Protein AF-A0A535NCX6-F1 (afdb_monomer)

Secondary structure (DSSP, 8-state):
--HHHHHHHHHHHHHHHHHHHTTS--S----TTB---HHHHHHHHHTTTTT-HHHHHHHHHHHHHTGGG--HHHHHHHGGGS-HHHHHHHHHHHHHHHHHHHHTSPPTT--------TTSS--TTSGGGHHHHHHHHH-SSHHHHHHHHHHHSSSS-EEHHHHHHHHT--HHHHHHHHHHHHHTTSEEEEEETTEEEEEES-HHHHHHHTT---SB---HHHHHHHHHHHHHHHHHHHTTS--SHHHHHHHHHHHHHHGGGTS-GGGSPP-SSHHHHHHHHHHHHHHHHHHTT-GGGT-TT-EEEEEEE-TTS-EEEEEEETTSPPEEEEES--TTS-GGGGGG--S-SS-HHHHHHHHHHHHHHHHHHHHHHHH-TT--TTS---TTHHHHHHHHIIIIITTPPTT-EEEEEHHHHHHHHHHHHHHHHH--

Foldseek 3Di:
DALLVLLLVLLVLLLLQLVVQQLQDDPDNPCLQEADDPLLSLLLVLLNCVPDVVSLVSVLLLCLVPVQLDDPLLNVLLLVLFDPSSNVSSVVSVVSSVVNNVVPDDDPPDPDDPPDDPRSGRPLLRQNHQLSLLCVVPNNFLLSLLLLVCLQPQPDWAFLVRSCVLSSHDSVRSVVNQVVCVVVQQWDWDDDDPTITIHGNCSPVVCVSSPHHRNHYDSSSLLSRLSSLVSVLSVCVVVVNPSFLVSLQVSLVVNLVSCVPVVCSVVQFHRDHRVSSVVNSVSSSVSSCVSSVVVVPPPQAWKKKKKAFALVAAIWIWIDRRPDDTHTQDTLDDPPPDPPCPVVPPDDRHDLQRQLVNQLSVLLQLVQVVVCVVPPPPDDSRPDDDPCSSVLSSVCCVRPPNPDDHGDMDMDISVRSVVSCVVVVVVVVVVD

Radius of gyration: 24.12 Å; Cα contacts (8 Å, |Δi|>4): 586; chains: 1; bounding box: 65×75×56 Å

Structure (mmCIF, N/CA/C/O backbone):
data_AF-A0A535NCX6-F1
#
_entry.id   AF-A0A535NCX6-F1
#
loop_
_atom_site.group_PDB
_atom_site.id
_atom_site.type_symbol
_atom_site.label_atom_id
_atom_site.label_alt_id
_atom_site.label_comp_id
_atom_site.label_asym_id
_atom_site.label_entity_id
_atom_site.label_seq_id
_atom_site.pdbx_PDB_ins_code
_atom_site.Cartn_x
_atom_site.Cartn_y
_atom_site.Cartn_z
_atom_site.occupancy
_atom_site.B_iso_or_equiv
_atom_site.auth_seq_id
_atom_site.auth_comp_id
_atom_site.auth_asym_id
_atom_site.auth_atom_id
_atom_site.pdbx_PDB_model_num
ATOM 1 N N . MET A 1 1 ? -8.782 5.041 27.852 1.00 71.12 1 MET A N 1
ATOM 2 C CA . MET A 1 1 ? -8.662 5.288 26.403 1.00 71.12 1 MET A CA 1
ATOM 3 C C . MET A 1 1 ? -9.836 4.583 25.748 1.00 71.12 1 MET A C 1
ATOM 5 O O . MET A 1 1 ? -10.138 3.473 26.172 1.00 71.12 1 MET A O 1
ATOM 9 N N . THR A 1 2 ? -10.590 5.233 24.860 1.00 88.31 2 THR A N 1
ATOM 10 C CA . THR A 1 2 ? -11.706 4.558 24.173 1.00 88.31 2 THR A CA 1
ATOM 11 C C . THR A 1 2 ? -11.176 3.677 23.038 1.00 88.31 2 THR A C 1
ATOM 13 O O . THR A 1 2 ? -10.056 3.879 22.572 1.00 88.31 2 THR A O 1
ATOM 16 N N . PHE A 1 3 ? -11.973 2.719 22.548 1.00 89.50 3 PHE A N 1
ATOM 17 C CA . PHE A 1 3 ? -11.607 1.924 21.362 1.00 89.50 3 PHE A CA 1
ATOM 18 C C . PHE A 1 3 ? -11.287 2.815 20.147 1.00 89.50 3 PHE A C 1
ATOM 20 O O . PHE A 1 3 ? -10.337 2.547 19.416 1.00 89.50 3 PHE A O 1
ATOM 27 N N . SER A 1 4 ? -12.035 3.909 19.969 1.00 90.88 4 SER A N 1
ATOM 28 C CA . SER A 1 4 ? -11.790 4.893 18.907 1.00 90.88 4 SER A CA 1
ATOM 29 C C . SER A 1 4 ? -10.433 5.585 19.052 1.00 90.88 4 SER A C 1
ATOM 31 O O . SER A 1 4 ? -9.683 5.682 18.075 1.00 90.88 4 SER A O 1
ATOM 33 N N . ASP A 1 5 ? -10.084 6.007 20.272 1.00 90.31 5 ASP A N 1
ATOM 34 C CA . ASP A 1 5 ? -8.793 6.644 20.553 1.00 90.31 5 ASP A CA 1
ATOM 35 C C . ASP A 1 5 ? -7.637 5.677 20.272 1.00 90.31 5 ASP A C 1
ATOM 37 O O . ASP A 1 5 ? -6.677 6.045 19.601 1.00 90.31 5 ASP A O 1
ATOM 41 N N . GLU A 1 6 ? -7.743 4.426 20.736 1.00 91.31 6 GLU A N 1
ATOM 42 C CA . GLU A 1 6 ? -6.716 3.391 20.550 1.00 91.31 6 GLU A CA 1
ATOM 43 C C . GLU A 1 6 ? -6.455 3.104 19.068 1.00 91.31 6 GLU A C 1
ATOM 45 O O . GLU A 1 6 ? -5.307 3.140 18.621 1.00 91.31 6 GLU A O 1
ATOM 50 N N . ILE A 1 7 ? -7.514 2.867 18.285 1.00 93.12 7 ILE A N 1
ATOM 51 C CA . ILE A 1 7 ? -7.387 2.629 16.843 1.00 93.12 7 ILE A CA 1
ATOM 52 C C . ILE A 1 7 ? -6.790 3.854 16.145 1.00 93.12 7 ILE A C 1
ATOM 54 O O . ILE A 1 7 ? -5.932 3.704 15.275 1.00 93.12 7 ILE A O 1
ATOM 58 N N . THR A 1 8 ? -7.206 5.063 16.526 1.00 92.75 8 THR A N 1
ATOM 59 C CA . THR A 1 8 ? -6.683 6.301 15.937 1.00 92.75 8 THR A CA 1
ATOM 60 C C . THR A 1 8 ? -5.202 6.492 16.258 1.00 92.75 8 THR A C 1
ATOM 62 O O . THR A 1 8 ? -4.428 6.830 15.365 1.00 92.75 8 THR A O 1
ATOM 65 N N . THR A 1 9 ? -4.773 6.214 17.491 1.00 91.69 9 THR A N 1
ATOM 66 C CA . THR A 1 9 ? -3.355 6.247 17.876 1.00 91.69 9 THR A CA 1
ATOM 67 C C . THR A 1 9 ? -2.530 5.226 17.093 1.00 91.69 9 THR A C 1
ATOM 69 O O . THR A 1 9 ? -1.490 5.586 16.548 1.00 91.69 9 THR A O 1
ATOM 72 N N . LEU A 1 10 ? -2.992 3.978 16.971 1.00 90.94 10 LEU A N 1
ATOM 73 C CA . LEU A 1 10 ? -2.281 2.949 16.201 1.00 90.94 10 LEU A CA 1
ATOM 74 C C . LEU A 1 10 ? -2.207 3.294 14.705 1.00 90.94 10 LEU A C 1
ATOM 76 O O . LEU A 1 10 ? -1.158 3.135 14.083 1.00 90.94 10 LEU A O 1
ATOM 80 N N . ALA A 1 11 ? -3.293 3.816 14.130 1.00 93.81 11 ALA A N 1
ATOM 81 C CA . ALA A 1 11 ? -3.313 4.287 12.748 1.00 93.81 11 ALA A CA 1
ATOM 82 C C . ALA A 1 11 ? -2.344 5.460 12.524 1.00 93.81 11 ALA A C 1
ATOM 84 O O . ALA A 1 11 ? -1.671 5.508 11.494 1.00 93.81 11 ALA A O 1
ATOM 85 N N . LEU A 1 12 ? -2.241 6.379 13.492 1.00 92.12 12 LEU A N 1
ATOM 86 C CA . LEU A 1 12 ? -1.293 7.490 13.443 1.00 92.12 12 LEU A CA 1
ATOM 87 C C . LEU A 1 12 ? 0.162 6.998 13.512 1.00 92.12 12 LEU A C 1
ATOM 89 O O . LEU A 1 12 ? 1.001 7.477 12.752 1.00 92.12 12 LEU A O 1
ATOM 93 N N . GLU A 1 13 ? 0.463 6.024 14.373 1.00 89.25 13 GLU A N 1
ATOM 94 C CA . GLU A 1 13 ? 1.787 5.387 14.447 1.00 89.25 13 GLU A CA 1
ATOM 95 C C . GLU A 1 13 ? 2.176 4.711 13.124 1.00 89.25 13 GLU A C 1
ATOM 97 O O . GLU A 1 13 ? 3.308 4.873 12.662 1.00 89.25 13 GLU A O 1
ATOM 102 N N . LEU A 1 14 ? 1.232 4.010 12.484 1.00 91.25 14 LEU A N 1
ATOM 103 C CA . LEU A 1 14 ? 1.431 3.411 11.164 1.00 91.25 14 LEU A CA 1
ATOM 104 C C . LEU A 1 14 ? 1.823 4.468 10.126 1.00 91.25 14 LEU A C 1
ATOM 106 O O . LEU A 1 14 ? 2.888 4.363 9.515 1.00 91.25 14 LEU A O 1
ATOM 110 N N . VAL A 1 15 ? 0.998 5.505 9.937 1.00 93.50 15 VAL A N 1
ATOM 111 C CA . VAL A 1 15 ? 1.286 6.512 8.903 1.00 93.50 15 VAL A CA 1
ATOM 112 C C . VAL A 1 15 ? 2.560 7.287 9.208 1.00 93.50 15 VAL A C 1
ATOM 114 O O . VAL A 1 15 ? 3.330 7.531 8.288 1.00 93.50 15 VAL A O 1
ATOM 117 N N . LYS A 1 16 ? 2.841 7.616 10.477 1.00 90.88 16 LYS A N 1
ATOM 118 C CA . LYS A 1 16 ? 4.093 8.279 10.870 1.00 90.88 16 LYS A CA 1
ATOM 119 C C . LYS A 1 16 ? 5.307 7.441 10.503 1.00 90.88 16 LYS A C 1
ATOM 121 O O . LYS A 1 16 ? 6.293 7.989 10.021 1.00 90.88 16 LYS A O 1
ATOM 126 N N . SER A 1 17 ? 5.235 6.128 10.708 1.00 87.81 17 SER A N 1
ATOM 127 C CA . SER A 1 17 ? 6.335 5.240 10.360 1.00 87.81 17 SER A CA 1
ATOM 128 C C . SER A 1 17 ? 6.537 5.128 8.846 1.00 87.81 17 SER A C 1
ATOM 130 O O . SER A 1 17 ? 7.670 5.222 8.389 1.00 87.81 17 SER A O 1
ATOM 132 N N . LEU A 1 18 ? 5.463 5.013 8.057 1.00 91.94 18 LEU A N 1
ATOM 133 C CA . LEU A 1 18 ? 5.554 4.962 6.590 1.00 91.94 18 LEU A CA 1
ATOM 134 C C . LEU A 1 18 ? 6.038 6.288 5.984 1.00 91.94 18 LEU A C 1
ATOM 136 O O . LEU A 1 18 ? 6.873 6.297 5.084 1.00 91.94 18 LEU A O 1
ATOM 140 N N . TRP A 1 19 ? 5.563 7.420 6.504 1.00 93.19 19 TRP A N 1
ATOM 141 C CA . TRP A 1 19 ? 6.011 8.750 6.088 1.00 93.19 19 TRP A CA 1
ATOM 142 C C . TRP A 1 19 ? 7.460 9.040 6.488 1.00 93.19 19 TRP A C 1
ATOM 144 O O . TRP A 1 19 ? 8.179 9.679 5.718 1.00 93.19 19 TRP A O 1
ATOM 154 N N . ALA A 1 20 ? 7.926 8.505 7.622 1.00 88.25 20 ALA A N 1
ATOM 155 C CA . ALA A 1 20 ? 9.343 8.542 7.973 1.00 88.25 20 ALA A CA 1
ATOM 156 C C . ALA A 1 20 ? 10.198 7.830 6.915 1.00 88.25 20 ALA A C 1
ATOM 158 O O . ALA A 1 20 ? 11.300 8.294 6.618 1.00 88.25 20 ALA A O 1
ATOM 159 N N . GLU A 1 21 ? 9.678 6.774 6.270 1.00 86.75 21 GLU A N 1
ATOM 160 C CA . GLU A 1 21 ? 10.409 6.125 5.182 1.00 86.75 21 GLU A CA 1
ATOM 161 C C . GLU A 1 21 ? 10.600 7.029 3.950 1.00 86.75 21 GLU A C 1
ATOM 163 O O . GLU A 1 21 ? 11.626 6.938 3.274 1.00 86.75 21 GLU A O 1
ATOM 168 N N . LEU A 1 22 ? 9.646 7.937 3.712 1.00 91.19 22 LEU A N 1
ATOM 169 C CA . LEU A 1 22 ? 9.641 8.954 2.651 1.00 91.19 22 LEU A CA 1
ATOM 170 C C . LEU A 1 22 ? 10.437 10.225 3.012 1.00 91.19 22 LEU A C 1
ATOM 172 O O . LEU A 1 22 ? 10.477 11.170 2.223 1.00 91.19 22 LEU A O 1
ATOM 176 N N . GLY A 1 23 ? 11.067 10.260 4.192 1.00 87.56 23 GLY A N 1
ATOM 177 C CA . GLY A 1 23 ? 11.828 11.408 4.697 1.00 87.56 23 GLY A CA 1
ATOM 178 C C . GLY A 1 23 ? 10.998 12.423 5.488 1.00 87.56 23 GLY A C 1
ATOM 179 O O . GLY A 1 23 ? 11.554 13.360 6.057 1.00 87.56 23 GLY A O 1
ATOM 180 N N . VAL A 1 24 ? 9.679 12.234 5.607 1.00 87.94 24 VAL A N 1
ATOM 181 C CA . VAL A 1 24 ? 8.820 13.137 6.383 1.00 87.94 24 VAL A CA 1
ATOM 182 C C . VAL A 1 24 ? 8.973 12.827 7.867 1.00 87.94 24 VAL A C 1
ATOM 184 O O . VAL A 1 24 ? 8.525 11.790 8.348 1.00 87.94 24 VAL A O 1
ATOM 187 N N . GLY A 1 25 ? 9.622 13.750 8.582 1.00 68.88 25 GLY A N 1
ATOM 188 C CA . GLY A 1 25 ? 10.063 13.599 9.969 1.00 68.88 25 GLY A CA 1
ATOM 189 C C . GLY A 1 25 ? 9.112 12.815 10.880 1.00 68.88 25 GLY A C 1
ATOM 190 O O . GLY A 1 25 ? 8.044 13.305 11.250 1.00 68.88 25 GLY A O 1
ATOM 191 N N . GLY A 1 26 ? 9.586 11.642 11.302 1.00 57.72 26 GLY A N 1
ATOM 192 C CA . GLY A 1 26 ? 9.014 10.761 12.314 1.00 57.72 26 GLY A CA 1
ATOM 193 C C . GLY A 1 26 ? 10.144 10.042 13.057 1.00 57.72 26 GLY A C 1
ATOM 194 O O . GLY A 1 26 ? 11.218 9.818 12.505 1.00 57.72 26 GLY A O 1
ATOM 195 N N . SER A 1 27 ? 9.935 9.717 14.332 1.00 54.47 27 SER A N 1
ATOM 196 C CA . SER A 1 27 ? 11.012 9.233 15.208 1.00 54.47 27 SER A CA 1
ATOM 197 C C . SER A 1 27 ? 11.471 7.798 14.911 1.00 54.47 27 SER A C 1
ATOM 199 O O . SER A 1 27 ? 12.487 7.378 15.460 1.00 54.47 27 SER A O 1
ATOM 201 N N . GLN A 1 28 ? 10.719 7.014 14.119 1.00 66.69 28 GLN A N 1
ATOM 202 C CA . GLN A 1 28 ? 10.983 5.583 13.904 1.00 66.69 28 GLN A CA 1
ATOM 203 C C . GLN A 1 28 ? 10.572 5.098 12.502 1.00 66.69 28 GLN A C 1
ATOM 205 O O . GLN A 1 28 ? 9.386 5.009 12.176 1.00 66.69 28 GLN A O 1
ATOM 210 N N . CYS A 1 29 ? 11.569 4.707 11.711 1.00 71.62 29 CYS A N 1
ATOM 211 C CA . CYS A 1 29 ? 11.406 3.890 10.509 1.00 71.62 29 CYS A CA 1
ATOM 212 C C . CYS A 1 29 ? 11.195 2.425 10.936 1.00 71.62 29 CYS A C 1
ATOM 214 O O . CYS A 1 29 ? 12.058 1.865 11.612 1.00 71.62 29 CYS A O 1
ATOM 216 N N . ARG A 1 30 ? 10.037 1.828 10.625 1.00 75.62 30 ARG A N 1
ATOM 217 C CA . ARG A 1 30 ? 9.695 0.422 10.958 1.00 75.62 30 ARG A CA 1
ATOM 218 C C . ARG A 1 30 ? 9.330 -0.407 9.717 1.00 75.62 30 ARG A C 1
ATOM 220 O O . ARG A 1 30 ? 9.061 -1.601 9.843 1.00 75.62 30 ARG A O 1
ATOM 227 N N . HIS A 1 31 ? 9.309 0.221 8.541 1.00 78.81 31 HIS A N 1
ATOM 228 C CA . HIS A 1 31 ? 8.741 -0.327 7.307 1.00 78.81 31 HIS A CA 1
ATOM 229 C C . HIS A 1 31 ? 9.729 -0.271 6.133 1.00 78.81 31 HIS A C 1
ATOM 231 O O . HIS A 1 31 ? 9.332 -0.420 4.981 1.00 78.81 31 HIS A O 1
ATOM 237 N N . ASP A 1 32 ? 11.021 -0.084 6.407 1.00 71.19 32 ASP A N 1
ATOM 238 C CA . ASP A 1 32 ? 12.093 -0.003 5.407 1.00 71.19 32 ASP A CA 1
ATOM 239 C C . ASP A 1 32 ? 12.218 -1.260 4.519 1.00 71.19 32 ASP A C 1
ATOM 241 O O . ASP A 1 32 ? 12.717 -1.185 3.392 1.00 71.19 32 ASP A O 1
ATOM 245 N N . TRP A 1 33 ? 11.709 -2.395 5.000 1.00 64.44 33 TRP A N 1
ATOM 246 C CA . TRP A 1 33 ? 11.658 -3.695 4.330 1.00 64.44 33 TRP A CA 1
ATOM 247 C C . TRP A 1 33 ? 10.372 -3.951 3.522 1.00 64.44 33 TRP A C 1
ATOM 249 O O . TRP A 1 33 ? 10.254 -5.014 2.908 1.00 64.44 33 TRP A O 1
ATOM 259 N N . GLN A 1 34 ? 9.413 -3.019 3.500 1.00 78.06 34 GLN A N 1
ATOM 260 C CA . GLN A 1 34 ? 8.134 -3.166 2.796 1.00 78.06 34 GLN A CA 1
ATOM 261 C C . GLN A 1 34 ? 7.990 -2.149 1.667 1.00 78.06 34 GLN A C 1
ATOM 263 O O . GLN A 1 34 ? 8.260 -0.968 1.858 1.00 78.06 34 GLN A O 1
ATOM 268 N N . ALA A 1 35 ? 7.497 -2.575 0.504 1.00 84.19 35 ALA A N 1
ATOM 269 C CA . ALA A 1 35 ? 7.128 -1.661 -0.570 1.00 84.19 35 ALA A CA 1
ATOM 270 C C . ALA A 1 35 ? 6.032 -0.712 -0.087 1.00 84.19 35 ALA A C 1
ATOM 272 O O . ALA A 1 35 ? 4.956 -1.170 0.283 1.00 84.19 35 ALA A O 1
ATOM 273 N N . ILE A 1 36 ? 6.280 0.594 -0.120 1.00 92.81 36 ILE A N 1
ATOM 274 C CA . ILE A 1 36 ? 5.277 1.608 0.209 1.00 92.81 36 ILE A CA 1
ATOM 275 C C . ILE A 1 36 ? 4.448 1.935 -1.029 1.00 92.81 36 ILE A C 1
ATOM 277 O O . ILE A 1 36 ? 4.973 2.041 -2.141 1.00 92.81 36 ILE A O 1
ATOM 281 N N . ASP A 1 37 ? 3.145 2.119 -0.818 1.00 96.31 37 ASP A N 1
ATOM 282 C CA . ASP A 1 37 ? 2.235 2.659 -1.820 1.00 96.31 37 ASP A CA 1
ATOM 283 C C . ASP A 1 37 ? 1.780 4.076 -1.431 1.00 96.31 37 ASP A C 1
ATOM 285 O O . ASP A 1 37 ? 1.031 4.264 -0.470 1.00 96.31 37 ASP A O 1
ATOM 289 N N . LEU A 1 38 ? 2.256 5.071 -2.183 1.00 97.44 38 LEU A N 1
ATOM 290 C CA . LEU A 1 38 ? 2.133 6.492 -1.874 1.00 97.44 38 LEU A CA 1
ATOM 291 C C . LEU A 1 38 ? 0.686 6.995 -1.909 1.00 97.44 38 LEU A C 1
ATOM 293 O O . LEU A 1 38 ? 0.243 7.651 -0.973 1.00 97.44 38 LEU A O 1
ATOM 297 N N . GLU A 1 39 ? -0.078 6.712 -2.965 1.00 97.75 39 GLU A N 1
ATOM 298 C CA . GLU A 1 39 ? -1.435 7.258 -3.097 1.00 97.75 39 GLU A CA 1
ATOM 299 C C . GLU A 1 39 ? -2.426 6.776 -2.031 1.00 97.75 39 GLU A C 1
ATOM 301 O O . GLU A 1 39 ? -3.105 7.626 -1.452 1.00 97.75 39 GLU A O 1
ATOM 306 N N . PRO A 1 40 ? -2.552 5.473 -1.716 1.00 97.31 40 PRO A N 1
ATOM 307 C CA . PRO A 1 40 ? -3.439 5.062 -0.638 1.00 97.31 40 PRO A CA 1
ATOM 308 C C . PRO A 1 40 ? -2.928 5.542 0.734 1.00 97.31 40 PRO A C 1
ATOM 310 O O . PRO A 1 40 ? -3.759 5.841 1.591 1.00 97.31 40 PRO A O 1
ATOM 313 N N . LEU A 1 41 ? -1.609 5.723 0.925 1.00 97.69 41 LEU A N 1
ATOM 314 C CA . LEU A 1 41 ? -1.052 6.375 2.117 1.00 97.69 41 LEU A CA 1
ATOM 315 C C . LEU A 1 41 ? -1.497 7.842 2.219 1.00 97.69 41 LEU A C 1
ATOM 317 O O . LEU A 1 41 ? -1.934 8.257 3.291 1.00 97.69 41 LEU A O 1
ATOM 321 N N . ILE A 1 42 ? -1.445 8.618 1.131 1.00 97.00 42 ILE A N 1
ATOM 322 C CA . ILE A 1 42 ? -1.924 10.013 1.096 1.00 97.00 42 ILE A CA 1
ATOM 323 C C . ILE A 1 42 ? -3.414 10.073 1.444 1.00 97.00 42 ILE A C 1
ATOM 325 O O . ILE A 1 42 ? -3.808 10.834 2.329 1.00 97.00 42 ILE A O 1
ATOM 329 N N . ILE A 1 43 ? -4.239 9.243 0.793 1.00 97.38 43 ILE A N 1
ATOM 330 C CA . ILE A 1 43 ? -5.691 9.214 1.025 1.00 97.38 43 ILE A CA 1
ATOM 331 C C . ILE A 1 43 ? -5.998 8.903 2.488 1.00 97.38 43 ILE A C 1
ATOM 333 O O . ILE A 1 43 ? -6.787 9.600 3.126 1.00 97.38 43 ILE A O 1
ATOM 337 N N . PHE A 1 44 ? -5.341 7.885 3.041 1.00 96.69 44 PHE A N 1
ATOM 338 C CA . PHE A 1 44 ? -5.545 7.505 4.429 1.00 96.69 44 PHE A CA 1
ATOM 339 C C . PHE A 1 44 ? -5.026 8.571 5.405 1.00 96.69 44 PHE A C 1
ATOM 341 O O . PHE A 1 44 ? -5.699 8.878 6.389 1.00 96.69 44 PHE A O 1
ATOM 348 N N . THR A 1 45 ? -3.889 9.207 5.112 1.00 95.50 45 THR A N 1
ATOM 349 C CA . THR A 1 45 ? -3.322 10.296 5.929 1.00 95.50 45 THR A CA 1
ATOM 350 C C . THR A 1 45 ? -4.270 11.488 6.011 1.00 95.50 45 THR A C 1
ATOM 352 O O . THR A 1 45 ? -4.447 12.049 7.091 1.00 95.50 45 THR A O 1
ATOM 355 N N . ALA A 1 46 ? -4.957 11.830 4.917 1.00 93.25 46 ALA A N 1
ATOM 356 C CA . ALA A 1 46 ? -5.947 12.903 4.923 1.00 93.25 46 ALA A CA 1
ATOM 357 C C . ALA A 1 46 ? -7.067 12.661 5.954 1.00 93.25 46 ALA A C 1
ATOM 359 O O . ALA A 1 46 ? -7.501 13.592 6.629 1.00 93.25 46 ALA A O 1
ATOM 360 N N . SER A 1 47 ? -7.487 11.409 6.164 1.00 90.25 47 SER A N 1
ATOM 361 C CA . SER A 1 47 ? -8.493 11.056 7.184 1.00 90.25 47 SER A CA 1
ATOM 362 C C . SER A 1 47 ? -8.014 11.214 8.639 1.00 90.25 47 SER A C 1
ATOM 364 O O . SER A 1 47 ? -8.821 11.170 9.573 1.00 90.25 47 SER A O 1
ATOM 366 N N . LEU A 1 48 ? -6.702 11.364 8.846 1.00 86.00 48 LEU A N 1
ATOM 367 C CA . LEU A 1 48 ? -6.054 11.588 10.143 1.00 86.00 48 LEU A CA 1
ATOM 368 C C . LEU A 1 48 ? -5.717 13.071 10.366 1.00 86.00 48 LEU A C 1
ATOM 370 O O . LEU A 1 48 ? -5.184 13.427 11.417 1.00 86.00 48 LEU A O 1
ATOM 374 N N . ALA A 1 49 ? -6.074 13.944 9.413 1.00 71.69 49 ALA A N 1
ATOM 375 C CA . ALA A 1 49 ? -5.739 15.367 9.421 1.00 71.69 49 ALA A CA 1
ATOM 376 C C . ALA A 1 49 ? -6.192 16.129 10.678 1.00 71.69 49 ALA A C 1
ATOM 378 O O . ALA A 1 49 ? -5.631 17.168 10.989 1.00 71.69 49 ALA A O 1
ATOM 379 N N . ARG A 1 50 ? -7.185 15.610 11.411 1.00 68.25 50 ARG A N 1
ATOM 380 C CA . ARG A 1 50 ? -7.755 16.246 12.612 1.00 68.25 50 ARG A CA 1
ATOM 381 C C . ARG A 1 50 ? -7.038 15.870 13.917 1.00 68.25 50 ARG A C 1
ATOM 383 O O . ARG A 1 50 ? -7.485 16.281 14.981 1.00 68.25 50 ARG A O 1
ATOM 390 N N . THR A 1 51 ? -6.011 15.019 13.861 1.00 66.94 51 THR A N 1
ATOM 391 C CA . THR A 1 51 ? -5.397 14.411 15.057 1.00 66.94 51 THR A CA 1
ATOM 392 C C . THR A 1 51 ? -3.997 14.954 15.372 1.00 66.94 51 THR A C 1
ATOM 394 O O . THR A 1 51 ? -3.615 14.969 16.538 1.00 66.94 51 THR A O 1
ATOM 397 N N . ASP A 1 52 ? -3.225 15.394 14.370 1.00 75.69 52 ASP A N 1
ATOM 398 C CA . ASP A 1 52 ? -1.855 15.913 14.544 1.00 75.69 52 ASP A CA 1
ATOM 399 C C . ASP A 1 52 ? -1.525 16.971 13.476 1.00 75.69 52 ASP A C 1
ATOM 401 O O . ASP A 1 52 ? -1.015 16.656 12.397 1.00 75.69 52 ASP A O 1
ATOM 405 N N . ASP A 1 53 ? -1.814 18.236 13.784 1.00 78.31 53 ASP A N 1
ATOM 406 C CA . ASP A 1 53 ? -1.693 19.352 12.837 1.00 78.31 53 ASP A CA 1
ATOM 407 C C . ASP A 1 53 ? -0.263 19.534 12.303 1.00 78.31 53 ASP A C 1
ATOM 409 O O . ASP A 1 53 ? -0.063 19.868 11.131 1.00 78.31 53 ASP A O 1
ATOM 413 N N . VAL A 1 54 ? 0.758 19.281 13.132 1.00 86.00 54 VAL A N 1
ATOM 414 C CA . VAL A 1 54 ? 2.166 19.462 12.744 1.00 86.00 54 VAL A CA 1
ATOM 415 C C . VAL A 1 54 ? 2.596 18.374 11.769 1.00 86.00 54 VAL A C 1
ATOM 417 O O . VAL A 1 54 ? 3.208 18.673 10.740 1.00 86.00 54 VAL A O 1
ATOM 420 N N . PHE A 1 55 ? 2.286 17.112 12.071 1.00 87.38 55 PHE A N 1
ATOM 421 C CA . PHE A 1 55 ? 2.580 16.001 11.170 1.00 87.38 55 PHE A CA 1
ATOM 422 C C . PHE A 1 55 ? 1.868 16.177 9.826 1.00 87.38 55 PHE A C 1
ATOM 424 O O . PHE A 1 55 ? 2.494 16.074 8.771 1.00 87.38 55 PHE A O 1
ATOM 431 N N . VAL A 1 56 ? 0.584 16.526 9.864 1.00 87.56 56 VAL A N 1
ATOM 432 C CA . VAL A 1 56 ? -0.241 16.710 8.667 1.00 87.56 56 VAL A CA 1
ATOM 433 C C . VAL A 1 56 ? 0.310 17.842 7.804 1.00 87.56 56 VAL A C 1
ATOM 435 O O . VAL A 1 56 ? 0.521 17.645 6.608 1.00 87.56 56 VAL A O 1
ATOM 438 N N . THR A 1 57 ? 0.675 18.974 8.408 1.00 88.62 57 THR A N 1
ATOM 439 C CA . THR A 1 57 ? 1.323 20.093 7.703 1.00 88.62 57 THR A CA 1
ATOM 440 C C . THR A 1 57 ? 2.609 19.660 6.995 1.00 88.62 57 THR A C 1
ATOM 442 O O . THR A 1 57 ? 2.847 20.043 5.849 1.00 88.62 57 THR A O 1
ATOM 445 N N . ARG A 1 58 ? 3.432 18.811 7.626 1.00 89.81 58 ARG A N 1
ATOM 446 C CA . ARG A 1 58 ? 4.651 18.281 6.990 1.00 89.81 58 ARG A CA 1
ATOM 447 C C . ARG A 1 58 ? 4.338 17.377 5.802 1.00 89.81 58 ARG A C 1
ATOM 449 O O . ARG A 1 58 ? 5.008 17.484 4.780 1.00 89.81 58 ARG A O 1
ATOM 456 N N . THR A 1 59 ? 3.321 16.521 5.908 1.00 92.06 59 THR A N 1
ATOM 457 C CA . THR A 1 59 ? 2.904 15.665 4.783 1.00 92.06 59 THR A CA 1
ATOM 458 C C . THR A 1 59 ? 2.337 16.480 3.617 1.00 92.06 59 THR A C 1
ATOM 460 O O . THR A 1 59 ? 2.636 16.166 2.467 1.00 92.06 59 THR A O 1
ATOM 463 N N . ILE A 1 60 ? 1.609 17.571 3.893 1.00 91.69 60 ILE A N 1
ATOM 464 C CA . ILE A 1 60 ? 1.128 18.531 2.884 1.00 91.69 60 ILE A CA 1
ATOM 465 C C . ILE A 1 60 ? 2.314 19.210 2.183 1.00 91.69 60 ILE A C 1
ATOM 467 O O . ILE A 1 60 ? 2.372 19.204 0.953 1.00 91.69 60 ILE A O 1
ATOM 471 N N . SER A 1 61 ? 3.291 19.729 2.945 1.00 90.44 61 SER A N 1
ATOM 472 C CA . SER A 1 61 ? 4.525 20.318 2.385 1.00 90.44 61 SER A CA 1
ATOM 473 C C . SER A 1 61 ? 5.243 19.322 1.477 1.00 90.44 61 SER A C 1
ATOM 475 O O . SER A 1 61 ? 5.568 19.637 0.331 1.00 90.44 61 SER A O 1
ATOM 477 N N . TRP A 1 62 ? 5.428 18.087 1.955 1.00 92.94 62 TRP A N 1
ATOM 478 C CA . TRP A 1 62 ? 6.086 17.045 1.178 1.00 92.94 62 TRP A CA 1
ATOM 479 C C . TRP A 1 62 ? 5.339 16.761 -0.125 1.00 92.94 62 TRP A C 1
ATOM 481 O O . TRP A 1 62 ? 5.974 16.745 -1.175 1.00 92.94 62 TRP A O 1
ATOM 491 N N . CYS A 1 63 ? 4.009 16.600 -0.091 1.00 93.69 63 CYS A N 1
ATOM 492 C CA . CYS A 1 63 ? 3.210 16.352 -1.297 1.00 93.69 63 CYS A CA 1
ATOM 493 C C . CYS A 1 63 ? 3.330 17.505 -2.300 1.00 93.69 63 CYS A C 1
ATOM 495 O O . CYS A 1 63 ? 3.482 17.268 -3.496 1.00 93.69 63 CYS A O 1
ATOM 497 N N . ALA A 1 64 ? 3.324 18.752 -1.828 1.00 91.56 64 ALA A N 1
ATOM 498 C CA . ALA A 1 64 ? 3.445 19.922 -2.689 1.00 91.56 64 ALA A CA 1
ATOM 499 C C . ALA A 1 64 ? 4.808 19.977 -3.401 1.00 91.56 64 ALA A C 1
ATOM 501 O O . ALA A 1 64 ? 4.873 20.234 -4.605 1.00 91.56 64 ALA A O 1
ATOM 502 N N . LEU A 1 65 ? 5.891 19.686 -2.673 1.00 89.38 65 LEU A N 1
ATOM 503 C CA . LEU A 1 65 ? 7.260 19.690 -3.199 1.00 89.38 65 LEU A CA 1
ATOM 504 C C . LEU A 1 65 ? 7.567 18.472 -4.088 1.00 89.38 65 LEU A C 1
ATOM 506 O O . LEU A 1 65 ? 8.359 18.575 -5.020 1.00 89.38 65 LEU A O 1
ATOM 510 N N . ASN A 1 66 ? 6.915 17.336 -3.833 1.00 91.12 66 ASN A N 1
ATOM 511 C CA . ASN A 1 66 ? 7.174 16.049 -4.486 1.00 91.12 66 ASN A CA 1
ATOM 512 C C . ASN A 1 66 ? 6.053 15.631 -5.452 1.00 91.12 66 ASN A C 1
ATOM 514 O O . ASN A 1 66 ? 5.874 14.447 -5.733 1.00 91.12 66 ASN A O 1
ATOM 518 N N . SER A 1 67 ? 5.292 16.587 -5.986 1.00 90.56 67 SER A N 1
ATOM 519 C CA . SER A 1 67 ? 4.108 16.305 -6.810 1.00 90.56 67 SER A CA 1
ATOM 520 C C . SER A 1 67 ? 4.384 15.521 -8.092 1.00 90.56 67 SER A C 1
ATOM 522 O O . SER A 1 67 ? 3.527 14.751 -8.522 1.00 90.56 67 SER A O 1
ATOM 524 N N . SER A 1 68 ? 5.591 15.621 -8.654 1.00 89.81 68 SER A N 1
ATOM 525 C CA . SER A 1 68 ? 6.033 14.812 -9.801 1.00 89.81 68 SER A CA 1
ATOM 526 C C . SER A 1 68 ? 6.064 13.311 -9.510 1.00 89.81 68 SER A C 1
ATOM 528 O O . SER A 1 68 ? 5.970 12.496 -10.430 1.00 89.81 68 SER A O 1
ATOM 530 N N . TRP A 1 69 ? 6.183 12.939 -8.236 1.00 92.94 69 TRP A N 1
ATOM 531 C CA . TRP A 1 69 ? 6.164 11.557 -7.797 1.00 92.94 69 TRP A CA 1
ATOM 532 C C . TRP A 1 69 ? 4.761 11.015 -7.614 1.00 92.94 69 TRP A C 1
ATOM 534 O O . TRP A 1 69 ? 4.656 9.807 -7.481 1.00 92.94 69 TRP A O 1
ATOM 544 N N . MET A 1 70 ? 3.713 11.840 -7.600 1.00 93.75 70 MET A N 1
ATOM 545 C CA . MET A 1 70 ? 2.333 11.420 -7.344 1.00 93.75 70 MET A CA 1
ATOM 546 C C . MET A 1 70 ? 1.571 11.130 -8.642 1.00 93.75 70 MET A C 1
ATOM 548 O O . MET A 1 70 ? 1.794 11.759 -9.673 1.00 93.75 70 MET A O 1
ATOM 552 N N . SER A 1 71 ? 0.606 10.212 -8.582 1.00 94.81 71 SER A N 1
ATOM 553 C CA . SER A 1 71 ? -0.313 9.928 -9.684 1.00 94.81 71 SER A CA 1
ATOM 554 C C . SER A 1 71 ? -1.737 10.380 -9.358 1.00 94.81 71 SER A C 1
ATOM 556 O O . SER A 1 71 ? -2.452 9.750 -8.575 1.00 94.81 71 SER A O 1
ATOM 558 N N . ILE A 1 72 ? -2.181 11.455 -10.019 1.00 92.69 72 ILE A N 1
ATOM 559 C CA . ILE A 1 72 ? -3.543 12.002 -9.874 1.00 92.69 72 ILE A CA 1
ATOM 560 C C . ILE A 1 72 ? -4.598 10.971 -10.297 1.00 92.69 72 ILE A C 1
ATOM 562 O O . ILE A 1 72 ? -5.630 10.832 -9.637 1.00 92.69 72 ILE A O 1
ATOM 566 N N . ASP A 1 73 ? -4.341 10.211 -11.363 1.00 93.44 73 ASP A N 1
ATOM 567 C CA . ASP A 1 73 ? -5.277 9.187 -11.830 1.00 93.44 73 ASP A CA 1
ATOM 568 C C . ASP A 1 73 ? -5.441 8.058 -10.811 1.00 93.44 73 ASP A C 1
ATOM 570 O O . ASP A 1 73 ? -6.566 7.621 -10.560 1.00 93.44 73 ASP A O 1
ATOM 574 N N . ARG A 1 74 ? -4.357 7.632 -10.147 1.00 95.44 74 ARG A N 1
ATOM 575 C CA . ARG A 1 74 ? -4.458 6.656 -9.053 1.00 95.44 74 ARG A CA 1
ATOM 576 C C . ARG A 1 74 ? -5.211 7.217 -7.858 1.00 95.44 74 ARG A C 1
ATOM 578 O O . ARG A 1 74 ? -6.081 6.521 -7.345 1.00 95.44 74 ARG A O 1
ATOM 585 N N . LEU A 1 75 ? -4.934 8.456 -7.437 1.00 95.44 75 LEU A N 1
ATOM 586 C CA . LEU A 1 75 ? -5.688 9.102 -6.352 1.00 95.44 75 LEU A CA 1
ATOM 587 C C . LEU A 1 75 ? -7.192 9.100 -6.657 1.00 95.44 75 LEU A C 1
ATOM 589 O O . LEU A 1 75 ? -7.999 8.706 -5.812 1.00 95.44 75 LEU A O 1
ATOM 593 N N . ARG A 1 76 ? -7.568 9.460 -7.892 1.00 95.00 76 ARG A N 1
ATOM 594 C CA . ARG A 1 76 ? -8.961 9.460 -8.358 1.00 95.00 76 ARG A CA 1
ATOM 595 C C . ARG A 1 76 ? -9.578 8.059 -8.353 1.00 95.00 76 ARG A C 1
ATOM 597 O O . ARG A 1 76 ? -10.714 7.910 -7.916 1.00 95.00 76 ARG A O 1
ATOM 604 N N . ASN A 1 77 ? -8.849 7.038 -8.801 1.00 95.31 77 ASN A N 1
ATOM 605 C CA . ASN A 1 77 ? -9.350 5.659 -8.873 1.00 95.31 77 ASN A CA 1
ATOM 606 C C . ASN A 1 77 ? -9.403 4.957 -7.506 1.00 95.31 77 ASN A C 1
ATOM 608 O O . ASN A 1 77 ? -10.209 4.045 -7.304 1.00 95.31 77 ASN A O 1
ATOM 612 N N . LEU A 1 78 ? -8.540 5.355 -6.569 1.00 96.00 78 LEU A N 1
ATOM 613 C CA . LEU A 1 78 ? -8.471 4.792 -5.222 1.00 96.00 78 LEU A CA 1
ATOM 614 C C . LEU A 1 78 ? -9.460 5.445 -4.264 1.00 96.00 78 LEU A C 1
ATOM 616 O O . LEU A 1 78 ? -10.047 4.735 -3.453 1.00 96.00 78 LEU A O 1
ATOM 620 N N . SER A 1 79 ? -9.678 6.759 -4.367 1.00 95.75 79 SER A N 1
ATOM 621 C CA . SER A 1 79 ? -10.559 7.520 -3.467 1.00 95.75 79 SER A CA 1
ATOM 622 C C . SER A 1 79 ? -11.937 6.864 -3.247 1.00 95.75 79 SER A C 1
ATOM 624 O O . SER A 1 79 ? -12.323 6.691 -2.090 1.00 95.75 79 SER A O 1
ATOM 626 N N . PRO A 1 80 ? -12.656 6.370 -4.280 1.00 95.12 80 PRO A N 1
ATOM 627 C CA . PRO A 1 80 ? -13.944 5.691 -4.105 1.00 95.12 80 PRO A CA 1
ATOM 628 C C . PRO A 1 80 ? -13.915 4.411 -3.256 1.00 95.12 80 PRO A C 1
ATOM 630 O O . PRO A 1 80 ? -14.975 3.943 -2.850 1.00 95.12 80 PRO A O 1
ATOM 633 N N . ARG A 1 81 ? -12.737 3.820 -3.005 1.00 92.56 81 ARG A N 1
ATOM 634 C CA . ARG A 1 81 ? -12.582 2.604 -2.187 1.00 92.56 81 ARG A CA 1
ATOM 635 C C . ARG A 1 81 ? -12.607 2.895 -0.678 1.00 92.56 81 ARG A C 1
ATOM 637 O O . ARG A 1 81 ? -12.782 1.962 0.106 1.00 92.56 81 ARG A O 1
ATOM 644 N N . PHE A 1 82 ? -12.444 4.158 -0.286 1.00 95.00 82 PHE A N 1
ATOM 645 C CA . PHE A 1 82 ? -12.446 4.62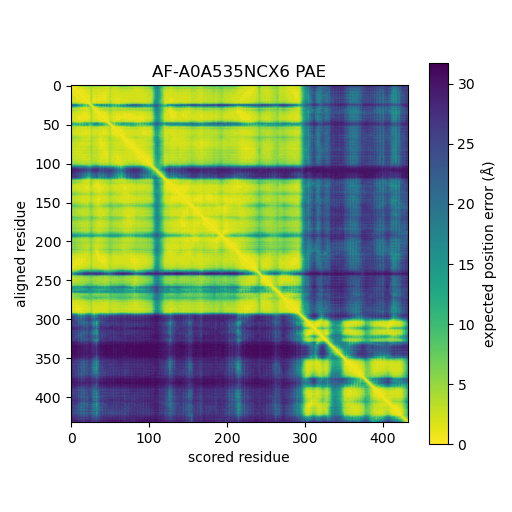7 1.102 1.00 95.00 82 PHE A CA 1
ATOM 646 C C . PHE A 1 82 ? -13.834 5.115 1.545 1.00 95.00 82 PHE A C 1
ATOM 648 O O . PHE A 1 82 ? -14.726 5.375 0.730 1.00 95.00 82 PHE A O 1
ATOM 655 N N . CYS A 1 83 ? -14.027 5.242 2.856 1.00 93.31 83 CYS A N 1
ATOM 656 C CA . CYS A 1 83 ? -15.247 5.752 3.467 1.00 93.31 83 CYS A CA 1
ATOM 657 C C . CYS A 1 83 ? -15.549 7.202 3.028 1.00 93.31 83 CYS A C 1
ATOM 659 O O . CYS A 1 83 ? -14.632 7.971 2.727 1.00 93.31 83 CYS A O 1
ATOM 661 N N . PRO A 1 84 ? -16.833 7.621 2.996 1.00 93.06 84 PRO A N 1
ATOM 662 C CA . PRO A 1 84 ? -17.222 8.979 2.606 1.00 93.06 84 PRO A CA 1
ATOM 663 C C . PRO A 1 84 ? -16.470 10.092 3.347 1.00 93.06 84 PRO A C 1
ATOM 665 O O . PRO A 1 84 ? -15.927 10.972 2.685 1.00 93.06 84 PRO A O 1
ATOM 668 N N . ALA A 1 85 ? -16.343 9.990 4.674 1.00 91.56 85 ALA A N 1
ATOM 669 C CA . ALA A 1 85 ? -15.631 10.971 5.495 1.00 91.56 85 ALA A CA 1
ATOM 670 C C . ALA A 1 85 ? -14.157 11.138 5.077 1.00 91.56 85 ALA A C 1
ATOM 672 O O . ALA A 1 85 ? -13.639 12.252 5.017 1.00 91.56 85 ALA A O 1
ATOM 673 N N . THR A 1 86 ? -13.490 10.042 4.710 1.00 94.44 86 THR A N 1
ATOM 674 C CA . THR A 1 86 ? -12.100 10.058 4.232 1.00 94.44 86 THR A CA 1
ATOM 675 C C . THR A 1 86 ? -11.966 10.754 2.881 1.00 94.44 86 THR A C 1
ATOM 677 O O . THR A 1 86 ? -11.017 11.506 2.667 1.00 94.44 86 THR A O 1
ATOM 680 N N . ARG A 1 87 ? -12.944 10.588 1.982 1.00 93.50 87 ARG A N 1
ATOM 681 C CA . ARG A 1 87 ? -12.962 11.287 0.684 1.00 93.50 87 ARG A CA 1
ATOM 682 C C . ARG A 1 87 ? -13.150 12.795 0.840 1.00 93.50 87 ARG A C 1
ATOM 684 O O . ARG A 1 87 ? -12.516 13.562 0.121 1.00 93.50 87 ARG A O 1
ATOM 691 N N . GLU A 1 88 ? -13.985 13.218 1.783 1.00 92.94 88 GLU A N 1
ATOM 692 C CA . GLU A 1 88 ? -14.164 14.636 2.116 1.00 92.94 88 GLU A CA 1
ATOM 693 C C . GLU A 1 88 ? -12.874 15.234 2.688 1.00 92.94 88 GLU A C 1
ATOM 695 O O . GLU A 1 88 ? -12.411 16.277 2.227 1.00 92.94 88 GLU A O 1
ATOM 700 N N . SER A 1 89 ? -12.236 14.535 3.631 1.00 93.25 89 SER A N 1
ATOM 701 C CA . SER A 1 89 ? -10.945 14.951 4.183 1.00 93.25 89 SER A CA 1
ATOM 702 C C . SER A 1 89 ? -9.834 15.010 3.128 1.00 93.25 89 SER A C 1
ATOM 704 O O . SER A 1 89 ? -9.008 15.921 3.168 1.00 93.25 89 SER A O 1
ATOM 706 N N . LEU A 1 90 ? -9.831 14.101 2.148 1.00 94.81 90 LEU A N 1
ATOM 707 C CA . LEU A 1 90 ? -8.895 14.137 1.023 1.00 94.81 90 LEU A CA 1
ATOM 708 C C . LEU A 1 90 ? -9.043 15.408 0.179 1.00 94.81 90 LEU A C 1
ATOM 710 O O . LEU A 1 90 ? -8.033 15.987 -0.213 1.00 94.81 90 LEU A O 1
ATOM 714 N N . ALA A 1 91 ? -10.269 15.859 -0.094 1.00 92.00 91 ALA A N 1
ATOM 715 C CA . ALA A 1 91 ? -10.487 17.079 -0.873 1.00 92.00 91 ALA A CA 1
ATOM 716 C C . ALA A 1 91 ? -9.872 18.309 -0.181 1.00 92.00 91 ALA A C 1
ATOM 718 O O . ALA A 1 91 ? -9.192 19.108 -0.825 1.00 92.00 91 ALA A O 1
ATOM 719 N N . VAL A 1 92 ? -10.038 18.411 1.143 1.00 92.50 92 VAL A N 1
ATOM 720 C CA . VAL A 1 92 ? -9.416 19.467 1.960 1.00 92.50 92 VAL A CA 1
ATOM 721 C C . VAL A 1 92 ? -7.888 19.362 1.925 1.00 92.50 92 VAL A C 1
ATOM 723 O O . VAL A 1 92 ? -7.205 20.363 1.719 1.00 92.50 92 VAL A O 1
ATOM 726 N N . PHE A 1 93 ? -7.345 18.151 2.067 1.00 93.00 93 PHE A N 1
ATOM 727 C CA . PHE A 1 93 ? -5.902 17.902 2.037 1.00 93.00 93 PHE A CA 1
ATOM 728 C C . PHE A 1 93 ? -5.259 18.292 0.695 1.00 93.00 93 PHE A C 1
ATOM 730 O O . PHE A 1 93 ? -4.204 18.930 0.668 1.00 93.00 93 PHE A O 1
ATOM 737 N N . ILE A 1 94 ? -5.898 17.939 -0.427 1.00 92.88 94 ILE A N 1
ATOM 738 C CA . ILE A 1 94 ? -5.428 18.302 -1.772 1.00 92.88 94 ILE A CA 1
ATOM 739 C C . ILE A 1 94 ? -5.470 19.822 -1.957 1.00 92.88 94 ILE A C 1
ATOM 741 O O . ILE A 1 94 ? -4.481 20.394 -2.406 1.00 92.88 94 ILE A O 1
ATOM 745 N N . SER A 1 95 ? -6.555 20.488 -1.541 1.00 91.81 95 SER A N 1
ATOM 746 C CA . SER A 1 95 ? -6.641 21.954 -1.607 1.00 91.81 95 SER A CA 1
ATOM 747 C C . SER A 1 95 ? -5.497 22.622 -0.842 1.00 91.81 95 SER A C 1
ATOM 749 O O . SER A 1 95 ? -4.850 23.522 -1.370 1.00 91.81 95 SER A O 1
ATOM 751 N N . ALA A 1 96 ? -5.193 22.141 0.367 1.00 90.94 96 ALA A N 1
ATOM 752 C CA . ALA A 1 96 ? -4.095 22.670 1.173 1.00 90.94 96 ALA A CA 1
ATOM 753 C C . ALA A 1 96 ? -2.717 22.433 0.527 1.00 90.94 96 ALA A C 1
ATOM 755 O O . ALA A 1 96 ? -1.823 23.271 0.638 1.00 90.94 96 ALA A O 1
ATOM 756 N N . THR A 1 97 ? -2.549 21.311 -0.178 1.00 89.38 97 THR A N 1
ATOM 757 C CA . THR A 1 97 ? -1.330 21.001 -0.942 1.00 89.38 97 THR A CA 1
ATOM 758 C C . THR A 1 97 ? -1.154 21.971 -2.111 1.00 89.38 97 THR A C 1
ATOM 760 O O . THR A 1 97 ? -0.066 22.515 -2.304 1.00 89.38 97 THR A O 1
ATOM 763 N N . ASP A 1 98 ? -2.228 22.249 -2.849 1.00 89.06 98 ASP A N 1
ATOM 764 C CA . ASP A 1 98 ? -2.230 23.207 -3.954 1.00 89.06 98 ASP A CA 1
ATOM 765 C C . ASP A 1 98 ? -1.967 24.645 -3.476 1.00 89.06 98 ASP A C 1
ATOM 767 O O . ASP A 1 98 ? -1.201 25.382 -4.105 1.00 89.06 98 ASP A O 1
ATOM 771 N N . ASP A 1 99 ? -2.571 25.048 -2.354 1.00 88.62 99 ASP A N 1
ATOM 772 C CA . ASP A 1 99 ? -2.332 26.349 -1.722 1.00 88.62 99 ASP A CA 1
ATOM 773 C C . ASP A 1 99 ? -0.871 26.499 -1.286 1.00 88.62 99 ASP A C 1
ATOM 775 O O . ASP A 1 99 ? -0.228 27.508 -1.595 1.00 88.62 99 ASP A O 1
ATOM 779 N N . TYR A 1 100 ? -0.305 25.472 -0.643 1.00 87.44 100 TYR A N 1
ATOM 780 C CA . TYR A 1 100 ? 1.103 25.473 -0.252 1.00 87.44 100 TYR A CA 1
ATOM 781 C C . TYR A 1 100 ? 2.025 25.580 -1.473 1.00 87.44 100 TYR A C 1
ATOM 783 O O . TYR A 1 100 ? 2.922 26.427 -1.496 1.00 87.44 100 TYR A O 1
ATOM 791 N N . ALA A 1 101 ? 1.778 24.786 -2.520 1.00 85.19 101 ALA A N 1
ATOM 792 C CA . ALA A 1 101 ? 2.552 24.826 -3.758 1.00 85.19 101 ALA A CA 1
ATOM 793 C C . ALA A 1 101 ? 2.520 26.215 -4.421 1.00 85.19 101 ALA A C 1
ATOM 795 O O . ALA A 1 101 ? 3.552 26.700 -4.888 1.00 85.19 101 ALA A O 1
ATOM 796 N N . ARG A 1 102 ? 1.359 26.889 -4.426 1.00 85.94 102 ARG A N 1
ATOM 797 C CA . ARG A 1 102 ? 1.231 28.272 -4.919 1.00 85.94 102 ARG A CA 1
ATOM 798 C C . ARG A 1 102 ? 2.023 29.263 -4.072 1.00 85.94 102 ARG A C 1
ATOM 800 O O . ARG A 1 102 ? 2.715 30.098 -4.639 1.00 85.94 102 ARG A O 1
ATOM 807 N N . SER A 1 103 ? 1.972 29.140 -2.746 1.00 82.38 103 SER A N 1
ATOM 808 C CA . SER A 1 103 ? 2.670 30.043 -1.815 1.00 82.38 103 SER A CA 1
ATOM 809 C C . SER A 1 103 ? 4.200 29.980 -1.902 1.00 82.38 103 SER A C 1
ATOM 811 O O . SER A 1 103 ? 4.884 30.920 -1.504 1.00 82.38 103 SER A O 1
ATOM 813 N N . LYS A 1 104 ? 4.748 28.864 -2.402 1.00 73.38 104 LYS A N 1
ATOM 814 C CA . LYS A 1 104 ? 6.193 28.638 -2.545 1.00 73.38 104 LYS A CA 1
ATOM 815 C C . LYS A 1 104 ? 6.735 28.958 -3.934 1.00 73.38 104 LYS A C 1
ATOM 817 O O . LYS A 1 104 ? 7.952 28.900 -4.116 1.00 73.38 104 LYS A O 1
ATOM 822 N N . LYS A 1 105 ? 5.882 29.299 -4.908 1.00 64.75 105 LYS A N 1
ATOM 823 C CA . LYS A 1 105 ? 6.374 29.823 -6.185 1.00 64.75 105 LYS A CA 1
ATOM 824 C C . LYS A 1 105 ? 7.051 31.173 -5.917 1.00 64.75 105 LYS A C 1
ATOM 826 O O . LYS A 1 105 ? 6.423 32.027 -5.296 1.00 64.75 105 LYS A O 1
ATOM 831 N N . PRO A 1 106 ? 8.317 31.366 -6.326 1.00 52.94 106 PRO A N 1
ATOM 832 C CA . PRO A 1 106 ? 8.969 32.654 -6.157 1.00 52.94 106 PRO A CA 1
ATOM 833 C C . PRO A 1 106 ? 8.219 33.710 -6.973 1.00 52.94 106 PRO A C 1
ATOM 835 O O . PRO A 1 106 ? 7.814 33.436 -8.105 1.00 52.94 106 PRO A O 1
ATOM 838 N N . ASP A 1 107 ? 8.056 34.906 -6.404 1.00 50.06 107 ASP A N 1
ATOM 839 C CA . ASP A 1 107 ? 7.701 36.094 -7.181 1.00 50.06 107 ASP A CA 1
ATOM 840 C C . ASP A 1 107 ? 8.743 36.241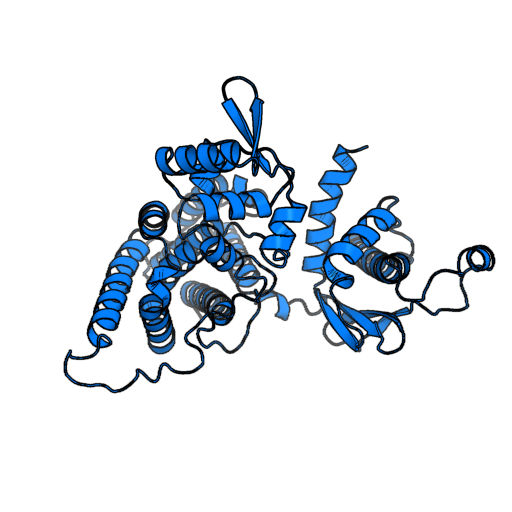 -8.297 1.00 50.06 107 ASP A C 1
ATOM 842 O O . ASP A 1 107 ? 9.947 36.125 -8.038 1.00 50.06 107 ASP A O 1
ATOM 846 N N . GLU A 1 108 ? 8.304 36.511 -9.528 1.00 46.41 108 GLU A N 1
ATOM 847 C CA . GLU A 1 108 ? 9.155 36.594 -10.731 1.00 46.41 108 GLU A CA 1
ATOM 848 C C . GLU A 1 108 ? 10.291 37.649 -10.640 1.00 46.41 108 GLU A C 1
ATOM 850 O O . GLU A 1 108 ? 11.077 37.794 -11.573 1.00 46.41 108 GLU A O 1
ATOM 855 N N . GLY A 1 109 ? 10.436 38.362 -9.514 1.00 45.34 109 GLY A N 1
ATOM 856 C CA . GLY A 1 109 ? 11.473 39.365 -9.257 1.00 45.34 109 GLY A CA 1
ATOM 857 C C . GLY A 1 109 ? 12.516 39.042 -8.175 1.00 45.34 109 GLY A C 1
ATOM 858 O O . GLY A 1 109 ? 13.477 39.800 -8.048 1.00 45.34 109 GLY A O 1
ATOM 859 N N . SER A 1 110 ? 12.397 37.966 -7.386 1.00 41.25 110 SER A N 1
ATOM 860 C CA . SER A 1 110 ? 13.342 37.706 -6.281 1.00 41.25 110 SER A CA 1
ATOM 861 C C . SER A 1 110 ? 14.220 36.481 -6.541 1.00 41.25 110 SER A C 1
ATOM 863 O O . SER A 1 110 ? 13.828 35.349 -6.269 1.00 41.25 110 SER A O 1
ATOM 865 N N . GLY A 1 111 ? 15.446 36.711 -7.024 1.00 39.03 111 GLY A N 1
ATOM 866 C CA . GLY A 1 111 ? 16.483 35.698 -7.281 1.00 39.03 111 GLY A CA 1
ATOM 867 C C . GLY A 1 111 ? 17.088 35.046 -6.030 1.00 39.03 111 GLY A C 1
ATOM 868 O O . GLY A 1 111 ? 18.300 34.868 -5.954 1.00 39.03 111 GLY A O 1
ATOM 869 N N . HIS A 1 112 ? 16.274 34.715 -5.029 1.00 40.88 112 HIS A N 1
ATOM 870 C CA . HIS A 1 112 ? 16.721 33.952 -3.869 1.00 40.88 112 HIS A CA 1
ATOM 871 C C . HIS A 1 112 ? 16.461 32.472 -4.143 1.00 40.88 112 HIS A C 1
ATOM 873 O O . HIS A 1 112 ? 15.314 32.031 -4.199 1.00 40.88 112 HIS A O 1
ATOM 879 N N . ALA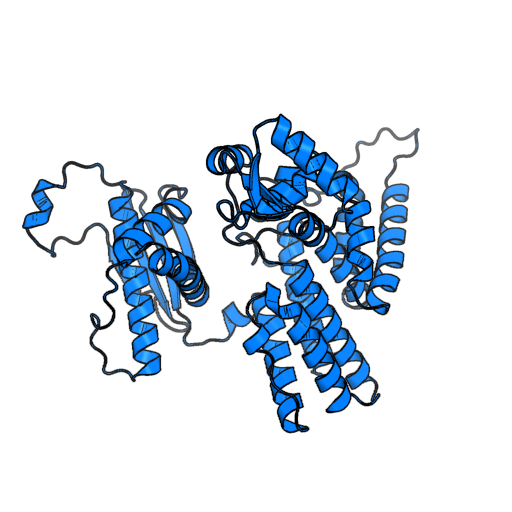 A 1 113 ? 17.537 31.709 -4.350 1.00 39.56 113 ALA A N 1
ATOM 880 C CA . ALA A 1 113 ? 17.474 30.258 -4.448 1.00 39.56 113 ALA A CA 1
ATOM 881 C C . ALA A 1 113 ? 16.726 29.709 -3.223 1.00 39.56 113 ALA A C 1
ATOM 883 O O . ALA A 1 113 ? 17.139 29.953 -2.088 1.00 39.56 113 ALA A O 1
ATOM 884 N N . LEU A 1 114 ? 15.611 29.009 -3.459 1.00 44.16 114 LEU A N 1
ATOM 885 C CA . LEU A 1 114 ? 14.823 28.349 -2.421 1.00 44.16 114 LEU A CA 1
ATOM 886 C C . LEU A 1 114 ? 15.750 27.469 -1.572 1.00 44.16 114 LEU A C 1
ATOM 888 O O . LEU A 1 114 ? 16.184 26.405 -2.013 1.00 44.16 114 LEU A O 1
ATOM 892 N N . GLN A 1 115 ? 16.047 27.900 -0.344 1.00 40.91 115 GLN A N 1
ATOM 893 C CA . GLN A 1 115 ? 16.608 27.016 0.672 1.00 40.91 115 GLN A CA 1
ATOM 894 C C . GLN A 1 115 ? 15.493 26.069 1.125 1.00 40.91 115 GLN A C 1
ATOM 896 O O . GLN A 1 115 ? 14.760 26.342 2.072 1.00 40.91 115 GLN A O 1
ATOM 901 N N . VAL A 1 116 ? 15.328 24.976 0.383 1.00 46.00 116 VAL A N 1
ATOM 902 C CA . VAL A 1 116 ? 14.509 23.826 0.777 1.00 46.00 116 VAL A CA 1
ATOM 903 C C . VAL A 1 116 ? 15.259 23.100 1.893 1.00 46.00 116 VAL A C 1
ATOM 905 O O . VAL A 1 116 ? 16.460 22.845 1.771 1.00 46.00 116 VAL A O 1
ATOM 908 N N . ALA A 1 117 ? 14.590 22.813 3.008 1.00 46.50 117 ALA A N 1
ATOM 909 C CA . ALA A 1 117 ? 15.239 22.187 4.152 1.00 46.50 117 ALA A CA 1
ATOM 910 C C . ALA A 1 117 ? 15.713 20.765 3.796 1.00 46.50 117 ALA A C 1
ATOM 912 O O . ALA A 1 117 ? 15.024 20.003 3.115 1.00 46.50 117 ALA A O 1
ATOM 913 N N . SER A 1 118 ? 16.896 20.382 4.285 1.00 40.50 118 SER A N 1
ATOM 914 C CA . SER A 1 118 ? 17.391 19.005 4.180 1.00 40.50 118 SER A CA 1
ATOM 915 C C . SER A 1 118 ? 16.413 18.072 4.916 1.00 40.50 118 SER A C 1
ATOM 917 O O . SER A 1 118 ? 16.277 18.178 6.135 1.00 40.50 118 SER A O 1
ATOM 919 N N . GLY A 1 119 ? 15.717 17.198 4.180 1.00 51.59 119 GLY A N 1
ATOM 920 C CA . GLY A 1 119 ? 14.681 16.297 4.709 1.00 51.59 119 GLY A CA 1
ATOM 921 C C . GLY A 1 119 ? 13.380 16.257 3.897 1.00 51.59 119 GLY A C 1
ATOM 922 O O . GLY A 1 119 ? 12.543 15.401 4.145 1.00 51.59 119 GLY A O 1
ATOM 923 N N . GLU A 1 120 ? 13.199 17.135 2.906 1.00 64.31 120 GLU A N 1
ATOM 924 C CA . GLU A 1 120 ? 11.962 17.177 2.099 1.00 64.31 120 GLU A CA 1
ATOM 925 C C . GLU A 1 120 ? 12.012 16.340 0.807 1.00 64.31 120 GLU A C 1
ATOM 927 O O . GLU A 1 120 ? 11.021 16.275 0.083 1.00 64.31 120 GLU A O 1
ATOM 932 N N . TRP A 1 121 ? 13.132 15.661 0.533 1.00 76.69 121 TRP A N 1
ATOM 933 C CA . TRP A 1 121 ? 13.305 14.788 -0.633 1.00 76.69 121 TRP A CA 1
ATOM 934 C C . TRP A 1 121 ? 13.462 13.323 -0.208 1.00 76.69 121 TRP A C 1
ATOM 936 O O . TRP A 1 121 ? 14.280 13.040 0.674 1.00 76.69 121 TRP A O 1
ATOM 946 N N . PRO A 1 122 ? 12.733 12.379 -0.830 1.00 86.06 122 PRO A N 1
ATOM 947 C CA . PRO A 1 122 ? 12.865 10.963 -0.509 1.00 86.06 122 PRO A CA 1
ATOM 948 C C . PRO A 1 122 ? 14.237 10.418 -0.936 1.00 86.06 122 PRO A C 1
ATOM 950 O O . PRO A 1 122 ? 14.667 10.613 -2.075 1.00 86.06 122 PRO A O 1
ATOM 953 N N . ASP A 1 123 ? 14.906 9.666 -0.055 1.00 84.69 123 ASP A N 1
ATOM 954 C CA . ASP A 1 123 ? 16.089 8.888 -0.437 1.00 84.69 123 ASP A CA 1
ATOM 955 C C . ASP A 1 123 ? 15.656 7.646 -1.222 1.00 84.69 123 ASP A C 1
ATOM 957 O O . ASP A 1 123 ? 15.307 6.606 -0.659 1.00 84.69 123 ASP A O 1
ATOM 961 N N . LEU A 1 124 ? 15.690 7.746 -2.551 1.00 87.69 124 LEU A N 1
ATOM 962 C CA . LEU A 1 124 ? 15.294 6.655 -3.440 1.00 87.69 124 LEU A CA 1
ATOM 963 C C . LEU A 1 124 ? 16.158 5.396 -3.288 1.00 87.69 124 LEU A C 1
ATOM 965 O O . LEU A 1 124 ? 15.770 4.356 -3.805 1.00 87.69 124 LEU A O 1
ATOM 969 N N . LYS A 1 125 ? 17.294 5.435 -2.578 1.00 80.62 125 LYS A N 1
ATOM 970 C CA . LYS A 1 125 ? 18.086 4.227 -2.294 1.00 80.62 125 LYS A CA 1
ATOM 971 C C . LYS A 1 125 ? 17.402 3.296 -1.294 1.00 80.62 125 LYS A C 1
ATOM 973 O O . LYS A 1 125 ? 17.808 2.140 -1.179 1.00 80.62 125 LYS A O 1
ATOM 978 N N . ARG A 1 126 ? 16.386 3.769 -0.568 1.00 79.62 126 ARG A N 1
ATOM 979 C CA . ARG A 1 126 ? 15.698 2.968 0.448 1.00 79.62 126 ARG A CA 1
ATOM 980 C C . ARG A 1 126 ? 14.834 1.882 -0.212 1.00 79.62 126 ARG A C 1
ATOM 982 O O . ARG A 1 126 ? 14.034 2.207 -1.096 1.00 79.62 126 ARG A O 1
ATOM 989 N N . PRO A 1 127 ? 14.936 0.606 0.219 1.00 77.69 127 PRO A N 1
ATOM 990 C CA . PRO A 1 127 ? 14.206 -0.497 -0.412 1.00 77.69 127 PRO A CA 1
ATOM 991 C C . PRO A 1 127 ? 12.690 -0.275 -0.450 1.00 77.69 127 PRO A C 1
ATOM 993 O O . PRO A 1 127 ? 12.062 -0.500 -1.488 1.00 77.69 127 PRO A O 1
ATOM 996 N N . ALA A 1 128 ? 12.125 0.264 0.633 1.00 80.81 128 ALA A N 1
ATOM 997 C CA . ALA A 1 128 ? 10.706 0.588 0.743 1.00 80.81 128 ALA A CA 1
ATOM 998 C C . ALA A 1 128 ? 10.163 1.494 -0.374 1.00 80.81 128 ALA A C 1
ATOM 1000 O O . ALA A 1 128 ? 8.994 1.397 -0.748 1.00 80.81 128 ALA A O 1
ATOM 1001 N N . LEU A 1 129 ? 11.009 2.340 -0.973 1.00 92.88 129 LEU A N 1
ATOM 1002 C CA . LEU A 1 129 ? 10.607 3.318 -1.987 1.00 92.88 129 LEU A CA 1
ATOM 1003 C C . LEU A 1 129 ? 10.670 2.760 -3.418 1.00 92.88 129 LEU A C 1
ATOM 1005 O O . LEU A 1 129 ? 10.921 3.493 -4.377 1.00 92.88 129 LEU A O 1
ATOM 1009 N N . ILE A 1 130 ? 10.433 1.454 -3.586 1.00 92.25 130 ILE A N 1
ATOM 1010 C CA . ILE A 1 130 ? 10.426 0.788 -4.899 1.00 92.25 130 ILE A CA 1
ATOM 1011 C C . ILE A 1 130 ? 9.457 1.439 -5.891 1.00 92.25 130 ILE A C 1
ATOM 1013 O O . ILE A 1 130 ? 9.792 1.585 -7.063 1.00 92.25 130 ILE A O 1
ATOM 1017 N N . GLN A 1 131 ? 8.296 1.910 -5.426 1.00 97.00 131 GLN A N 1
ATOM 1018 C CA . GLN A 1 131 ? 7.343 2.617 -6.279 1.00 97.00 131 GLN A CA 1
ATOM 1019 C C . GLN A 1 131 ? 7.964 3.885 -6.874 1.00 97.00 131 GLN A C 1
ATOM 1021 O O . GLN A 1 131 ? 7.879 4.097 -8.080 1.00 97.00 131 GLN A O 1
ATOM 1026 N N . LEU A 1 132 ? 8.631 4.708 -6.060 1.00 96.12 132 LEU A N 1
ATOM 1027 C CA . LEU A 1 132 ? 9.254 5.943 -6.536 1.00 96.12 132 LEU A CA 1
ATOM 1028 C C . LEU A 1 132 ? 10.424 5.662 -7.481 1.00 96.12 132 LEU A C 1
ATOM 1030 O O . LEU A 1 132 ? 10.552 6.322 -8.508 1.00 96.12 132 LEU A O 1
ATOM 1034 N N . ARG A 1 133 ? 11.224 4.626 -7.203 1.00 94.94 133 ARG A N 1
ATOM 1035 C CA . ARG A 1 133 ? 12.283 4.169 -8.116 1.00 94.94 133 ARG A CA 1
ATOM 1036 C C . ARG A 1 133 ? 11.731 3.728 -9.473 1.00 94.94 133 ARG A C 1
ATOM 1038 O O . ARG A 1 133 ? 12.264 4.121 -10.506 1.00 94.94 133 ARG A O 1
ATOM 1045 N N . LEU A 1 134 ? 10.634 2.970 -9.491 1.00 96.44 134 LEU A N 1
ATOM 1046 C CA . LEU A 1 134 ? 9.958 2.584 -10.733 1.00 96.44 134 LEU A CA 1
ATOM 1047 C C . LEU A 1 134 ? 9.415 3.807 -11.477 1.00 96.44 134 LEU A C 1
ATOM 1049 O O . LEU A 1 134 ? 9.586 3.908 -12.689 1.00 96.44 134 LEU A O 1
ATOM 1053 N N . ARG A 1 135 ? 8.827 4.776 -10.769 1.00 96.69 135 ARG A N 1
ATOM 1054 C CA . ARG A 1 135 ? 8.372 6.038 -11.376 1.00 96.69 135 ARG A CA 1
ATOM 1055 C C . ARG A 1 135 ? 9.527 6.858 -11.944 1.00 96.69 135 ARG A C 1
ATOM 1057 O O . ARG A 1 135 ? 9.347 7.496 -12.976 1.00 96.69 135 ARG A O 1
ATOM 1064 N N . ALA A 1 136 ? 10.708 6.795 -11.334 1.00 94.38 136 ALA A N 1
ATOM 1065 C CA . ALA A 1 136 ? 11.908 7.446 -11.855 1.00 94.38 136 ALA A CA 1
ATOM 1066 C C . ALA A 1 136 ? 12.371 6.792 -13.166 1.00 94.38 136 ALA A C 1
ATOM 1068 O O . ALA A 1 136 ? 12.861 7.475 -14.059 1.00 94.38 136 ALA A O 1
ATOM 1069 N N . LEU A 1 137 ? 12.187 5.472 -13.284 1.00 94.12 137 LEU A N 1
ATOM 1070 C CA . LEU A 1 137 ? 12.606 4.683 -14.439 1.00 94.12 137 LEU A CA 1
ATOM 1071 C C . LEU A 1 137 ? 11.627 4.773 -15.622 1.00 94.12 137 LEU A C 1
ATOM 1073 O O . LEU A 1 137 ? 12.061 4.913 -16.762 1.00 94.12 137 LEU A O 1
ATOM 1077 N N . VAL A 1 138 ? 10.315 4.666 -15.375 1.00 94.56 138 VAL A N 1
ATOM 1078 C CA . VAL A 1 138 ? 9.293 4.536 -16.441 1.00 94.56 138 VAL A CA 1
ATOM 1079 C C . VAL A 1 138 ? 8.182 5.595 -16.400 1.00 94.56 138 VAL A C 1
ATOM 1081 O O . VAL A 1 138 ? 7.234 5.536 -17.197 1.00 94.56 138 VAL A O 1
ATOM 1084 N N . GLY A 1 139 ? 8.302 6.582 -15.510 1.00 93.31 139 GLY A N 1
ATOM 1085 C CA . GLY A 1 139 ? 7.334 7.658 -15.291 1.00 93.31 139 GLY A CA 1
ATOM 1086 C C . GLY A 1 139 ? 6.235 7.313 -14.278 1.00 93.31 139 GLY A C 1
ATOM 1087 O O . GLY A 1 139 ? 5.950 6.145 -14.008 1.00 93.31 139 GLY A O 1
ATOM 1088 N N . ALA A 1 140 ? 5.578 8.344 -13.737 1.00 91.25 140 ALA A N 1
ATOM 1089 C CA . ALA A 1 140 ? 4.488 8.246 -12.757 1.00 91.25 140 ALA A CA 1
ATOM 1090 C C . ALA A 1 140 ? 3.133 7.824 -13.374 1.00 91.25 140 ALA A C 1
ATOM 1092 O O . ALA A 1 140 ? 2.129 8.526 -13.263 1.00 91.25 140 ALA A O 1
ATOM 1093 N N . GLY A 1 141 ? 3.105 6.670 -14.049 1.00 93.94 141 GLY A N 1
ATOM 1094 C CA . GLY A 1 141 ? 1.928 6.149 -14.755 1.00 93.94 141 GLY A CA 1
ATOM 1095 C C . GLY A 1 141 ? 1.722 4.641 -14.596 1.00 93.94 141 GLY A C 1
ATOM 1096 O O . GLY A 1 141 ? 2.417 3.978 -13.826 1.00 93.94 141 GLY A O 1
ATOM 1097 N N . ALA A 1 142 ? 0.782 4.085 -15.367 1.00 96.25 142 ALA A N 1
ATOM 1098 C CA . ALA A 1 142 ? 0.359 2.684 -15.259 1.00 96.25 142 ALA A CA 1
ATOM 1099 C C . ALA A 1 142 ? 1.509 1.671 -15.376 1.00 96.25 142 ALA A C 1
ATOM 1101 O O . ALA A 1 142 ? 1.505 0.669 -14.667 1.00 96.25 142 ALA A O 1
ATOM 1102 N N . ARG A 1 143 ? 2.533 1.953 -16.195 1.00 97.69 143 ARG A N 1
ATOM 1103 C CA . ARG A 1 143 ? 3.719 1.087 -16.333 1.00 97.69 143 ARG A CA 1
ATOM 1104 C C . ARG A 1 143 ? 4.436 0.862 -15.002 1.00 97.69 143 ARG A C 1
ATOM 1106 O O . ARG A 1 143 ? 4.738 -0.278 -14.675 1.00 97.69 143 ARG A O 1
ATOM 1113 N N . ALA A 1 144 ? 4.680 1.921 -14.226 1.00 97.19 144 ALA A N 1
ATOM 1114 C CA . ALA A 1 144 ? 5.388 1.803 -12.950 1.00 97.19 144 ALA A CA 1
ATOM 1115 C C . ALA A 1 144 ? 4.608 0.932 -11.959 1.00 97.19 144 ALA A C 1
ATOM 1117 O O . ALA A 1 144 ? 5.190 0.098 -11.272 1.00 97.19 144 ALA A O 1
ATOM 1118 N N . GLU A 1 145 ? 3.286 1.082 -11.916 1.00 97.00 145 GLU A N 1
ATOM 1119 C CA . GLU A 1 145 ? 2.454 0.323 -10.984 1.00 97.00 145 GLU A CA 1
ATOM 1120 C C . GLU A 1 145 ? 2.243 -1.127 -11.404 1.00 97.00 145 GLU A C 1
ATOM 1122 O O . GLU A 1 145 ? 2.258 -1.999 -10.543 1.00 97.00 145 GLU A O 1
ATOM 1127 N N . VAL A 1 146 ? 2.097 -1.399 -12.705 1.00 97.31 146 VAL A N 1
ATOM 1128 C CA . VAL A 1 146 ? 2.064 -2.772 -13.233 1.00 97.31 146 VAL A CA 1
ATOM 1129 C C . VAL A 1 146 ? 3.351 -3.502 -12.855 1.00 97.31 146 VAL A C 1
ATOM 1131 O O . VAL A 1 146 ? 3.292 -4.592 -12.293 1.00 97.31 146 VAL A O 1
ATOM 1134 N N . LEU A 1 147 ? 4.511 -2.871 -13.074 1.00 97.38 147 LEU A N 1
ATOM 1135 C CA . LEU A 1 147 ? 5.799 -3.447 -12.687 1.00 97.38 147 LEU A CA 1
ATOM 1136 C C . LEU A 1 147 ? 5.914 -3.639 -11.170 1.00 97.38 147 LEU A C 1
ATOM 1138 O O . LEU A 1 147 ? 6.435 -4.658 -10.735 1.00 97.38 147 LEU A O 1
ATOM 1142 N N . LYS A 1 148 ? 5.402 -2.706 -10.356 1.00 95.81 148 LYS A N 1
ATOM 1143 C CA . LYS A 1 148 ? 5.387 -2.843 -8.889 1.00 95.81 148 LYS A CA 1
ATOM 1144 C C . LYS A 1 148 ? 4.575 -4.057 -8.441 1.00 95.81 148 LYS A C 1
ATOM 1146 O O . LYS A 1 148 ? 5.037 -4.792 -7.579 1.00 95.81 148 LYS A O 1
ATOM 1151 N N . VAL A 1 149 ? 3.381 -4.248 -9.010 1.00 93.12 149 VAL A N 1
ATOM 1152 C CA . VAL A 1 149 ? 2.517 -5.396 -8.694 1.00 93.12 149 VAL A CA 1
ATOM 1153 C C . VAL A 1 149 ? 3.217 -6.697 -9.077 1.00 93.12 149 VAL A C 1
ATOM 1155 O O . VAL A 1 149 ? 3.320 -7.588 -8.244 1.00 93.12 149 VAL A O 1
ATOM 1158 N N . MET A 1 150 ? 3.765 -6.780 -10.292 1.00 93.06 150 MET A N 1
ATOM 1159 C CA . MET A 1 150 ? 4.455 -7.986 -10.754 1.00 93.06 150 MET A CA 1
ATOM 1160 C C . MET A 1 150 ? 5.754 -8.272 -9.995 1.00 93.06 150 MET A C 1
ATOM 1162 O O . MET A 1 150 ? 6.111 -9.423 -9.828 1.00 93.06 150 MET A O 1
ATOM 1166 N N . LEU A 1 151 ? 6.476 -7.260 -9.505 1.00 85.25 151 LEU A N 1
ATOM 1167 C CA . LEU A 1 151 ? 7.666 -7.493 -8.675 1.00 85.25 151 LEU A CA 1
ATOM 1168 C C . LEU A 1 151 ? 7.335 -8.090 -7.298 1.00 85.25 151 LEU A C 1
ATOM 1170 O O . LEU A 1 151 ? 8.236 -8.629 -6.659 1.00 85.25 151 LEU A O 1
ATOM 1174 N N . GLY A 1 152 ? 6.081 -7.993 -6.845 1.00 79.56 152 GLY A N 1
ATOM 1175 C CA . GLY A 1 152 ? 5.631 -8.632 -5.610 1.00 79.56 152 GLY A CA 1
ATOM 1176 C C . GLY A 1 152 ? 5.542 -10.153 -5.718 1.00 79.56 152 GLY A C 1
ATOM 1177 O O . GLY A 1 152 ? 5.847 -10.838 -4.746 1.00 79.56 152 GLY A O 1
ATOM 1178 N N . ASP A 1 153 ? 5.182 -10.657 -6.899 1.00 78.56 153 ASP A N 1
ATOM 1179 C CA . ASP A 1 153 ? 5.195 -12.080 -7.231 1.00 78.56 153 ASP A CA 1
ATOM 1180 C C . ASP A 1 153 ? 5.610 -12.272 -8.706 1.00 78.56 153 ASP A C 1
ATOM 1182 O O . ASP A 1 153 ? 4.766 -12.275 -9.604 1.00 78.56 153 ASP A O 1
ATOM 1186 N N . PRO A 1 154 ? 6.925 -12.322 -8.993 1.00 74.94 154 PRO A N 1
ATOM 1187 C CA . PRO A 1 154 ? 7.447 -12.197 -10.356 1.00 74.94 154 PRO A CA 1
ATOM 1188 C C . PRO A 1 154 ? 7.173 -13.393 -11.265 1.00 74.94 154 PRO A C 1
ATOM 1190 O O . PRO A 1 154 ? 7.228 -13.238 -12.490 1.00 74.94 154 PRO A O 1
ATOM 1193 N N . GLU A 1 155 ? 6.919 -14.563 -10.681 1.00 76.19 155 GLU A N 1
ATOM 1194 C CA . GLU A 1 155 ? 6.680 -15.800 -11.424 1.00 76.19 155 GLU A CA 1
ATOM 1195 C C . GLU A 1 155 ? 5.188 -16.069 -11.641 1.00 76.19 155 GLU A C 1
ATOM 1197 O O . GLU A 1 155 ? 4.843 -16.774 -12.592 1.00 76.19 155 GLU A O 1
ATOM 1202 N N . GLU A 1 156 ? 4.314 -15.480 -10.818 1.00 80.56 156 GLU A N 1
ATOM 1203 C CA . GLU A 1 156 ? 2.869 -15.683 -10.898 1.00 80.56 156 GLU A CA 1
ATOM 1204 C C . GLU A 1 156 ? 2.276 -14.996 -12.144 1.00 80.56 156 GLU A C 1
ATOM 1206 O O . GLU A 1 156 ? 2.374 -13.770 -12.302 1.00 80.56 156 GLU A O 1
ATOM 1211 N N . PRO A 1 157 ? 1.639 -15.751 -13.060 1.00 88.06 157 PRO A N 1
ATOM 1212 C CA . PRO A 1 157 ? 0.914 -15.164 -14.178 1.00 88.06 157 PRO A CA 1
ATOM 1213 C C . PRO A 1 157 ? -0.302 -14.385 -13.675 1.00 88.06 157 PRO A C 1
ATOM 1215 O O . PRO A 1 157 ? -1.139 -14.917 -12.955 1.00 88.06 157 PRO A O 1
ATOM 1218 N N . ILE A 1 158 ? -0.448 -13.136 -14.114 1.00 92.31 158 ILE A N 1
ATOM 1219 C CA . ILE A 1 158 ? -1.539 -12.258 -13.675 1.00 92.31 158 ILE A CA 1
ATOM 1220 C C . ILE A 1 158 ? -2.336 -11.727 -14.868 1.00 92.31 158 ILE A C 1
ATOM 1222 O O . ILE A 1 158 ? -1.775 -11.363 -15.906 1.00 92.31 158 ILE A O 1
ATOM 1226 N N . SER A 1 159 ? -3.663 -11.679 -14.744 1.00 93.00 159 SER A N 1
ATOM 1227 C CA . SER A 1 159 ? -4.531 -11.165 -15.809 1.00 93.00 159 SER A CA 1
ATOM 1228 C C . SER A 1 159 ? -4.504 -9.632 -15.897 1.00 93.00 159 SER A C 1
ATOM 1230 O O . SER A 1 159 ? -4.237 -8.922 -14.923 1.00 93.00 159 SER A O 1
ATOM 1232 N N . ALA A 1 160 ? -4.869 -9.082 -17.061 1.00 93.06 160 ALA A N 1
ATOM 1233 C CA . ALA A 1 160 ? -5.002 -7.630 -17.231 1.00 93.06 160 ALA A CA 1
ATOM 1234 C C . ALA A 1 160 ? -6.032 -7.002 -16.267 1.00 93.06 160 ALA A C 1
ATOM 1236 O O . ALA A 1 160 ? -5.852 -5.872 -15.808 1.00 93.06 160 ALA A O 1
ATOM 1237 N N . ALA A 1 161 ? -7.108 -7.727 -15.943 1.00 91.00 161 ALA A N 1
ATOM 1238 C CA . ALA A 1 161 ? -8.145 -7.255 -15.028 1.00 91.00 161 ALA A CA 1
ATOM 1239 C C . ALA A 1 161 ? -7.625 -7.144 -13.586 1.00 91.00 161 ALA A C 1
ATOM 1241 O O . ALA A 1 161 ? -7.853 -6.131 -12.919 1.00 91.00 161 ALA A O 1
ATOM 1242 N N . GLU A 1 162 ? -6.882 -8.151 -13.126 1.00 89.94 162 GLU A N 1
ATOM 1243 C CA . GLU A 1 162 ? -6.249 -8.143 -11.805 1.00 89.94 162 GLU A CA 1
ATOM 1244 C C . GLU A 1 162 ? -5.184 -7.049 -11.708 1.00 89.94 162 GLU A C 1
ATOM 1246 O O . GLU A 1 162 ? -5.164 -6.295 -10.732 1.00 89.94 162 GLU A O 1
ATOM 1251 N N . LEU A 1 163 ? -4.366 -6.875 -12.751 1.00 93.50 163 LEU A N 1
ATOM 1252 C CA . LEU A 1 163 ? -3.391 -5.786 -12.822 1.00 93.50 163 LEU A CA 1
ATOM 1253 C C . LEU A 1 163 ? -4.048 -4.413 -12.751 1.00 93.50 163 LEU A C 1
ATOM 1255 O O . LEU A 1 163 ? -3.616 -3.584 -11.953 1.00 93.50 163 LEU A O 1
ATOM 1259 N N . ALA A 1 164 ? -5.103 -4.159 -13.527 1.00 93.00 164 ALA A N 1
ATOM 1260 C CA . ALA A 1 164 ? -5.817 -2.884 -13.484 1.00 93.00 164 ALA A CA 1
ATOM 1261 C C . ALA A 1 164 ? -6.344 -2.594 -12.068 1.00 93.00 164 ALA A C 1
ATOM 1263 O O . ALA A 1 164 ? -6.231 -1.478 -11.547 1.00 93.00 164 ALA A O 1
ATOM 1264 N N . GLN A 1 165 ? -6.854 -3.628 -11.397 1.00 89.44 165 GLN A N 1
ATOM 1265 C CA . GLN A 1 165 ? -7.391 -3.502 -10.054 1.00 89.44 165 GLN A CA 1
ATOM 1266 C C . GLN A 1 165 ? -6.317 -3.235 -8.989 1.00 89.44 165 GLN A C 1
ATOM 1268 O O . GLN A 1 165 ? -6.535 -2.360 -8.137 1.00 89.44 165 GLN A O 1
ATOM 1273 N N . ASN A 1 166 ? -5.191 -3.953 -9.051 1.00 88.69 166 ASN A N 1
ATOM 1274 C CA . ASN A 1 166 ? -4.086 -3.888 -8.088 1.00 88.69 166 ASN A CA 1
ATOM 1275 C C . ASN A 1 166 ? -3.206 -2.647 -8.311 1.00 88.69 166 ASN A C 1
ATOM 1277 O O . ASN A 1 166 ? -2.833 -1.963 -7.360 1.00 88.69 166 ASN A O 1
ATOM 1281 N N . ALA A 1 167 ? -2.955 -2.276 -9.568 1.00 94.12 167 ALA A N 1
ATOM 1282 C CA . ALA A 1 167 ? -2.271 -1.035 -9.930 1.00 94.12 167 ALA A CA 1
ATOM 1283 C C . ALA A 1 167 ? -3.146 0.210 -9.690 1.00 94.12 167 ALA A C 1
ATOM 1285 O O . ALA A 1 167 ? -2.627 1.325 -9.605 1.00 94.12 167 ALA A O 1
ATOM 1286 N N . ALA A 1 168 ? -4.465 0.024 -9.559 1.00 95.19 168 ALA A N 1
ATOM 1287 C CA . ALA A 1 168 ? -5.470 1.081 -9.453 1.00 95.19 168 ALA A CA 1
ATOM 1288 C C . ALA A 1 168 ? -5.459 2.058 -10.643 1.00 95.19 168 ALA A C 1
ATOM 1290 O O . ALA A 1 168 ? -5.632 3.271 -10.496 1.00 95.19 168 ALA A O 1
ATOM 1291 N N . PHE A 1 169 ? -5.295 1.501 -11.841 1.00 92.50 169 PHE A N 1
ATOM 1292 C CA . PHE A 1 169 ? -5.462 2.201 -13.110 1.00 92.50 169 PHE A CA 1
ATOM 1293 C C . PHE A 1 169 ? -6.708 1.690 -13.835 1.00 92.50 169 PHE A C 1
ATOM 1295 O O . PHE A 1 169 ? -7.121 0.547 -13.661 1.00 92.50 169 PHE A O 1
ATOM 1302 N N . GLY A 1 170 ? -7.320 2.543 -14.659 1.00 87.50 170 GLY A N 1
ATOM 1303 C CA . GLY A 1 170 ? -8.428 2.118 -15.514 1.00 87.50 170 GLY A CA 1
ATOM 1304 C C . GLY A 1 170 ? -7.974 1.076 -16.541 1.00 87.50 170 GLY A C 1
ATOM 1305 O O . GLY A 1 170 ? -6.815 1.079 -16.957 1.00 87.50 170 GLY A O 1
ATOM 1306 N N . THR A 1 171 ? -8.901 0.226 -16.992 1.00 88.25 171 THR A N 1
ATOM 1307 C CA . THR A 1 171 ? -8.633 -0.876 -17.936 1.00 88.25 171 THR A CA 1
ATOM 1308 C C . THR A 1 171 ? -7.854 -0.419 -19.167 1.00 88.25 171 THR A C 1
ATOM 1310 O O . THR A 1 171 ? -6.891 -1.069 -19.554 1.00 88.25 171 THR A O 1
ATOM 1313 N N . ARG A 1 172 ? -8.211 0.742 -19.733 1.00 90.25 172 ARG A N 1
ATOM 1314 C CA . ARG A 1 172 ? -7.510 1.323 -20.885 1.00 90.25 172 ARG A CA 1
ATOM 1315 C C . ARG A 1 172 ? -6.039 1.630 -20.586 1.00 90.25 172 ARG A C 1
ATOM 1317 O O . ARG A 1 172 ? -5.173 1.192 -21.328 1.00 90.25 172 ARG A O 1
ATOM 1324 N N . GLY A 1 173 ? -5.759 2.363 -19.507 1.00 90.31 173 GLY A N 1
ATOM 1325 C CA . GLY A 1 173 ? -4.385 2.745 -19.160 1.00 90.31 173 GLY A CA 1
ATOM 1326 C C . GLY A 1 173 ? -3.521 1.540 -18.781 1.00 90.31 173 GLY A C 1
ATOM 1327 O O . GLY A 1 173 ? -2.326 1.522 -19.062 1.00 90.31 173 GLY A O 1
ATOM 1328 N N . CYS A 1 174 ? -4.127 0.510 -18.183 1.00 94.3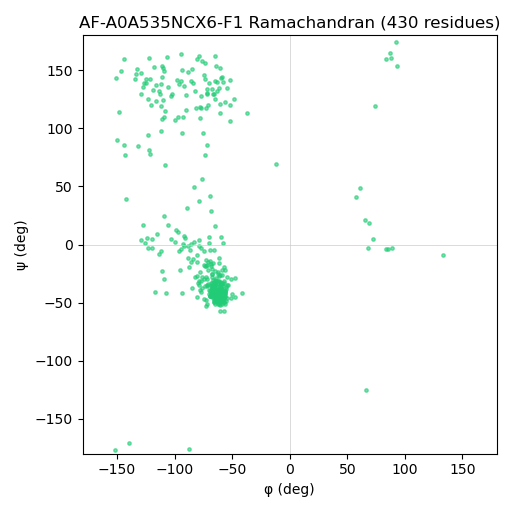8 174 CYS A N 1
ATOM 1329 C CA . CYS A 1 174 ? -3.446 -0.752 -17.921 1.00 94.38 174 CYS A CA 1
ATOM 1330 C C . CYS A 1 174 ? -3.145 -1.516 -19.222 1.00 94.38 174 CYS A C 1
ATOM 1332 O O . CYS A 1 174 ? -2.013 -1.952 -19.399 1.00 94.38 174 CYS A O 1
ATOM 1334 N N . ALA A 1 175 ? -4.099 -1.605 -20.154 1.00 93.31 175 ALA A N 1
ATOM 1335 C CA . ALA A 1 175 ? -3.893 -2.243 -21.456 1.00 93.31 175 ALA A CA 1
ATOM 1336 C C . ALA A 1 175 ? -2.779 -1.559 -22.268 1.00 93.31 175 ALA A C 1
ATOM 1338 O O . ALA A 1 175 ? -1.848 -2.225 -22.702 1.00 93.31 175 ALA A O 1
ATOM 1339 N N . GLU A 1 176 ? -2.795 -0.225 -22.370 1.00 95.38 176 GLU A N 1
ATOM 1340 C CA . GLU A 1 176 ? -1.737 0.535 -23.059 1.00 95.38 176 GLU A CA 1
ATOM 1341 C C . GLU A 1 176 ? -0.351 0.299 -22.424 1.00 95.38 176 GLU A C 1
ATOM 1343 O O . GLU A 1 176 ? 0.660 0.196 -23.122 1.00 95.38 176 GLU A O 1
ATOM 1348 N N . ALA A 1 177 ? -0.285 0.178 -21.092 1.00 97.06 177 ALA A N 1
ATOM 1349 C CA . ALA A 1 177 ? 0.954 -0.155 -20.395 1.00 97.06 177 ALA A CA 1
ATOM 1350 C C . ALA A 1 177 ? 1.416 -1.593 -20.672 1.00 97.06 177 ALA A C 1
ATOM 1352 O O . ALA A 1 177 ? 2.609 -1.808 -20.883 1.00 97.06 177 ALA A O 1
ATOM 1353 N N . LEU A 1 178 ? 0.494 -2.556 -20.675 1.00 97.38 178 LEU A N 1
ATOM 1354 C CA . LEU A 1 178 ? 0.768 -3.960 -20.975 1.00 97.38 178 LEU A CA 1
ATOM 1355 C C . LEU A 1 178 ? 1.276 -4.143 -22.406 1.00 97.38 178 LEU A C 1
ATOM 1357 O O . LEU A 1 178 ? 2.291 -4.809 -22.596 1.00 97.38 178 LEU A O 1
ATOM 1361 N N . ASP A 1 179 ? 0.645 -3.488 -23.380 1.00 96.69 179 ASP A N 1
ATOM 1362 C CA . ASP A 1 179 ? 1.070 -3.511 -24.781 1.00 96.69 179 ASP A CA 1
ATOM 1363 C C . ASP A 1 179 ? 2.481 -2.935 -24.937 1.00 96.69 179 ASP A C 1
ATOM 1365 O O . ASP A 1 179 ? 3.348 -3.555 -25.551 1.00 96.69 179 ASP A O 1
ATOM 1369 N N . ALA A 1 180 ? 2.752 -1.777 -24.323 1.00 97.25 180 ALA A N 1
ATOM 1370 C CA . ALA A 1 180 ? 4.066 -1.144 -24.388 1.00 97.25 180 ALA A CA 1
ATOM 1371 C C . ALA A 1 180 ? 5.165 -1.993 -23.722 1.00 97.25 180 ALA A C 1
ATOM 1373 O O . ALA A 1 180 ? 6.262 -2.128 -24.266 1.00 97.25 180 ALA A O 1
ATOM 1374 N N . LEU A 1 181 ? 4.888 -2.567 -22.547 1.00 97.62 181 LEU A N 1
ATOM 1375 C CA . LEU A 1 181 ? 5.846 -3.409 -21.825 1.00 97.62 181 LEU A CA 1
ATOM 1376 C C . LEU A 1 181 ? 6.052 -4.770 -22.515 1.00 97.62 181 LEU A C 1
ATOM 1378 O O . LEU A 1 181 ? 7.172 -5.285 -22.522 1.00 97.62 181 LEU A O 1
ATOM 1382 N N . GLY A 1 182 ? 5.006 -5.330 -23.128 1.00 96.88 182 GLY A N 1
ATOM 1383 C CA . GLY A 1 182 ? 5.081 -6.533 -23.958 1.00 96.88 182 GLY A CA 1
ATOM 1384 C C . GLY A 1 182 ? 5.899 -6.302 -25.229 1.00 96.88 182 GLY A C 1
ATOM 1385 O O . GLY A 1 182 ? 6.836 -7.051 -25.497 1.00 96.88 182 GLY A O 1
ATOM 1386 N N . ALA A 1 183 ? 5.634 -5.214 -25.959 1.00 96.62 183 ALA A N 1
ATOM 1387 C CA . ALA A 1 183 ? 6.397 -4.833 -27.150 1.00 96.62 183 ALA A CA 1
ATOM 1388 C C . ALA A 1 183 ? 7.883 -4.572 -26.846 1.00 96.62 183 ALA A C 1
ATOM 1390 O O . ALA A 1 183 ? 8.748 -4.866 -27.668 1.00 96.62 183 ALA A O 1
ATOM 1391 N N . ALA A 1 184 ? 8.194 -4.066 -25.648 1.00 95.69 184 ALA A N 1
ATOM 1392 C CA . ALA A 1 184 ? 9.564 -3.878 -25.172 1.00 95.69 184 ALA A CA 1
ATOM 1393 C C . ALA A 1 184 ? 10.246 -5.179 -24.691 1.00 95.69 184 ALA A C 1
ATOM 1395 O O . ALA A 1 184 ? 11.409 -5.148 -24.287 1.00 95.69 184 ALA A O 1
ATOM 1396 N N . GLY A 1 185 ? 9.541 -6.316 -24.689 1.00 95.88 185 GLY A N 1
ATOM 1397 C CA . GLY A 1 185 ? 10.058 -7.599 -24.205 1.00 95.88 185 GLY A CA 1
ATOM 1398 C C . GLY A 1 185 ? 10.284 -7.650 -22.690 1.00 95.88 185 GLY A C 1
ATOM 1399 O O . GLY A 1 185 ? 11.042 -8.496 -22.210 1.00 95.88 185 GLY A O 1
ATOM 1400 N N . ILE A 1 186 ? 9.663 -6.739 -21.931 1.00 96.19 186 ILE A N 1
ATOM 1401 C CA . ILE A 1 186 ? 9.691 -6.742 -20.461 1.00 96.19 186 ILE A CA 1
ATOM 1402 C C . ILE A 1 186 ? 8.702 -7.771 -19.914 1.00 96.19 186 ILE A C 1
ATOM 1404 O O . ILE A 1 186 ? 8.965 -8.376 -18.874 1.00 96.19 186 ILE A O 1
ATOM 1408 N N . LEU A 1 187 ? 7.595 -8.000 -20.626 1.00 97.19 187 LEU A N 1
ATOM 1409 C CA . LEU A 1 187 ? 6.572 -8.980 -20.269 1.00 97.19 187 LEU A CA 1
ATOM 1410 C C . LEU A 1 187 ? 6.559 -10.151 -21.245 1.00 97.19 187 LEU A C 1
ATOM 1412 O O . LEU A 1 187 ? 6.738 -9.976 -22.449 1.00 97.19 187 LEU A O 1
ATOM 1416 N N . LYS A 1 188 ? 6.285 -11.341 -20.715 1.00 95.50 188 LYS A N 1
ATOM 1417 C CA . LYS A 1 188 ? 5.777 -12.474 -21.487 1.00 95.50 188 LYS A CA 1
ATOM 1418 C C . LYS A 1 188 ? 4.256 -12.439 -21.434 1.00 95.50 188 LYS A C 1
ATOM 1420 O O . LYS A 1 188 ? 3.686 -12.198 -20.370 1.00 95.50 188 LYS A O 1
ATOM 1425 N N . VAL A 1 189 ? 3.634 -12.677 -22.581 1.00 95.81 189 VAL A N 1
ATOM 1426 C CA . VAL A 1 189 ? 2.181 -12.735 -22.740 1.00 95.81 189 VAL A CA 1
ATOM 1427 C C . VAL A 1 189 ? 1.825 -14.147 -23.160 1.00 95.81 189 VAL A C 1
ATOM 1429 O O . VAL A 1 189 ? 2.349 -14.644 -24.157 1.00 95.81 189 VAL A O 1
ATOM 1432 N N . GLU A 1 190 ? 0.965 -14.796 -22.390 1.00 93.44 190 GLU A N 1
ATOM 1433 C CA . GLU A 1 190 ? 0.568 -16.182 -22.611 1.00 93.44 190 GLU A CA 1
ATOM 1434 C C . GLU A 1 190 ? -0.967 -16.267 -22.658 1.00 93.44 190 GLU A C 1
ATOM 1436 O O . GLU A 1 190 ? -1.646 -15.622 -21.853 1.00 93.44 190 GLU A O 1
ATOM 1441 N N . PRO A 1 191 ? -1.551 -17.007 -23.617 1.00 93.19 191 PRO A N 1
ATOM 1442 C CA . PRO A 1 191 ? -2.988 -17.245 -23.632 1.00 93.19 191 PRO A CA 1
ATOM 1443 C C . PRO A 1 191 ? -3.374 -18.209 -22.501 1.00 93.19 191 PRO A C 1
ATOM 1445 O O . PRO A 1 191 ? -2.756 -19.259 -22.333 1.00 93.19 191 PRO A O 1
ATOM 1448 N N . ALA A 1 192 ? -4.427 -17.875 -21.759 1.00 90.38 192 ALA A N 1
ATOM 1449 C CA . ALA A 1 192 ? -5.013 -18.693 -20.702 1.00 90.38 192 ALA A CA 1
ATOM 1450 C C . ALA A 1 192 ? -6.537 -18.761 -20.899 1.00 90.38 192 ALA A C 1
ATOM 1452 O O . ALA A 1 192 ? -7.300 -17.972 -20.341 1.00 90.38 192 ALA A O 1
ATOM 1453 N N . GLY A 1 193 ? -6.986 -19.695 -21.740 1.00 88.88 193 GLY A N 1
ATOM 1454 C CA . GLY A 1 193 ? -8.385 -19.759 -22.172 1.00 88.88 193 GLY A CA 1
ATOM 1455 C C . GLY A 1 193 ? -8.758 -18.540 -23.021 1.00 88.88 193 GLY A C 1
ATOM 1456 O O . GLY A 1 193 ? -8.077 -18.248 -24.002 1.00 88.88 193 GLY A O 1
ATOM 1457 N N . ASP A 1 194 ? -9.813 -17.826 -22.620 1.00 88.94 194 ASP A N 1
ATOM 1458 C CA . ASP A 1 194 ? -10.323 -16.635 -23.323 1.00 88.94 194 ASP A CA 1
ATOM 1459 C C . ASP A 1 194 ? -9.620 -15.326 -22.917 1.00 88.94 194 ASP A C 1
ATOM 1461 O O . ASP A 1 194 ? -9.967 -14.249 -23.406 1.00 88.94 194 ASP A O 1
ATOM 1465 N N . VAL A 1 195 ? -8.647 -15.389 -22.003 1.00 91.25 195 VAL A N 1
ATOM 1466 C CA . VAL A 1 195 ? -7.902 -14.217 -21.525 1.00 91.25 195 VAL A CA 1
ATOM 1467 C C . VAL A 1 195 ? -6.405 -14.369 -21.762 1.00 91.25 195 VAL A C 1
ATOM 1469 O O . VAL A 1 195 ? -5.884 -15.470 -21.925 1.00 91.25 195 VAL A O 1
ATOM 1472 N N . PHE A 1 196 ? -5.696 -13.242 -21.754 1.00 92.56 196 PHE A N 1
ATOM 1473 C CA . PHE A 1 196 ? -4.238 -13.222 -21.693 1.00 92.56 196 PHE A CA 1
ATOM 1474 C C . PHE A 1 196 ? -3.775 -13.031 -20.253 1.00 92.56 196 PHE A C 1
ATOM 1476 O O . PHE A 1 196 ? -4.311 -12.191 -19.519 1.00 92.56 196 PHE A O 1
ATOM 1483 N N . VAL A 1 197 ? -2.750 -13.789 -19.881 1.00 95.50 197 VAL A N 1
ATOM 1484 C CA . VAL A 1 197 ? -1.999 -13.603 -18.643 1.00 95.50 197 VAL A CA 1
ATOM 1485 C C . VAL A 1 197 ? -0.608 -13.076 -18.960 1.00 95.50 197 VAL A C 1
ATOM 1487 O O . VAL A 1 197 ? -0.040 -13.323 -20.029 1.00 95.50 197 VAL A O 1
ATOM 1490 N N . TYR A 1 198 ? -0.081 -12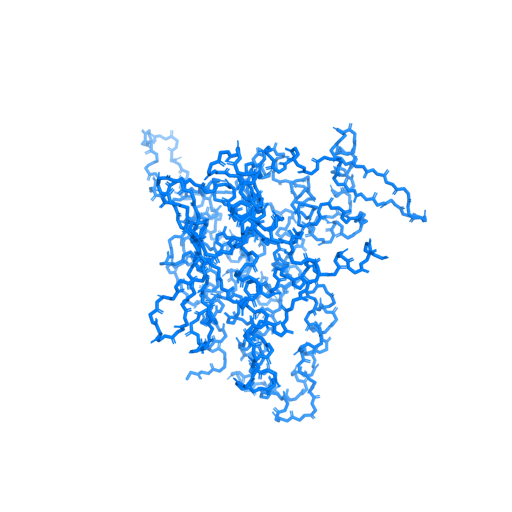.304 -18.022 1.00 96.88 198 TYR A N 1
ATOM 1491 C CA . TYR A 1 198 ? 1.160 -11.567 -18.165 1.00 96.88 198 TYR A CA 1
ATOM 1492 C C . TYR A 1 198 ? 2.095 -11.943 -17.027 1.00 96.88 198 TYR A C 1
ATOM 1494 O O . TYR A 1 198 ? 1.663 -12.084 -15.887 1.00 96.88 198 TYR A O 1
ATOM 1502 N N . ARG A 1 199 ? 3.386 -12.049 -17.328 1.00 94.50 199 ARG A N 1
ATOM 1503 C CA . ARG A 1 199 ? 4.444 -12.231 -16.326 1.00 94.50 199 ARG A CA 1
ATOM 1504 C C . ARG A 1 199 ? 5.704 -11.486 -16.732 1.00 94.50 199 ARG A C 1
ATOM 1506 O O . ARG A 1 199 ? 5.898 -11.190 -17.914 1.00 94.50 199 ARG A O 1
ATOM 1513 N N . LEU A 1 200 ? 6.583 -11.199 -15.777 1.00 91.00 200 LEU A N 1
ATOM 1514 C CA . LEU A 1 200 ? 7.872 -10.580 -16.080 1.00 91.00 200 LEU A CA 1
ATOM 1515 C C . LEU A 1 200 ? 8.729 -11.544 -16.911 1.00 91.00 200 LEU A C 1
ATOM 1517 O O . LEU A 1 200 ? 8.916 -12.708 -16.568 1.00 91.00 200 LEU A O 1
ATOM 1521 N N . ALA A 1 201 ? 9.271 -11.064 -18.029 1.00 92.44 201 ALA A N 1
ATOM 1522 C CA . ALA A 1 201 ? 10.098 -11.891 -18.902 1.00 92.44 201 ALA A CA 1
ATOM 1523 C C . ALA A 1 201 ? 11.447 -12.233 -18.256 1.00 92.44 201 ALA A C 1
ATOM 1525 O O . ALA A 1 201 ? 11.948 -13.346 -18.438 1.00 92.44 201 ALA A O 1
ATOM 1526 N N . ARG A 1 202 ? 12.028 -11.254 -17.546 1.00 85.25 202 ARG A N 1
ATOM 1527 C CA . ARG A 1 202 ? 13.332 -11.313 -16.865 1.00 85.25 202 ARG A CA 1
ATOM 1528 C C . ARG A 1 202 ? 13.279 -10.548 -15.529 1.0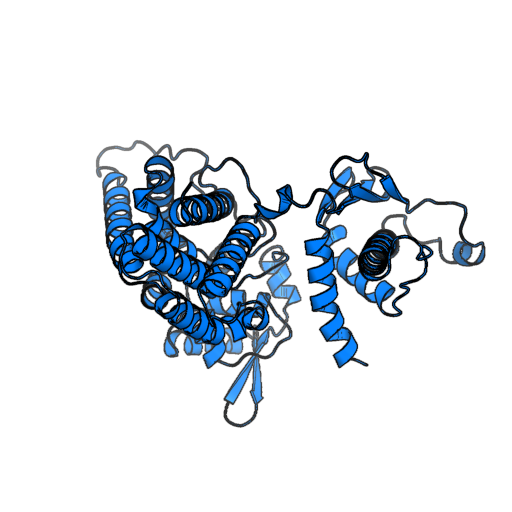0 85.25 202 ARG A C 1
ATOM 1530 O O . ARG A 1 202 ? 13.754 -9.412 -15.455 1.00 85.25 202 ARG A O 1
ATOM 1537 N N . PRO A 1 203 ? 12.685 -11.132 -14.472 1.00 81.81 203 PRO A N 1
ATOM 1538 C CA . PRO A 1 203 ? 12.500 -10.451 -13.186 1.00 81.81 203 PRO A CA 1
ATOM 1539 C C . PRO A 1 203 ? 13.805 -10.007 -12.508 1.00 81.81 203 PRO A C 1
ATOM 1541 O O . PRO A 1 203 ? 13.853 -8.946 -11.880 1.00 81.81 203 PRO A O 1
ATOM 1544 N N . SER A 1 204 ? 14.878 -10.790 -12.663 1.00 78.12 204 SER A N 1
ATOM 1545 C CA . SER A 1 204 ? 16.211 -10.488 -12.123 1.00 78.12 204 SER A CA 1
ATOM 1546 C C . SER A 1 204 ? 16.791 -9.196 -12.694 1.00 78.12 204 SER A C 1
ATOM 1548 O O . SER A 1 204 ? 17.345 -8.385 -11.953 1.00 78.12 204 SER A O 1
ATOM 1550 N N . ASP A 1 205 ? 16.627 -8.979 -14.000 1.00 83.12 205 ASP A N 1
ATOM 1551 C CA . ASP A 1 205 ? 17.166 -7.812 -14.700 1.00 83.12 205 ASP A CA 1
ATOM 1552 C C . ASP A 1 205 ? 16.455 -6.541 -14.231 1.00 83.12 205 ASP A C 1
ATOM 1554 O O . ASP A 1 205 ? 17.103 -5.533 -13.949 1.00 83.12 205 ASP A O 1
ATOM 1558 N N . LEU A 1 206 ? 15.126 -6.603 -14.084 1.00 85.19 206 LEU A N 1
ATOM 1559 C CA . LEU A 1 206 ? 14.339 -5.493 -13.554 1.00 85.19 206 LEU A CA 1
ATOM 1560 C C . LEU A 1 206 ? 14.699 -5.203 -12.094 1.00 85.19 206 LEU A C 1
ATOM 1562 O O . LEU A 1 206 ? 14.926 -4.045 -11.751 1.00 85.19 206 LEU A O 1
ATOM 1566 N N . THR A 1 207 ? 14.810 -6.241 -11.260 1.00 78.62 207 THR A N 1
ATOM 1567 C CA . THR A 1 207 ? 15.245 -6.122 -9.858 1.00 78.62 207 THR A CA 1
ATOM 1568 C C . THR A 1 207 ? 16.614 -5.451 -9.752 1.00 78.62 207 THR A C 1
ATOM 1570 O O . THR A 1 207 ? 16.808 -4.566 -8.920 1.00 78.62 207 THR A O 1
ATOM 1573 N N . MET A 1 208 ? 17.563 -5.812 -10.618 1.00 74.50 208 MET A N 1
ATOM 1574 C CA . MET A 1 208 ? 18.878 -5.174 -10.665 1.00 74.50 208 MET A CA 1
ATOM 1575 C C . MET A 1 208 ? 18.788 -3.714 -11.133 1.00 74.50 208 MET A C 1
ATOM 1577 O O . MET A 1 208 ? 19.401 -2.842 -10.520 1.00 74.50 208 MET A O 1
ATOM 1581 N N . ALA A 1 209 ? 17.991 -3.425 -12.168 1.00 81.44 209 ALA A N 1
ATOM 1582 C CA . ALA A 1 209 ? 17.820 -2.076 -12.713 1.00 81.44 209 ALA A CA 1
ATOM 1583 C C . ALA A 1 209 ? 17.227 -1.088 -11.696 1.00 81.44 209 ALA A C 1
ATOM 1585 O O . ALA A 1 209 ? 17.559 0.096 -11.712 1.00 81.44 209 ALA A O 1
ATOM 1586 N N . VAL A 1 210 ? 16.381 -1.574 -10.786 1.00 83.88 210 VAL A N 1
ATOM 1587 C CA . VAL A 1 210 ? 15.813 -0.771 -9.695 1.00 83.88 210 VAL A CA 1
ATOM 1588 C C . VAL A 1 210 ? 16.642 -0.827 -8.412 1.00 83.88 210 VAL A C 1
ATOM 1590 O O . VAL A 1 210 ? 16.218 -0.255 -7.417 1.00 83.88 210 VAL A O 1
ATOM 1593 N N . ASN A 1 211 ? 17.831 -1.439 -8.418 1.00 77.38 211 ASN A N 1
ATOM 1594 C CA . ASN A 1 211 ? 18.716 -1.581 -7.255 1.00 77.38 211 ASN A CA 1
ATOM 1595 C C . ASN A 1 211 ? 18.085 -2.375 -6.090 1.00 77.38 211 ASN A C 1
ATOM 1597 O O . ASN A 1 211 ? 18.081 -1.937 -4.940 1.00 77.38 211 ASN A O 1
ATOM 1601 N N . GLY A 1 212 ? 17.514 -3.539 -6.401 1.00 72.69 212 GLY A N 1
ATOM 1602 C CA . GLY A 1 212 ? 16.904 -4.455 -5.439 1.00 72.69 212 GLY A CA 1
ATOM 1603 C C . GLY A 1 212 ? 15.458 -4.106 -5.081 1.00 72.69 212 GLY A C 1
ATOM 1604 O O . GLY A 1 212 ? 15.003 -2.970 -5.229 1.00 72.69 212 GLY A O 1
ATOM 1605 N N . VAL A 1 213 ? 14.728 -5.093 -4.571 1.00 76.00 213 VAL A N 1
ATOM 1606 C CA . VAL A 1 213 ? 13.331 -4.962 -4.135 1.00 76.00 213 VAL A CA 1
ATOM 1607 C C . VAL A 1 213 ? 13.219 -5.085 -2.611 1.00 76.00 213 VAL A C 1
ATOM 1609 O O . VAL A 1 213 ? 14.092 -5.685 -1.983 1.00 76.00 213 VAL A O 1
ATOM 1612 N N . PRO A 1 214 ? 12.189 -4.488 -1.988 1.00 71.88 214 PRO A N 1
ATOM 1613 C CA . PRO A 1 214 ? 11.874 -4.743 -0.588 1.00 71.88 214 PRO A CA 1
ATOM 1614 C C . PRO A 1 214 ? 11.451 -6.201 -0.387 1.00 71.88 214 PRO A C 1
ATOM 1616 O O . PRO A 1 214 ? 11.074 -6.893 -1.330 1.00 71.88 214 PRO A O 1
ATOM 1619 N N . VAL A 1 215 ? 11.490 -6.655 0.862 1.00 64.31 215 VAL A N 1
ATOM 1620 C CA . VAL A 1 215 ? 11.206 -8.052 1.215 1.00 64.31 215 VAL A CA 1
ATOM 1621 C C . VAL A 1 215 ? 9.721 -8.384 1.082 1.00 64.31 215 VAL A C 1
ATOM 1623 O O . VAL A 1 215 ? 9.363 -9.527 0.818 1.00 64.31 215 VAL A O 1
ATOM 1626 N N . ALA A 1 216 ? 8.846 -7.398 1.276 1.00 68.06 216 ALA A N 1
ATOM 1627 C CA . ALA A 1 216 ? 7.407 -7.591 1.179 1.00 68.06 216 ALA A CA 1
ATOM 1628 C C . ALA A 1 216 ? 6.738 -6.509 0.333 1.00 68.06 216 ALA A C 1
ATOM 1630 O O . ALA A 1 216 ? 7.160 -5.352 0.328 1.00 68.06 216 ALA A O 1
ATOM 1631 N N . PHE A 1 217 ? 5.631 -6.887 -0.303 1.00 80.69 217 PHE A N 1
ATOM 1632 C CA . PHE A 1 217 ? 4.742 -6.002 -1.051 1.00 80.69 217 PHE A CA 1
ATOM 1633 C C . PHE A 1 217 ? 3.334 -6.070 -0.446 1.00 80.69 217 PHE A C 1
ATOM 1635 O O . PHE A 1 217 ? 2.475 -6.775 -0.974 1.00 80.69 217 PHE A O 1
ATOM 1642 N N . PRO A 1 218 ? 3.083 -5.398 0.694 1.00 80.62 218 PRO A N 1
ATOM 1643 C CA . PRO A 1 218 ? 1.758 -5.401 1.297 1.00 80.62 218 PRO A CA 1
ATOM 1644 C C . PRO A 1 218 ? 0.711 -4.832 0.335 1.00 80.62 218 PRO A C 1
ATOM 1646 O O . PRO A 1 218 ? 0.963 -3.834 -0.347 1.00 80.62 218 PRO A O 1
ATOM 1649 N N . ASP A 1 219 ? -0.498 -5.399 0.341 1.00 84.31 219 ASP A N 1
ATOM 1650 C CA . ASP A 1 219 ? -1.656 -4.767 -0.296 1.00 84.31 219 ASP A CA 1
ATOM 1651 C C . ASP A 1 219 ? -2.123 -3.586 0.569 1.00 84.31 219 ASP A C 1
ATOM 1653 O O . ASP A 1 219 ? -3.098 -3.661 1.322 1.00 84.31 219 ASP A O 1
ATOM 1657 N N . TRP A 1 220 ? -1.391 -2.472 0.486 1.00 91.12 220 TRP A N 1
ATOM 1658 C CA . TRP A 1 220 ? -1.687 -1.252 1.234 1.00 91.12 220 TRP A CA 1
ATOM 1659 C C . TRP A 1 220 ? -3.077 -0.694 0.934 1.00 91.12 220 TRP A C 1
ATOM 1661 O O . TRP A 1 220 ? -3.671 -0.052 1.797 1.00 91.12 220 TRP A O 1
ATOM 1671 N N . ILE A 1 221 ? -3.634 -0.959 -0.251 1.00 90.75 221 ILE A N 1
ATOM 1672 C CA . ILE A 1 221 ? -5.002 -0.552 -0.576 1.00 90.75 221 ILE A CA 1
ATOM 1673 C C . ILE A 1 221 ? -5.979 -1.320 0.320 1.00 90.75 221 ILE A C 1
ATOM 1675 O O . ILE A 1 221 ? -6.838 -0.710 0.962 1.00 90.75 221 ILE A O 1
ATOM 1679 N N . ALA A 1 222 ? -5.844 -2.645 0.408 1.00 86.56 222 ALA A N 1
ATOM 1680 C CA . ALA A 1 222 ? -6.674 -3.465 1.285 1.00 86.56 222 ALA A CA 1
ATOM 1681 C C . ALA A 1 222 ? -6.443 -3.146 2.770 1.00 86.56 222 ALA A C 1
ATOM 1683 O O . ALA A 1 222 ? -7.413 -3.026 3.522 1.00 86.56 222 ALA A O 1
ATOM 1684 N N . VAL A 1 223 ? -5.190 -2.942 3.187 1.00 89.62 223 VAL A N 1
ATOM 1685 C CA . VAL A 1 223 ? -4.845 -2.570 4.568 1.00 89.62 223 VAL A CA 1
ATOM 1686 C C . VAL A 1 223 ? -5.497 -1.241 4.942 1.00 89.62 223 VAL A C 1
ATOM 1688 O O . VAL A 1 223 ? -6.292 -1.197 5.879 1.00 89.62 223 VAL A O 1
ATOM 1691 N N . PHE A 1 224 ? -5.250 -0.161 4.199 1.00 94.88 224 PHE A N 1
ATOM 1692 C CA . PHE A 1 224 ? -5.776 1.151 4.572 1.00 94.88 224 PHE A CA 1
ATOM 1693 C C . PHE A 1 224 ? -7.296 1.232 4.483 1.00 94.88 224 PHE A C 1
ATOM 1695 O O . PHE A 1 224 ? -7.911 1.793 5.382 1.00 94.88 224 PHE A O 1
ATOM 1702 N N . THR A 1 225 ? -7.929 0.627 3.474 1.00 93.00 225 THR A N 1
ATOM 1703 C CA . THR A 1 225 ? -9.404 0.609 3.392 1.00 93.00 225 THR A CA 1
ATOM 1704 C C . THR A 1 225 ? -10.049 -0.229 4.499 1.00 93.00 225 THR A C 1
ATOM 1706 O O . THR A 1 225 ? -11.191 0.029 4.882 1.00 93.00 225 THR A O 1
ATOM 1709 N N . THR A 1 226 ? -9.331 -1.215 5.040 1.00 91.38 226 THR A N 1
ATOM 1710 C CA . THR A 1 226 ? -9.749 -1.969 6.228 1.00 91.38 226 THR A CA 1
ATOM 1711 C C . THR A 1 226 ? -9.646 -1.110 7.482 1.00 91.38 226 THR A C 1
ATOM 1713 O O . THR A 1 226 ? -10.620 -1.010 8.227 1.00 91.38 226 THR A O 1
ATOM 1716 N N . ILE A 1 227 ? -8.496 -0.468 7.713 1.00 94.12 227 ILE A N 1
ATOM 1717 C CA . ILE A 1 227 ? -8.287 0.391 8.889 1.00 94.12 227 ILE A CA 1
ATOM 1718 C C . ILE A 1 227 ? -9.266 1.571 8.864 1.00 94.12 227 ILE A C 1
ATOM 1720 O O . ILE A 1 227 ? -9.851 1.904 9.889 1.00 94.12 227 ILE A O 1
ATOM 1724 N N . ASP A 1 228 ? -9.502 2.158 7.692 1.00 95.50 228 ASP A N 1
ATOM 1725 C CA . ASP A 1 228 ? -10.491 3.214 7.468 1.00 95.50 228 ASP A CA 1
ATOM 1726 C C . ASP A 1 228 ? -11.905 2.772 7.879 1.00 95.50 228 ASP A C 1
ATOM 1728 O O . ASP A 1 228 ? -12.583 3.458 8.643 1.00 95.50 228 ASP A O 1
ATOM 1732 N N . ALA A 1 229 ? -12.321 1.567 7.478 1.00 93.19 229 ALA A N 1
ATOM 1733 C CA . ALA A 1 229 ? -13.619 1.016 7.859 1.00 93.19 229 ALA A CA 1
ATOM 1734 C C . ALA A 1 229 ? -13.727 0.691 9.365 1.00 93.19 229 ALA A C 1
ATOM 1736 O O . ALA A 1 229 ? -14.788 0.888 9.961 1.00 93.19 229 ALA A O 1
ATOM 1737 N N . ILE A 1 230 ? -12.641 0.219 9.994 1.00 93.81 230 ILE A N 1
ATOM 1738 C CA . ILE A 1 230 ? -12.571 0.002 11.450 1.00 93.81 230 ILE A CA 1
ATOM 1739 C C . ILE A 1 230 ? -12.694 1.338 12.194 1.00 93.81 230 ILE A C 1
ATOM 1741 O O . ILE A 1 230 ? -13.435 1.423 13.173 1.00 93.81 230 ILE A O 1
ATOM 1745 N N . ARG A 1 231 ? -12.010 2.387 11.722 1.00 93.50 231 ARG A N 1
ATOM 1746 C CA . ARG A 1 231 ? -12.079 3.737 12.302 1.00 93.50 231 ARG A CA 1
ATOM 1747 C C . ARG A 1 231 ? -13.474 4.333 12.206 1.00 93.50 231 ARG A C 1
ATOM 1749 O O . ARG A 1 231 ? -13.978 4.833 13.205 1.00 93.50 231 ARG A O 1
ATOM 1756 N N . GLU A 1 232 ? -14.115 4.223 11.047 1.00 91.62 232 GLU A N 1
ATOM 1757 C CA . GLU A 1 232 ? -15.497 4.673 10.850 1.00 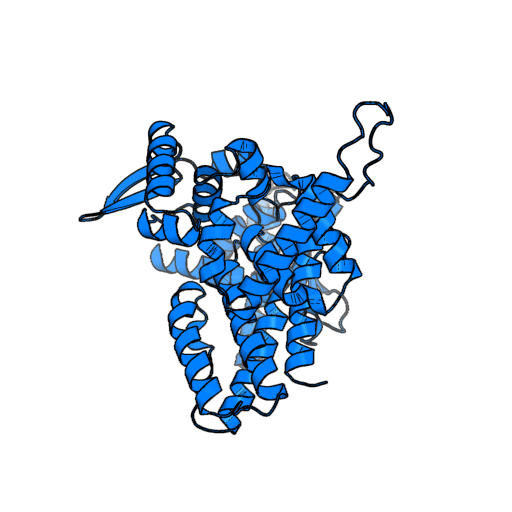91.62 232 GLU A CA 1
ATOM 1758 C C . GLU A 1 232 ? -16.462 3.964 11.817 1.00 91.62 232 GLU A C 1
ATOM 1760 O O . GLU A 1 232 ? -17.337 4.593 12.412 1.00 91.62 232 GLU A O 1
ATOM 1765 N N . TYR A 1 233 ? -16.288 2.654 12.023 1.00 92.31 233 TYR A N 1
ATOM 1766 C CA . TYR A 1 233 ? -17.059 1.907 13.019 1.00 92.31 233 TYR A CA 1
ATOM 1767 C C . TYR A 1 233 ? -16.791 2.399 14.449 1.00 92.31 233 TYR A C 1
ATOM 1769 O O . TYR A 1 233 ? -17.737 2.625 15.207 1.00 92.31 233 TYR A O 1
ATOM 1777 N N . ALA A 1 234 ? -15.522 2.598 14.813 1.00 91.62 234 ALA A N 1
ATOM 1778 C CA . ALA A 1 234 ? -15.134 3.038 16.147 1.00 91.62 234 ALA A CA 1
ATOM 1779 C C . ALA A 1 234 ? -15.658 4.450 16.476 1.00 91.62 234 ALA A C 1
ATOM 1781 O O . ALA A 1 234 ? -16.142 4.672 17.587 1.00 91.62 234 ALA A O 1
ATOM 1782 N N . ALA A 1 235 ? -15.632 5.367 15.502 1.00 88.88 235 ALA A N 1
ATOM 1783 C CA . ALA A 1 235 ? -16.162 6.723 15.637 1.00 88.88 235 ALA A CA 1
ATOM 1784 C C . ALA A 1 235 ? -17.677 6.716 15.898 1.00 88.88 235 ALA A C 1
ATOM 1786 O O . ALA A 1 235 ? -18.131 7.252 16.908 1.00 88.88 235 ALA A O 1
ATOM 1787 N N . ARG A 1 236 ? -18.454 6.006 15.066 1.00 86.88 236 ARG A N 1
ATOM 1788 C CA . ARG A 1 236 ? -19.917 5.888 15.237 1.00 86.88 236 ARG A CA 1
ATOM 1789 C C . ARG A 1 236 ? -20.305 5.271 16.578 1.00 86.88 236 ARG A C 1
ATOM 1791 O O . ARG A 1 236 ? -21.266 5.709 17.205 1.00 86.88 236 ARG A O 1
ATOM 1798 N N . LYS A 1 237 ? -19.544 4.268 17.036 1.00 84.38 237 LYS A N 1
ATOM 1799 C CA . LYS A 1 237 ? -19.745 3.654 18.354 1.00 84.38 237 LYS A CA 1
ATOM 1800 C C . LYS A 1 237 ? -19.499 4.659 19.486 1.00 84.38 237 LYS A C 1
ATOM 1802 O O . LYS A 1 237 ? -20.273 4.685 20.439 1.00 84.38 237 LYS A O 1
ATOM 1807 N N . GLY A 1 238 ? -18.452 5.480 19.377 1.00 79.00 238 GLY A N 1
ATOM 1808 C CA . GLY A 1 238 ? -18.138 6.535 20.347 1.00 79.00 238 GLY A CA 1
ATOM 1809 C C . GLY A 1 238 ? -19.222 7.614 20.455 1.00 79.00 238 GLY A C 1
ATOM 1810 O O . GLY A 1 238 ? -19.461 8.128 21.543 1.00 79.00 238 GLY A O 1
ATOM 1811 N N . GLU A 1 239 ? -19.931 7.896 19.361 1.00 80.06 239 GLU A N 1
ATOM 1812 C CA . GLU A 1 239 ? -21.038 8.865 19.296 1.00 80.06 239 GLU A CA 1
ATOM 1813 C C . GLU A 1 239 ? -22.376 8.332 19.851 1.00 80.06 239 GLU A C 1
ATOM 1815 O O . GLU A 1 239 ? -23.401 9.007 19.774 1.00 80.06 239 GLU A O 1
ATOM 1820 N N . GLY A 1 240 ? -22.408 7.110 20.395 1.00 67.69 240 GLY A N 1
ATOM 1821 C CA . GLY A 1 240 ? -23.630 6.502 20.933 1.00 67.69 240 GLY A CA 1
ATOM 1822 C C . GLY A 1 240 ? -24.639 6.056 19.865 1.00 67.69 240 GLY A C 1
ATOM 1823 O O . GLY A 1 240 ? -25.720 5.574 20.205 1.00 67.69 240 GLY A O 1
ATOM 1824 N N . GLN A 1 241 ? -24.300 6.157 18.574 1.00 59.72 241 GLN A N 1
ATOM 1825 C CA . GLN A 1 241 ? -25.093 5.573 17.494 1.00 59.72 241 GLN A CA 1
ATOM 1826 C C . GLN A 1 241 ? -24.822 4.072 17.432 1.00 59.72 241 GLN A C 1
ATOM 1828 O O . GLN A 1 241 ? -23.684 3.685 17.200 1.00 59.72 241 GLN A O 1
ATOM 1833 N N . ALA A 1 242 ? -25.863 3.251 17.640 1.00 53.06 242 ALA A N 1
ATOM 1834 C CA . ALA A 1 242 ? -25.906 1.779 17.638 1.00 53.06 242 ALA A CA 1
ATOM 1835 C C . ALA A 1 242 ? -24.657 1.048 17.084 1.00 53.06 242 ALA A C 1
ATOM 1837 O O . ALA A 1 242 ? -24.710 0.359 16.063 1.00 53.06 242 ALA A O 1
ATOM 1838 N N . GLY A 1 243 ? -23.541 1.122 17.814 1.00 53.59 243 GLY A N 1
ATOM 1839 C CA . GLY A 1 243 ? -22.305 0.378 17.574 1.00 53.59 243 GLY A CA 1
ATOM 1840 C C . GLY A 1 243 ? -22.428 -1.053 18.084 1.00 53.59 243 GLY A C 1
ATOM 1841 O O . GLY A 1 243 ? -21.495 -1.586 18.674 1.00 53.59 243 GLY A O 1
ATOM 1842 N N . GLY A 1 244 ? -23.617 -1.633 17.918 1.00 72.62 244 GLY A N 1
ATOM 1843 C CA . GLY A 1 244 ? -23.966 -2.955 18.402 1.00 72.62 244 GLY A CA 1
ATOM 1844 C C . GLY A 1 244 ? -23.602 -4.053 17.411 1.00 72.62 244 GLY A C 1
ATOM 1845 O O . GLY A 1 244 ? -23.066 -3.814 16.322 1.00 72.62 244 GLY A O 1
ATOM 1846 N N . VAL A 1 245 ? -23.992 -5.268 17.789 1.00 81.12 245 VAL A N 1
ATOM 1847 C CA . VAL A 1 245 ? -23.856 -6.517 17.024 1.00 81.12 245 VAL A CA 1
ATOM 1848 C C . VAL A 1 245 ? -24.170 -6.342 15.530 1.00 81.12 245 VAL A C 1
ATOM 1850 O O . VAL A 1 245 ? -23.428 -6.836 14.688 1.00 81.12 245 VAL A O 1
ATOM 1853 N N . ALA A 1 246 ? -25.213 -5.587 15.158 1.00 85.06 246 ALA A N 1
ATOM 1854 C CA . ALA A 1 246 ? -25.593 -5.377 13.755 1.00 85.06 246 ALA A CA 1
ATOM 1855 C C . ALA A 1 246 ? -24.550 -4.593 12.931 1.00 85.06 246 ALA A C 1
ATOM 1857 O O . ALA A 1 246 ? -24.266 -4.960 11.787 1.00 85.06 246 ALA A O 1
ATOM 1858 N N . ALA A 1 247 ? -23.959 -3.537 13.498 1.00 86.50 247 ALA A N 1
ATOM 1859 C CA . ALA A 1 247 ? -22.937 -2.737 12.825 1.00 86.50 247 ALA A CA 1
ATOM 1860 C C . ALA A 1 247 ? -21.633 -3.533 12.661 1.00 86.50 247 ALA A C 1
ATOM 1862 O O . ALA A 1 247 ? -21.075 -3.581 11.563 1.00 86.50 247 ALA A O 1
ATOM 1863 N N . ALA A 1 248 ? -21.212 -4.239 13.717 1.00 87.19 248 ALA A N 1
ATOM 1864 C CA . ALA A 1 248 ? -20.062 -5.140 13.671 1.00 87.19 248 ALA A CA 1
ATOM 1865 C C . ALA A 1 248 ? -20.281 -6.288 12.668 1.00 87.19 248 ALA A C 1
ATOM 1867 O O . ALA A 1 248 ? -19.391 -6.609 11.880 1.00 87.19 248 ALA A O 1
ATOM 1868 N N . LYS A 1 249 ? -21.487 -6.867 12.613 1.00 88.88 249 LYS A N 1
ATOM 1869 C CA . LYS A 1 249 ? -21.847 -7.919 11.648 1.00 88.88 249 LYS A CA 1
ATOM 1870 C C . LYS A 1 249 ? -21.803 -7.421 10.203 1.00 88.88 249 LYS A C 1
ATOM 1872 O O . LYS A 1 249 ? -21.290 -8.110 9.325 1.00 88.88 249 LYS A O 1
ATOM 1877 N N . LYS A 1 250 ? -22.295 -6.204 9.946 1.00 89.06 250 LYS A N 1
ATOM 1878 C CA . LYS A 1 250 ? -22.209 -5.575 8.621 1.00 89.06 250 LYS A CA 1
ATOM 1879 C C . LYS A 1 250 ? -20.753 -5.345 8.208 1.00 89.06 250 LYS A C 1
ATOM 1881 O O . LYS A 1 250 ? -20.390 -5.662 7.076 1.00 89.06 250 LYS A O 1
ATOM 1886 N N . LEU A 1 251 ? -19.927 -4.819 9.117 1.00 89.69 251 LEU A N 1
ATOM 1887 C CA . LEU A 1 251 ? -18.513 -4.566 8.848 1.00 89.69 251 LEU A CA 1
ATOM 1888 C C . LEU A 1 251 ? -17.747 -5.870 8.601 1.00 89.69 251 LEU A C 1
ATOM 1890 O O . LEU A 1 251 ? -17.099 -5.994 7.570 1.00 89.69 251 LEU A O 1
ATOM 1894 N N . THR A 1 252 ? -17.865 -6.866 9.481 1.00 87.81 252 THR A N 1
ATOM 1895 C CA . THR A 1 252 ? -17.194 -8.170 9.318 1.00 87.81 252 THR A CA 1
ATOM 1896 C C . THR A 1 252 ? -17.612 -8.892 8.036 1.00 87.81 252 THR A C 1
ATOM 1898 O O . THR A 1 252 ? -16.756 -9.453 7.357 1.00 87.81 252 THR A O 1
ATOM 1901 N N . GLY A 1 253 ? -18.886 -8.815 7.631 1.00 86.62 253 GLY A N 1
ATOM 1902 C CA . GLY A 1 253 ? -19.342 -9.332 6.335 1.00 86.62 253 GLY A CA 1
ATOM 1903 C C . GLY A 1 253 ? -18.678 -8.636 5.138 1.00 86.62 253 GLY A C 1
ATOM 1904 O O . GLY A 1 253 ? -18.196 -9.297 4.213 1.00 86.62 253 GLY A O 1
ATOM 1905 N N . ALA A 1 254 ? -18.582 -7.303 5.176 1.00 85.81 254 ALA A N 1
ATOM 1906 C CA . ALA A 1 254 ? -17.885 -6.535 4.145 1.00 85.81 254 ALA A CA 1
ATOM 1907 C C . ALA A 1 254 ? -16.375 -6.837 4.122 1.00 85.81 254 ALA A C 1
ATOM 1909 O O . ALA A 1 254 ? -15.795 -7.014 3.051 1.00 85.81 254 ALA A O 1
ATOM 1910 N N . LEU A 1 255 ? -15.751 -6.941 5.297 1.00 84.06 255 LEU A N 1
ATOM 1911 C CA . LEU A 1 255 ? -14.335 -7.252 5.459 1.00 84.06 255 LEU A CA 1
ATOM 1912 C C . LEU A 1 255 ? -13.991 -8.652 4.943 1.00 84.06 255 LEU A C 1
ATOM 1914 O O . LEU A 1 255 ? -13.055 -8.783 4.163 1.00 84.06 255 LEU A O 1
ATOM 1918 N N . ARG A 1 256 ? -14.776 -9.685 5.273 1.00 81.06 256 ARG A N 1
ATOM 1919 C CA . ARG A 1 256 ? -14.572 -11.056 4.761 1.00 81.06 256 ARG A CA 1
ATOM 1920 C C . ARG A 1 256 ? -14.559 -11.119 3.237 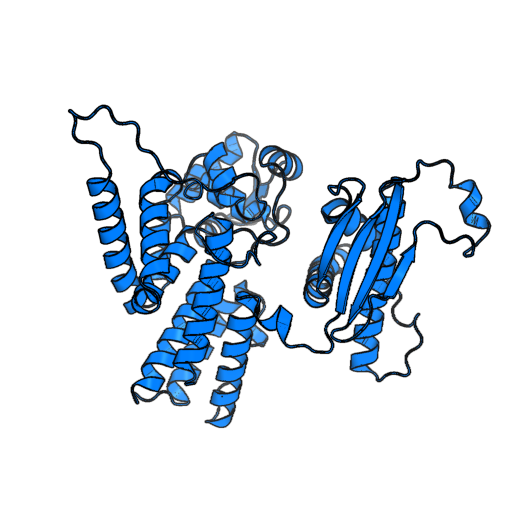1.00 81.06 256 ARG A C 1
ATOM 1922 O O . ARG A 1 256 ? -13.714 -11.793 2.662 1.00 81.06 256 ARG A O 1
ATOM 1929 N N . THR A 1 257 ? -15.445 -10.362 2.591 1.00 76.75 257 THR A N 1
ATOM 1930 C CA . THR A 1 257 ? -15.490 -10.268 1.123 1.00 76.75 257 THR A CA 1
ATOM 1931 C C . THR A 1 257 ? -14.213 -9.632 0.557 1.00 76.75 257 THR A C 1
ATOM 1933 O O . THR A 1 257 ? -13.738 -10.026 -0.504 1.00 76.75 257 THR A O 1
ATOM 1936 N N . ARG A 1 258 ? -13.623 -8.661 1.268 1.00 70.50 258 ARG A N 1
ATOM 1937 C CA . ARG A 1 258 ? -12.382 -7.977 0.862 1.00 70.50 258 ARG A CA 1
ATOM 1938 C C . ARG A 1 258 ? -11.120 -8.791 1.169 1.00 70.50 258 ARG A C 1
ATOM 1940 O O . ARG A 1 258 ? -10.160 -8.735 0.405 1.00 70.50 258 ARG A O 1
ATOM 1947 N N . PHE A 1 259 ? -11.122 -9.566 2.252 1.00 68.19 259 PHE A N 1
ATOM 1948 C CA . PHE A 1 259 ? -9.946 -10.279 2.757 1.00 68.19 259 PHE A CA 1
ATOM 1949 C C . PHE A 1 259 ? -9.580 -11.565 2.027 1.00 68.19 259 PHE A C 1
ATOM 1951 O O . PHE A 1 259 ? -8.540 -12.138 2.350 1.00 68.19 259 PHE A O 1
ATOM 1958 N N . GLY A 1 260 ? -10.337 -11.978 1.006 1.00 57.84 260 GLY A N 1
ATOM 1959 C CA . GLY A 1 260 ? -9.857 -13.011 0.083 1.00 57.84 260 GLY A CA 1
ATOM 1960 C C . GLY A 1 260 ? -8.456 -12.694 -0.466 1.00 57.84 260 GLY A C 1
ATOM 1961 O O . GLY A 1 260 ? -7.667 -13.601 -0.679 1.00 57.84 260 GLY A O 1
ATOM 1962 N N . ARG A 1 261 ? -8.111 -11.401 -0.591 1.00 51.38 261 ARG A N 1
ATOM 1963 C CA . ARG A 1 261 ? -6.813 -10.912 -1.096 1.00 51.38 261 ARG A CA 1
ATOM 1964 C C . ARG A 1 261 ? -5.685 -10.870 -0.074 1.00 51.38 261 ARG A C 1
ATOM 1966 O O . ARG A 1 261 ? -4.527 -10.944 -0.452 1.00 51.38 261 ARG A O 1
ATOM 1973 N N . LEU A 1 262 ? -6.011 -10.707 1.207 1.00 56.19 262 LEU A N 1
ATOM 1974 C CA . LEU A 1 262 ? -5.011 -10.602 2.274 1.00 56.19 262 LEU A CA 1
ATOM 1975 C C . LEU A 1 262 ? -4.728 -11.960 2.933 1.00 56.19 262 LEU A C 1
ATOM 1977 O O . LEU A 1 262 ? -3.912 -12.025 3.843 1.00 56.19 262 LEU A O 1
ATOM 1981 N N . GLY A 1 263 ? -5.432 -13.030 2.544 1.00 56.94 263 GLY A N 1
ATOM 1982 C CA . GLY A 1 263 ? -5.292 -14.361 3.151 1.00 56.94 263 GLY A CA 1
ATOM 1983 C C . GLY A 1 263 ? -5.797 -14.465 4.599 1.00 56.94 263 GLY A C 1
ATOM 1984 O O . GLY A 1 263 ? -5.835 -15.554 5.157 1.00 56.94 263 GLY A O 1
ATOM 1985 N N . VAL A 1 264 ? -6.250 -13.358 5.197 1.00 57.78 264 VAL A N 1
ATOM 1986 C CA . VAL A 1 264 ? -6.701 -13.265 6.601 1.00 57.78 264 VAL A CA 1
ATOM 1987 C C . VAL A 1 264 ? -8.220 -13.366 6.762 1.00 57.78 264 VAL A C 1
ATOM 1989 O O . VAL A 1 264 ? -8.759 -13.105 7.834 1.00 57.78 264 VAL A O 1
ATOM 1992 N N . ALA A 1 265 ? -8.956 -13.744 5.710 1.00 55.84 265 ALA A N 1
ATOM 1993 C CA . ALA A 1 265 ? -10.421 -13.823 5.759 1.00 55.84 265 ALA A CA 1
ATOM 1994 C C . ALA A 1 265 ? -10.930 -14.756 6.875 1.00 55.84 265 ALA A C 1
ATOM 1996 O O . ALA A 1 265 ? -11.966 -14.481 7.482 1.00 55.84 265 ALA A O 1
ATOM 1997 N N . ALA A 1 266 ? -10.178 -15.823 7.162 1.00 54.22 266 ALA A N 1
ATOM 1998 C CA . ALA A 1 266 ? -10.469 -16.782 8.225 1.00 54.22 266 ALA A CA 1
ATOM 1999 C C . ALA A 1 266 ? -10.222 -16.229 9.641 1.00 54.22 266 ALA A C 1
ATOM 2001 O O . ALA A 1 266 ? -10.753 -16.770 10.607 1.00 54.22 266 ALA A O 1
ATOM 2002 N N . GLU A 1 267 ? -9.445 -15.154 9.775 1.00 68.62 267 GLU A N 1
ATOM 2003 C CA . GLU A 1 267 ? -9.076 -14.571 11.067 1.00 68.62 267 GLU A CA 1
ATOM 2004 C C . GLU A 1 267 ? -10.127 -13.579 11.589 1.00 68.62 267 GLU A C 1
ATOM 2006 O O . GLU A 1 267 ? -10.115 -13.247 12.771 1.00 68.62 267 GLU A O 1
ATOM 2011 N N . VAL A 1 268 ? -11.062 -13.126 10.740 1.00 77.31 268 VAL A N 1
ATOM 2012 C CA . VAL A 1 268 ? -12.122 -12.184 11.136 1.00 77.31 268 VAL A CA 1
ATOM 2013 C C . VAL A 1 268 ? -13.178 -12.884 12.003 1.00 77.31 268 VAL A C 1
ATOM 2015 O O . VAL A 1 268 ? -13.897 -13.758 11.489 1.00 77.31 268 VAL A O 1
ATOM 2018 N N . PRO A 1 269 ? -13.366 -12.467 13.273 1.00 82.88 269 PRO A N 1
ATOM 2019 C CA . PRO A 1 269 ? -14.321 -13.101 14.178 1.00 82.88 269 PRO A CA 1
ATOM 2020 C C . PRO A 1 269 ? -15.759 -13.069 13.655 1.00 82.88 269 PRO A C 1
ATOM 2022 O O . PRO A 1 269 ? -16.188 -12.112 13.007 1.00 82.88 269 PRO A O 1
ATOM 2025 N N . ASP A 1 270 ? -16.516 -14.132 13.932 1.00 84.88 270 ASP A N 1
ATOM 2026 C CA . ASP A 1 270 ? -17.936 -14.202 13.594 1.00 84.88 270 ASP A CA 1
ATOM 2027 C C . ASP A 1 270 ? -18.800 -13.508 14.638 1.00 84.88 270 ASP A C 1
ATOM 2029 O O . ASP A 1 270 ? -18.644 -13.749 15.832 1.00 84.88 270 ASP A O 1
ATOM 2033 N N . ILE A 1 271 ? -19.718 -12.658 14.176 1.00 88.38 271 ILE A N 1
ATOM 2034 C CA . ILE A 1 271 ? -20.518 -11.796 15.044 1.00 88.38 271 ILE A CA 1
ATOM 2035 C C . ILE A 1 271 ? -21.882 -12.438 15.312 1.00 88.38 271 ILE A C 1
ATOM 2037 O O . ILE A 1 271 ? -22.742 -12.499 14.425 1.00 88.38 271 ILE A O 1
ATOM 2041 N N . LYS A 1 272 ? -22.084 -12.885 16.553 1.00 86.94 272 LYS A N 1
ATOM 2042 C CA . LYS A 1 272 ? -23.307 -13.539 17.052 1.00 86.94 272 LYS A CA 1
ATOM 2043 C C . LYS A 1 272 ? -23.995 -12.735 18.154 1.00 86.94 272 LYS A C 1
ATOM 2045 O O . LYS A 1 272 ? -25.216 -12.622 18.153 1.00 86.94 272 LYS A O 1
ATOM 2050 N N . ASP A 1 273 ? -23.208 -12.161 19.055 1.00 83.62 273 ASP A N 1
ATOM 2051 C CA . ASP A 1 273 ? -23.641 -11.481 20.276 1.00 83.62 273 ASP A CA 1
ATOM 2052 C C . ASP A 1 273 ? -22.646 -10.381 20.693 1.00 83.62 273 ASP A C 1
ATOM 2054 O O . ASP A 1 273 ? -21.649 -10.123 20.015 1.00 83.62 273 ASP A O 1
ATOM 2058 N N . GLU A 1 274 ? -22.897 -9.725 21.824 1.00 84.50 274 GLU A N 1
ATOM 2059 C CA . GLU A 1 274 ? -22.042 -8.647 22.330 1.00 84.50 274 GLU A CA 1
ATOM 2060 C C . GLU A 1 274 ? -20.623 -9.127 22.702 1.00 84.50 274 GLU A C 1
ATOM 2062 O O . GLU A 1 274 ? -19.642 -8.408 22.515 1.00 84.50 274 GLU A O 1
ATOM 2067 N N . THR A 1 275 ? -20.468 -10.375 23.154 1.00 84.44 275 THR A N 1
ATOM 2068 C CA . THR A 1 275 ? -19.152 -10.958 23.457 1.00 84.44 275 THR A CA 1
ATOM 2069 C C . THR A 1 275 ? -18.318 -11.126 22.186 1.00 84.44 275 THR A C 1
ATOM 2071 O O . THR A 1 275 ? -17.124 -10.821 22.169 1.00 84.44 275 THR A O 1
ATOM 2074 N N . SER A 1 276 ? -18.945 -11.537 21.084 1.00 86.88 276 SER A N 1
ATOM 2075 C CA . SER A 1 276 ? -18.283 -11.624 19.781 1.00 86.88 276 SER A CA 1
ATOM 2076 C C . SER A 1 276 ? -17.902 -10.257 19.194 1.00 86.88 276 SER A C 1
ATOM 2078 O O . SER A 1 276 ? -16.919 -10.165 18.458 1.00 86.88 276 SER A O 1
ATOM 2080 N N . VAL A 1 277 ? -18.603 -9.178 19.574 1.00 88.00 277 VAL A N 1
ATOM 2081 C CA . VAL A 1 277 ? -18.199 -7.801 19.238 1.00 88.00 277 VAL A CA 1
ATOM 2082 C C . VAL A 1 277 ? -16.884 -7.449 19.932 1.00 88.00 277 VAL A C 1
ATOM 2084 O O . VAL A 1 277 ? -15.976 -6.948 19.275 1.00 88.00 277 VAL A O 1
ATOM 2087 N N . MET A 1 278 ? -16.722 -7.779 21.218 1.00 86.38 278 MET A N 1
ATOM 2088 C CA . MET A 1 278 ? -15.442 -7.575 21.914 1.00 86.38 278 MET A CA 1
ATOM 2089 C C . MET A 1 278 ? -14.296 -8.368 21.272 1.00 86.38 278 MET A C 1
ATOM 2091 O O . MET A 1 278 ? -13.185 -7.853 21.140 1.00 86.38 278 MET A O 1
ATOM 2095 N N . ALA A 1 279 ? -14.555 -9.609 20.845 1.00 85.50 279 ALA A N 1
ATOM 2096 C CA . ALA A 1 279 ? -13.566 -10.417 20.131 1.00 85.50 279 ALA A CA 1
ATOM 2097 C C . ALA A 1 279 ? -13.145 -9.761 18.804 1.00 85.50 279 ALA A C 1
ATOM 2099 O O . ALA A 1 279 ? -11.954 -9.693 18.501 1.00 85.50 279 ALA A O 1
ATOM 2100 N N . PHE A 1 280 ? -14.106 -9.222 18.049 1.00 89.62 280 PHE A N 1
ATOM 2101 C CA . PHE A 1 280 ? -13.832 -8.439 16.846 1.00 89.62 280 PHE A CA 1
ATOM 2102 C C . PHE A 1 280 ? -13.022 -7.175 17.131 1.00 89.62 280 PHE A C 1
ATOM 2104 O O . PHE A 1 280 ? -12.065 -6.907 16.414 1.00 89.62 280 PHE A O 1
ATOM 2111 N N . GLU A 1 281 ? -13.344 -6.418 18.178 1.00 90.50 281 GLU A N 1
ATOM 2112 C CA . GLU A 1 281 ? -12.574 -5.223 18.534 1.00 90.50 281 GLU A CA 1
ATOM 2113 C C . GLU A 1 281 ? -11.136 -5.561 18.931 1.00 90.50 281 GLU A C 1
ATOM 2115 O O . GLU A 1 281 ? -10.209 -4.852 18.551 1.00 90.50 281 GLU A O 1
ATOM 2120 N N . ASN A 1 282 ? -10.925 -6.665 19.650 1.00 87.00 282 ASN A N 1
ATOM 2121 C CA . ASN A 1 282 ? -9.583 -7.147 19.977 1.00 87.00 282 ASN A CA 1
ATOM 2122 C C . ASN A 1 282 ? -8.807 -7.574 18.730 1.00 87.00 282 ASN A C 1
ATOM 2124 O O . ASN A 1 282 ? -7.643 -7.204 18.581 1.00 87.00 282 ASN A O 1
ATOM 2128 N N . TRP A 1 283 ? -9.456 -8.290 17.810 1.00 88.88 283 TRP A N 1
ATOM 2129 C CA . TRP A 1 283 ? -8.872 -8.601 16.508 1.00 88.88 283 TRP A CA 1
ATOM 2130 C C . TRP A 1 283 ? -8.533 -7.321 15.730 1.00 88.88 283 TRP A C 1
ATOM 2132 O O . TRP A 1 283 ? -7.426 -7.200 15.217 1.00 88.88 283 TRP A O 1
ATOM 2142 N N . ALA A 1 284 ? -9.426 -6.327 15.711 1.00 90.56 284 ALA A N 1
ATOM 2143 C CA . ALA A 1 284 ? -9.208 -5.055 15.031 1.00 90.56 284 ALA A CA 1
ATOM 2144 C C . ALA A 1 284 ? -8.014 -4.293 15.627 1.00 90.56 284 ALA A C 1
ATOM 2146 O O . ALA A 1 284 ? -7.169 -3.808 14.878 1.00 90.56 284 ALA A O 1
ATOM 2147 N N . ARG A 1 285 ? -7.885 -4.247 16.962 1.00 88.25 285 ARG A N 1
ATOM 2148 C CA . ARG A 1 285 ? -6.697 -3.699 17.641 1.00 88.25 285 ARG A CA 1
ATOM 2149 C C . ARG A 1 285 ? -5.427 -4.418 17.196 1.00 88.25 285 ARG A C 1
ATOM 2151 O O . ARG A 1 285 ? -4.473 -3.746 16.816 1.00 88.25 285 ARG A O 1
ATOM 2158 N N . SER A 1 286 ? -5.424 -5.755 17.212 1.00 82.69 286 SER A N 1
ATOM 2159 C CA . SER A 1 286 ? -4.269 -6.555 16.779 1.00 82.69 286 SER A CA 1
ATOM 2160 C C . SER A 1 286 ? -3.917 -6.272 15.326 1.00 82.69 286 SER A C 1
ATOM 2162 O O . SER A 1 286 ? -2.766 -5.986 15.029 1.00 82.69 286 SER A O 1
ATOM 2164 N N . PHE A 1 287 ? -4.911 -6.249 14.437 1.00 84.62 287 PHE A N 1
ATOM 2165 C CA . PHE A 1 287 ? -4.720 -5.982 13.018 1.00 84.62 287 PHE A CA 1
ATOM 2166 C C . PHE A 1 287 ? -4.042 -4.626 12.781 1.00 84.62 287 PHE A C 1
ATOM 2168 O O . PHE A 1 287 ? -3.050 -4.557 12.057 1.00 84.62 287 PHE A O 1
ATOM 2175 N N . VAL A 1 288 ? -4.528 -3.543 13.405 1.00 88.56 288 VAL A N 1
ATOM 2176 C CA . VAL A 1 288 ? -3.903 -2.216 13.248 1.00 88.56 288 VAL A CA 1
ATOM 2177 C C . VAL A 1 288 ? -2.528 -2.176 13.922 1.00 88.56 288 VAL A C 1
ATOM 2179 O O . VAL A 1 288 ? -1.592 -1.621 13.352 1.00 88.56 288 VAL A O 1
ATOM 2182 N N . ALA A 1 289 ? -2.372 -2.791 15.098 1.00 81.69 289 ALA A N 1
ATOM 2183 C CA . ALA A 1 289 ? -1.101 -2.840 15.821 1.00 81.69 289 ALA A CA 1
ATOM 2184 C C . ALA A 1 289 ? -0.012 -3.619 15.066 1.00 81.69 289 ALA A C 1
ATOM 2186 O O . ALA A 1 289 ? 1.141 -3.186 15.055 1.00 81.69 289 ALA A O 1
ATOM 2187 N N . ASP A 1 290 ? -0.372 -4.721 14.409 1.00 77.62 290 ASP A N 1
ATOM 2188 C CA . ASP A 1 290 ? 0.516 -5.516 13.560 1.00 77.62 290 ASP A CA 1
ATOM 2189 C C . ASP A 1 290 ? 1.039 -4.701 12.386 1.00 77.62 290 ASP A C 1
ATOM 2191 O O . ASP A 1 290 ? 2.241 -4.704 12.116 1.00 77.62 290 ASP A O 1
ATOM 2195 N N . HIS A 1 291 ? 0.156 -3.948 11.732 1.00 83.62 291 HIS A N 1
ATOM 2196 C CA . HIS A 1 291 ? 0.556 -3.086 10.629 1.00 83.62 291 HIS A CA 1
ATOM 2197 C C . HIS A 1 291 ? 1.339 -1.870 11.116 1.00 83.62 291 HIS A C 1
ATOM 2199 O O . HIS A 1 291 ? 2.300 -1.507 10.467 1.00 83.62 291 HIS A O 1
ATOM 2205 N N . ALA A 1 292 ? 1.028 -1.282 12.275 1.00 81.50 292 ALA A N 1
ATOM 2206 C CA . ALA A 1 292 ? 1.795 -0.168 12.847 1.00 81.50 292 ALA A CA 1
ATOM 2207 C C . ALA A 1 292 ? 3.206 -0.561 13.343 1.00 81.50 292 ALA A C 1
ATOM 2209 O O . ALA A 1 292 ? 3.965 0.292 13.826 1.00 81.50 292 ALA A O 1
ATOM 2210 N N . GLY A 1 293 ? 3.548 -1.853 13.307 1.00 66.06 293 GLY A N 1
ATOM 2211 C CA . GLY A 1 293 ? 4.757 -2.387 13.929 1.00 66.06 293 GLY A CA 1
ATOM 2212 C C . GLY A 1 293 ? 4.743 -2.267 15.458 1.00 66.06 293 GLY A C 1
ATOM 2213 O O . GLY A 1 293 ? 5.802 -2.267 16.080 1.00 66.06 293 GLY A O 1
ATOM 2214 N N . ALA A 1 294 ? 3.566 -2.130 16.079 1.00 51.62 294 ALA A N 1
ATOM 2215 C CA . ALA A 1 294 ? 3.401 -2.011 17.528 1.00 51.62 294 ALA A CA 1
ATOM 2216 C C . ALA A 1 294 ? 3.453 -3.377 18.242 1.00 51.62 294 ALA A C 1
ATOM 2218 O O . ALA A 1 294 ? 3.905 -3.455 19.386 1.00 51.62 294 ALA A O 1
ATOM 2219 N N . THR A 1 295 ? 3.082 -4.473 17.570 1.00 41.50 295 THR A N 1
ATOM 2220 C CA . THR A 1 295 ? 3.239 -5.846 18.097 1.00 41.50 295 THR A CA 1
ATOM 2221 C C . THR A 1 295 ? 4.678 -6.357 18.084 1.00 41.50 295 THR A C 1
ATOM 2223 O O . THR A 1 295 ? 4.951 -7.376 18.711 1.00 41.50 295 THR A O 1
ATOM 2226 N N . LEU A 1 296 ? 5.633 -5.611 17.510 1.00 42.09 296 LEU A N 1
ATOM 2227 C CA . LEU A 1 296 ? 7.069 -5.824 17.755 1.00 42.09 296 LEU A CA 1
ATOM 2228 C C . LEU A 1 296 ? 7.474 -5.531 19.217 1.00 42.09 296 LEU A C 1
ATOM 2230 O O . LEU A 1 296 ? 8.632 -5.736 19.576 1.00 42.09 296 LEU A O 1
ATOM 2234 N N . ARG A 1 297 ? 6.557 -5.038 20.072 1.00 33.12 297 ARG A N 1
ATOM 2235 C CA . ARG A 1 297 ? 6.850 -4.661 21.466 1.00 33.12 297 ARG A CA 1
ATOM 2236 C C . ARG A 1 297 ? 6.085 -5.403 22.567 1.00 33.12 297 ARG A C 1
ATOM 2238 O O . ARG A 1 297 ? 6.385 -5.138 23.728 1.00 33.12 297 ARG A O 1
ATOM 2245 N N . THR A 1 298 ? 5.151 -6.311 22.279 1.00 32.75 298 THR A N 1
ATOM 2246 C CA . THR A 1 298 ? 4.256 -6.857 23.333 1.00 32.75 298 THR A CA 1
ATOM 2247 C C . THR A 1 298 ? 4.204 -8.371 23.491 1.00 32.75 298 THR A C 1
ATOM 2249 O O . THR A 1 298 ? 3.566 -8.838 24.431 1.00 32.75 298 THR A O 1
ATOM 2252 N N . ASP A 1 299 ? 4.960 -9.143 22.714 1.00 38.69 299 ASP A N 1
ATOM 2253 C CA . ASP A 1 299 ? 5.201 -10.544 23.052 1.00 38.69 299 ASP A CA 1
ATOM 2254 C C . ASP A 1 299 ? 6.507 -10.658 23.848 1.00 38.69 299 ASP A C 1
ATOM 2256 O O . ASP A 1 299 ? 7.594 -10.782 23.287 1.00 38.69 299 ASP A O 1
ATOM 2260 N N . PHE A 1 300 ? 6.411 -10.691 25.183 1.00 40.28 300 PHE A N 1
ATOM 2261 C CA . PHE A 1 300 ? 7.535 -10.971 26.102 1.00 40.28 300 PHE A CA 1
ATOM 2262 C C . PHE A 1 300 ? 8.202 -12.352 25.882 1.00 40.28 300 PHE A C 1
ATOM 2264 O O . PHE A 1 300 ? 9.076 -12.755 26.642 1.00 40.28 300 PHE A O 1
ATOM 2271 N N . ASN A 1 301 ? 7.803 -13.080 24.838 1.00 52.50 301 ASN A N 1
ATOM 2272 C CA . ASN A 1 301 ? 8.315 -14.387 24.446 1.00 52.50 301 ASN A CA 1
ATOM 2273 C C . ASN A 1 301 ? 8.731 -14.464 22.962 1.00 52.50 301 ASN A C 1
ATOM 2275 O O . ASN A 1 301 ? 9.095 -15.549 22.482 1.00 52.50 301 ASN A O 1
ATOM 2279 N N . GLU A 1 302 ? 8.656 -13.349 22.227 1.00 66.38 302 GLU A N 1
ATOM 2280 C CA . GLU A 1 302 ? 9.063 -13.282 20.825 1.00 66.38 302 GLU A CA 1
ATOM 2281 C C . GLU A 1 302 ? 10.590 -13.214 20.731 1.00 66.38 302 GLU A C 1
ATOM 2283 O O . GLU A 1 302 ? 11.254 -12.425 21.412 1.00 66.38 302 GLU A O 1
ATOM 2288 N N . ALA A 1 303 ? 11.160 -14.117 19.933 1.00 74.06 303 ALA A N 1
ATOM 2289 C CA . ALA A 1 303 ? 12.583 -14.119 19.646 1.00 74.06 303 ALA A CA 1
ATOM 2290 C C . ALA A 1 303 ? 12.914 -13.145 18.506 1.00 74.06 303 ALA A C 1
ATOM 2292 O O . ALA A 1 303 ? 12.226 -13.087 17.492 1.00 74.06 303 ALA A O 1
ATOM 2293 N N . SER A 1 304 ? 14.015 -12.420 18.638 1.00 78.75 304 SER A N 1
ATOM 2294 C CA . SER A 1 304 ? 14.675 -11.730 17.534 1.00 78.75 304 SER A CA 1
ATOM 2295 C C . SER A 1 304 ? 15.936 -12.496 17.166 1.00 78.75 304 SER A C 1
ATOM 2297 O O . SER A 1 304 ? 16.680 -12.930 18.048 1.00 78.75 304 SER A O 1
ATOM 2299 N N . TYR A 1 305 ? 16.170 -12.680 15.876 1.00 82.75 305 TYR A N 1
ATOM 2300 C CA . TYR A 1 305 ? 17.329 -13.374 15.346 1.00 82.75 305 TYR A CA 1
ATOM 2301 C C . TYR A 1 305 ? 18.223 -12.374 14.634 1.00 82.75 305 TYR A C 1
ATOM 2303 O O . TYR A 1 305 ? 17.802 -11.759 13.660 1.00 82.75 305 TYR A O 1
ATOM 2311 N N . THR A 1 306 ? 19.457 -12.218 15.095 1.00 72.69 306 THR A N 1
ATOM 2312 C CA . THR A 1 306 ? 20.413 -11.289 14.490 1.00 72.69 306 THR A CA 1
ATOM 2313 C C . THR A 1 306 ? 21.511 -12.070 13.798 1.00 72.69 306 THR A C 1
ATOM 2315 O O . THR A 1 306 ? 22.182 -12.890 14.424 1.00 72.69 306 THR A O 1
ATOM 2318 N N . VAL A 1 307 ? 21.712 -11.802 12.512 1.00 78.62 307 VAL A N 1
ATOM 2319 C CA . VAL A 1 307 ? 22.800 -12.371 11.720 1.00 78.62 307 VAL A CA 1
ATOM 2320 C C . VAL A 1 307 ? 23.893 -11.324 11.550 1.00 78.62 307 VAL A C 1
ATOM 2322 O O . VAL A 1 307 ? 23.626 -10.195 11.147 1.00 78.62 307 VAL A O 1
ATOM 2325 N N . HIS A 1 308 ? 25.128 -11.706 11.850 1.00 67.50 308 HIS A N 1
ATOM 2326 C CA . HIS A 1 308 ? 26.327 -10.888 11.738 1.00 67.50 308 HIS A CA 1
ATOM 2327 C C . HIS A 1 308 ? 27.226 -11.445 10.638 1.00 67.50 308 HIS A C 1
ATOM 2329 O O . HIS A 1 308 ? 27.571 -12.631 10.665 1.00 67.50 308 HIS A O 1
ATOM 2335 N N . ARG A 1 309 ? 27.665 -10.577 9.725 1.00 74.25 309 ARG A N 1
ATOM 2336 C CA . ARG A 1 309 ? 28.790 -10.849 8.829 1.00 74.25 309 ARG A CA 1
ATOM 2337 C C . ARG A 1 309 ? 30.065 -10.365 9.505 1.00 74.25 309 ARG A C 1
ATOM 2339 O O . ARG A 1 309 ? 30.214 -9.173 9.765 1.00 74.25 309 ARG A O 1
ATOM 2346 N N . LEU A 1 310 ? 30.986 -11.267 9.824 1.00 63.69 310 LEU A N 1
ATOM 2347 C CA . LEU A 1 310 ? 32.188 -10.916 10.579 1.00 63.69 310 LEU A CA 1
ATOM 2348 C C . LEU A 1 310 ? 33.182 -10.144 9.701 1.00 63.69 310 LEU A C 1
ATOM 2350 O O . LEU A 1 310 ? 33.357 -10.443 8.522 1.00 63.69 310 LEU A O 1
ATOM 2354 N N . ALA A 1 311 ? 33.865 -9.155 10.285 1.00 46.09 311 ALA A N 1
ATOM 2355 C CA . ALA A 1 311 ? 34.834 -8.316 9.570 1.00 46.09 311 ALA A CA 1
ATOM 2356 C C . ALA A 1 311 ? 36.038 -9.108 9.017 1.00 46.09 311 ALA A C 1
ATOM 2358 O O . ALA A 1 311 ? 36.649 -8.697 8.037 1.00 46.09 311 ALA A O 1
ATOM 2359 N N . LEU A 1 312 ? 36.359 -10.248 9.638 1.00 51.00 312 LEU A N 1
ATOM 2360 C CA . LEU A 1 312 ? 37.460 -11.140 9.258 1.00 51.00 312 LEU A CA 1
ATOM 2361 C C . LEU A 1 312 ? 36.991 -12.352 8.423 1.00 51.00 312 LEU A C 1
ATOM 2363 O O . LEU A 1 312 ? 37.763 -13.287 8.225 1.00 51.00 312 LEU A O 1
ATOM 2367 N N . GLY A 1 313 ? 35.746 -12.327 7.931 1.00 58.47 313 GLY A N 1
ATOM 2368 C CA . GLY A 1 313 ? 35.107 -13.434 7.215 1.00 58.47 313 GLY A CA 1
ATOM 2369 C C . GLY A 1 313 ? 34.289 -14.345 8.136 1.00 58.47 313 GLY A C 1
ATOM 2370 O O . GLY A 1 313 ? 34.551 -14.441 9.335 1.00 58.47 313 GLY A O 1
ATOM 2371 N N . GLY A 1 314 ? 33.275 -15.003 7.570 1.00 65.25 314 GLY A N 1
ATOM 2372 C CA . GLY A 1 314 ? 32.351 -15.868 8.306 1.00 65.25 314 GLY A CA 1
ATOM 2373 C C . GLY A 1 314 ? 31.082 -15.179 8.821 1.00 65.25 314 GLY A C 1
ATOM 2374 O O . GLY A 1 314 ? 30.887 -13.966 8.700 1.00 65.25 314 GLY A O 1
ATOM 2375 N N . TRP A 1 315 ? 30.193 -15.994 9.389 1.00 72.31 315 TRP A N 1
ATOM 2376 C CA . TRP A 1 315 ? 28.834 -15.611 9.771 1.00 72.31 315 TRP A CA 1
ATOM 2377 C C . TRP A 1 315 ? 28.493 -16.113 11.178 1.00 72.31 315 TRP A C 1
ATOM 2379 O O . TRP A 1 315 ? 28.851 -17.230 11.563 1.00 72.31 315 TRP A O 1
ATOM 2389 N N . ILE A 1 316 ? 27.757 -15.299 11.934 1.00 69.12 316 ILE A N 1
ATOM 2390 C CA . ILE A 1 316 ? 27.176 -15.662 13.232 1.00 69.12 316 ILE A CA 1
ATOM 2391 C C . ILE A 1 316 ? 25.685 -15.365 13.212 1.00 69.12 316 ILE A C 1
ATOM 2393 O O . ILE A 1 316 ? 25.288 -14.300 12.759 1.00 69.12 316 ILE A O 1
ATOM 2397 N N . ALA A 1 317 ? 24.873 -16.255 13.780 1.00 76.38 317 ALA A N 1
ATOM 2398 C CA . ALA A 1 317 ? 23.514 -15.912 14.190 1.00 76.38 317 ALA A CA 1
ATOM 2399 C C . ALA A 1 317 ? 23.412 -15.926 15.710 1.00 76.38 317 ALA A C 1
ATOM 2401 O O . ALA A 1 317 ? 23.907 -16.843 16.372 1.00 76.38 317 ALA A O 1
ATOM 2402 N N . THR A 1 318 ? 22.713 -14.943 16.258 1.00 67.38 318 THR A N 1
ATOM 2403 C CA . THR A 1 318 ? 22.290 -14.902 17.654 1.00 67.38 318 THR A CA 1
ATOM 2404 C C . THR A 1 318 ? 20.770 -14.886 17.725 1.00 67.38 318 THR A C 1
ATOM 2406 O O . THR A 1 318 ? 20.096 -14.443 16.799 1.00 67.38 318 THR A O 1
ATOM 2409 N N . VAL A 1 319 ? 20.225 -15.404 18.821 1.00 76.44 319 VAL A N 1
ATOM 2410 C CA . VAL A 1 319 ? 18.812 -15.283 19.166 1.00 76.44 319 VAL A CA 1
ATOM 2411 C C . VAL A 1 319 ? 18.687 -14.539 20.480 1.00 76.44 319 VAL A C 1
ATOM 2413 O O . VAL A 1 319 ? 19.363 -14.863 21.455 1.00 76.44 319 VAL A O 1
ATOM 2416 N N . THR A 1 320 ? 17.796 -13.564 20.521 1.00 68.50 320 THR A N 1
ATOM 2417 C CA . THR A 1 320 ? 17.474 -12.796 21.717 1.00 68.50 320 THR A CA 1
ATOM 2418 C C . THR A 1 320 ? 15.998 -12.982 22.001 1.00 68.50 320 THR A C 1
ATOM 2420 O O . THR A 1 320 ? 15.165 -12.663 21.162 1.00 68.50 320 THR A O 1
ATOM 2423 N N . VAL A 1 321 ? 15.660 -13.528 23.165 1.00 69.88 321 VAL A N 1
ATOM 2424 C CA . VAL A 1 321 ? 14.270 -13.588 23.641 1.00 69.88 321 VAL A CA 1
ATOM 2425 C C . VAL A 1 321 ? 14.042 -12.373 24.526 1.00 69.88 321 VAL A C 1
ATOM 2427 O O . VAL A 1 321 ? 14.951 -12.007 25.272 1.00 69.88 321 VAL A O 1
ATOM 2430 N N . ALA A 1 322 ? 12.871 -11.743 24.448 1.00 55.09 322 ALA A N 1
ATOM 2431 C CA . ALA A 1 322 ? 12.545 -10.592 25.286 1.00 55.09 322 ALA A CA 1
ATOM 2432 C C . ALA A 1 322 ? 12.871 -10.857 26.776 1.00 55.09 322 ALA A C 1
ATOM 2434 O O . ALA A 1 322 ? 12.456 -11.859 27.352 1.00 55.09 322 ALA A O 1
ATOM 2435 N N . GLY A 1 323 ? 13.678 -9.974 27.378 1.00 45.25 323 GLY A N 1
ATOM 2436 C CA . GLY A 1 323 ? 14.163 -10.098 28.762 1.00 45.25 323 GLY A CA 1
ATOM 2437 C C . GLY A 1 323 ? 15.403 -10.987 28.969 1.00 45.25 323 GLY A C 1
ATOM 2438 O O . GLY A 1 323 ? 15.908 -11.062 30.087 1.00 45.25 323 GLY A O 1
ATOM 2439 N N . GLY A 1 324 ? 15.917 -11.641 27.923 1.00 48.84 324 GLY A N 1
ATOM 2440 C CA . GLY A 1 324 ? 17.114 -12.488 27.962 1.00 48.84 324 GLY A CA 1
ATOM 2441 C C . GLY A 1 324 ? 18.345 -11.856 27.303 1.00 48.84 324 GLY A C 1
ATOM 2442 O O . GLY A 1 324 ? 18.240 -10.938 26.492 1.00 48.84 324 GLY A O 1
ATOM 2443 N N . GLN A 1 325 ? 19.532 -12.377 27.631 1.00 43.25 325 GLN A N 1
ATOM 2444 C CA . GLN A 1 325 ? 20.773 -12.028 26.929 1.00 43.25 325 GLN A CA 1
ATOM 2445 C C . GLN A 1 325 ? 20.821 -12.703 25.543 1.00 43.25 325 GLN A C 1
ATOM 2447 O O . GLN A 1 325 ? 20.339 -13.835 25.415 1.00 43.25 325 GLN A O 1
ATOM 2452 N N . PRO A 1 326 ? 21.418 -12.061 24.519 1.00 48.59 326 PRO A N 1
ATOM 2453 C CA . PRO A 1 326 ? 21.617 -12.674 23.209 1.00 48.59 326 PRO A CA 1
ATOM 2454 C C . PRO A 1 326 ? 22.389 -13.989 23.331 1.00 48.59 326 PRO A C 1
ATOM 2456 O O . PRO A 1 326 ? 23.503 -14.035 23.854 1.00 48.59 326 PRO A O 1
ATOM 2459 N N . ARG A 1 327 ? 21.800 -15.079 22.837 1.00 62.47 327 ARG A N 1
ATOM 2460 C CA . ARG A 1 327 ? 22.420 -16.404 22.822 1.00 62.47 327 ARG A CA 1
ATOM 2461 C C . ARG A 1 327 ? 22.920 -16.715 21.413 1.00 62.47 327 ARG A C 1
ATOM 2463 O O . ARG A 1 327 ? 22.121 -16.648 20.479 1.00 62.47 327 ARG A O 1
ATOM 2470 N N . PRO A 1 328 ? 24.187 -17.115 21.219 1.00 56.03 328 PRO A N 1
ATOM 2471 C CA . PRO A 1 328 ? 24.641 -17.570 19.912 1.00 56.03 328 PRO A CA 1
ATOM 2472 C C . PRO A 1 328 ? 23.875 -18.833 19.498 1.00 56.03 328 PRO A C 1
ATOM 2474 O O . PRO A 1 328 ? 23.717 -19.773 20.281 1.00 56.03 328 PRO A O 1
ATOM 2477 N N . LEU A 1 329 ? 23.374 -18.835 18.265 1.00 64.56 329 LEU A N 1
ATOM 2478 C CA . LEU A 1 329 ? 22.779 -20.000 17.618 1.00 64.56 329 LEU A CA 1
ATOM 2479 C C . LEU A 1 329 ? 23.806 -20.759 16.786 1.00 64.56 329 LEU A C 1
ATOM 2481 O O . LEU A 1 329 ? 23.805 -21.986 16.810 1.00 64.56 329 LEU A O 1
ATOM 2485 N N . ALA A 1 330 ? 24.663 -20.035 16.059 1.00 54.84 330 ALA A N 1
ATOM 2486 C CA . ALA A 1 330 ? 25.593 -20.604 15.094 1.00 54.84 330 ALA A CA 1
ATOM 2487 C C . ALA A 1 330 ? 26.861 -19.752 14.949 1.00 54.84 330 AL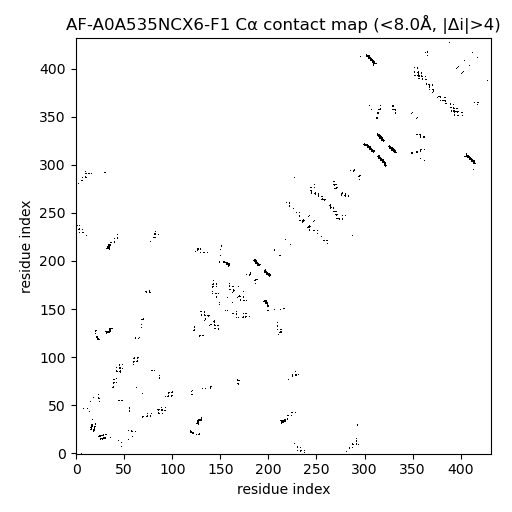A A C 1
ATOM 2489 O O . ALA A 1 330 ? 26.791 -18.524 14.944 1.00 54.84 330 ALA A O 1
ATOM 2490 N N . LEU A 1 331 ? 27.992 -20.435 14.773 1.00 50.25 331 LEU A N 1
ATOM 2491 C CA . LEU A 1 331 ? 29.278 -19.905 14.322 1.00 50.25 331 LEU A CA 1
ATOM 2492 C C . LEU A 1 331 ? 29.671 -20.711 13.080 1.00 50.25 331 LEU A C 1
ATOM 2494 O O . LEU A 1 331 ? 29.759 -21.940 13.166 1.00 50.25 331 LEU A O 1
ATOM 2498 N N . SER A 1 332 ? 29.952 -20.050 11.952 1.00 46.88 332 SER A N 1
ATOM 2499 C CA . SER A 1 332 ? 30.509 -20.725 10.764 1.00 46.88 332 SER A CA 1
ATOM 2500 C C . SER A 1 332 ? 31.836 -21.457 11.063 1.00 46.88 332 SER A C 1
ATOM 2502 O O . SER A 1 332 ? 32.184 -22.425 10.381 1.00 46.88 332 SER A O 1
ATOM 2504 N N . ASP A 1 333 ? 32.516 -21.084 12.157 1.00 43.25 333 ASP A N 1
ATOM 2505 C CA . ASP A 1 333 ? 33.750 -21.697 12.664 1.00 43.25 333 ASP A CA 1
ATOM 2506 C C . ASP A 1 333 ? 33.559 -22.513 13.954 1.00 43.25 333 ASP A C 1
ATOM 2508 O O . ASP A 1 333 ? 34.082 -22.170 15.012 1.00 43.25 333 ASP A O 1
ATOM 2512 N N . THR A 1 334 ? 32.863 -23.654 13.877 1.00 40.03 334 THR A N 1
ATOM 2513 C CA . THR A 1 334 ? 32.880 -24.637 14.981 1.00 40.03 334 THR A CA 1
ATOM 2514 C C . THR A 1 334 ? 33.684 -25.898 14.598 1.00 40.03 334 THR A C 1
ATOM 2516 O O . THR A 1 334 ? 33.254 -26.643 13.715 1.00 40.03 334 THR A O 1
ATOM 2519 N N . PRO A 1 335 ? 34.822 -26.209 15.258 1.00 35.69 335 PRO A N 1
ATOM 2520 C CA . PRO A 1 335 ? 35.686 -27.360 14.938 1.00 35.69 335 PRO A CA 1
ATOM 2521 C C . PRO A 1 335 ? 35.136 -28.765 15.259 1.00 35.69 335 PRO A C 1
ATOM 2523 O O . PRO A 1 335 ? 35.884 -29.732 15.148 1.00 35.69 335 PRO A O 1
ATOM 2526 N N . MET A 1 336 ? 33.876 -28.923 15.680 1.00 37.38 336 MET A N 1
ATOM 2527 C CA . MET A 1 336 ? 33.421 -30.142 16.382 1.00 37.38 336 MET A CA 1
ATOM 2528 C C . MET A 1 336 ? 32.361 -30.993 15.663 1.00 37.38 336 MET A C 1
ATOM 2530 O O . MET A 1 336 ? 31.856 -31.951 16.242 1.00 37.38 336 MET A O 1
ATOM 2534 N N . LEU A 1 337 ? 32.030 -30.729 14.394 1.00 38.97 337 LEU A N 1
ATOM 2535 C CA . LEU A 1 337 ? 31.041 -31.537 13.665 1.00 38.97 337 LEU A CA 1
ATOM 2536 C C . LEU A 1 337 ? 31.622 -32.142 12.375 1.00 38.97 337 LEU A C 1
ATOM 2538 O O . LEU A 1 337 ? 31.573 -31.551 11.304 1.00 38.97 337 LEU A O 1
ATOM 2542 N N . ARG A 1 338 ? 32.092 -33.391 12.523 1.00 39.28 338 ARG A N 1
ATOM 2543 C CA . ARG A 1 338 ? 32.363 -34.424 11.498 1.00 39.28 338 ARG A CA 1
ATOM 2544 C C . ARG A 1 338 ? 33.608 -34.237 10.595 1.00 39.28 338 ARG A C 1
ATOM 2546 O O . ARG A 1 338 ? 33.657 -33.318 9.779 1.00 39.28 338 ARG A O 1
ATOM 2553 N N . PRO A 1 339 ? 34.579 -35.179 10.632 1.00 38.72 339 PRO A N 1
ATOM 2554 C CA . PRO A 1 339 ? 35.780 -35.159 9.782 1.00 38.72 339 PRO A CA 1
ATOM 2555 C C . PRO A 1 339 ? 35.507 -35.209 8.271 1.00 38.72 339 PRO A C 1
ATOM 2557 O O . PRO A 1 339 ? 36.313 -34.709 7.487 1.00 38.72 339 PRO A O 1
ATOM 2560 N N . GLU A 1 340 ? 34.378 -35.777 7.843 1.00 41.38 340 GLU A N 1
ATOM 2561 C CA . GLU A 1 340 ? 34.102 -36.049 6.423 1.00 41.38 340 GLU A CA 1
ATOM 2562 C C . GLU A 1 340 ? 33.916 -34.787 5.564 1.00 41.38 340 GLU A C 1
ATOM 2564 O O . GLU A 1 340 ? 34.171 -34.819 4.362 1.00 41.38 340 GLU A O 1
ATOM 2569 N N . ARG A 1 341 ? 33.588 -33.635 6.167 1.00 41.44 341 ARG A N 1
ATOM 2570 C CA . ARG A 1 341 ? 33.445 -32.359 5.439 1.00 41.44 341 ARG A CA 1
ATOM 2571 C C . ARG A 1 341 ? 34.753 -31.577 5.259 1.00 41.44 341 ARG A C 1
ATOM 2573 O O . ARG A 1 341 ? 34.766 -30.578 4.544 1.00 41.44 341 ARG A O 1
ATOM 2580 N N . ARG A 1 342 ? 35.884 -32.030 5.826 1.00 40.84 342 ARG A N 1
ATOM 2581 C CA . ARG A 1 342 ? 37.194 -31.365 5.636 1.00 40.84 342 ARG A CA 1
ATOM 2582 C C . ARG A 1 342 ? 37.685 -31.398 4.187 1.00 40.84 342 ARG A C 1
ATOM 2584 O O . ARG A 1 342 ? 38.374 -30.472 3.777 1.00 40.84 342 ARG A O 1
ATOM 2591 N N . LYS A 1 343 ? 37.309 -32.407 3.391 1.00 41.09 343 LYS A N 1
ATOM 2592 C CA . LYS A 1 343 ? 37.736 -32.503 1.981 1.00 41.09 343 LYS A CA 1
ATOM 2593 C C . LYS A 1 343 ? 37.020 -31.518 1.044 1.00 41.09 343 LYS A C 1
ATOM 2595 O O . LYS A 1 343 ? 37.555 -31.233 -0.020 1.00 41.09 343 LYS A O 1
ATOM 2600 N N . GLN A 1 344 ? 35.880 -30.944 1.447 1.00 42.81 344 GLN A N 1
ATOM 2601 C CA . GLN A 1 344 ? 35.181 -29.894 0.684 1.00 42.81 344 GLN A CA 1
ATOM 2602 C C . GLN A 1 344 ? 35.661 -28.466 1.019 1.00 42.81 344 GLN A C 1
ATOM 2604 O O . GLN A 1 344 ? 35.372 -27.536 0.274 1.00 42.81 344 GLN A O 1
ATOM 2609 N N . ARG A 1 345 ? 36.449 -28.275 2.090 1.00 43.16 345 ARG A N 1
ATOM 2610 C CA . ARG A 1 345 ? 36.920 -26.963 2.586 1.00 43.16 345 ARG A CA 1
ATOM 2611 C C . ARG A 1 345 ? 38.173 -26.430 1.865 1.00 43.16 345 ARG A C 1
ATOM 2613 O O . ARG A 1 345 ? 39.138 -26.014 2.497 1.00 43.16 345 ARG A O 1
ATOM 2620 N N . ARG A 1 346 ? 38.161 -26.426 0.530 1.00 40.94 346 ARG A N 1
ATOM 2621 C CA . ARG A 1 346 ? 39.057 -25.576 -0.287 1.00 40.94 346 ARG A CA 1
ATOM 2622 C C . ARG A 1 346 ? 38.315 -24.382 -0.910 1.00 40.94 346 ARG A C 1
ATOM 2624 O O . ARG A 1 346 ? 38.822 -23.763 -1.839 1.00 40.94 346 ARG A O 1
ATOM 2631 N N . SER A 1 347 ? 37.125 -24.049 -0.414 1.00 45.00 347 SER A N 1
ATOM 2632 C CA . SER A 1 347 ? 36.352 -22.873 -0.825 1.00 45.00 347 SER A CA 1
ATOM 2633 C C . SER A 1 347 ? 36.554 -21.703 0.147 1.00 45.00 347 SER A C 1
ATOM 2635 O O . SER A 1 347 ? 36.667 -21.908 1.354 1.00 45.00 347 SER A O 1
ATOM 2637 N N . LYS A 1 348 ? 36.634 -20.481 -0.401 1.00 49.22 348 LYS A N 1
ATOM 2638 C CA . LYS A 1 348 ? 36.848 -19.210 0.317 1.00 49.22 348 LYS A CA 1
ATOM 2639 C C . LYS A 1 348 ? 35.841 -19.026 1.481 1.00 49.22 348 LYS A C 1
ATOM 2641 O O . LYS A 1 348 ? 34.673 -19.338 1.262 1.00 49.22 348 LYS A O 1
ATOM 2646 N N . PRO A 1 349 ? 36.248 -18.465 2.640 1.00 47.72 349 PRO A N 1
ATOM 2647 C CA . PRO A 1 349 ? 35.424 -18.260 3.854 1.00 47.72 349 PRO A CA 1
ATOM 2648 C C . PRO A 1 349 ? 34.286 -17.211 3.741 1.00 47.72 349 PRO A C 1
ATOM 2650 O O . PRO A 1 349 ? 33.881 -16.598 4.722 1.00 47.72 349 PRO A O 1
ATOM 2653 N N . ASP A 1 350 ? 33.743 -17.017 2.543 1.00 54.94 350 ASP A N 1
ATOM 2654 C CA . ASP A 1 350 ? 32.673 -16.066 2.211 1.00 54.94 350 ASP A CA 1
ATOM 2655 C C . ASP A 1 350 ? 31.730 -16.694 1.171 1.00 54.94 350 ASP A C 1
ATOM 2657 O O . ASP A 1 350 ? 31.319 -16.071 0.191 1.00 54.94 350 ASP A O 1
ATOM 2661 N N . SER A 1 351 ? 31.451 -17.989 1.318 1.00 65.12 351 SER A N 1
ATOM 2662 C CA . SER A 1 351 ? 30.596 -18.704 0.378 1.00 65.12 351 SER A CA 1
ATOM 2663 C C . SER A 1 351 ? 29.127 -18.597 0.792 1.00 65.12 351 SER A C 1
ATOM 2665 O O . SER A 1 351 ? 28.811 -18.588 1.981 1.00 65.12 351 SER A O 1
ATOM 2667 N N . LEU A 1 352 ? 28.212 -18.597 -0.185 1.00 70.12 352 LEU A N 1
ATOM 2668 C CA . LEU A 1 352 ? 26.766 -18.774 0.041 1.00 70.12 352 LEU A CA 1
ATOM 2669 C C . LEU A 1 352 ? 26.470 -19.964 0.977 1.00 70.12 352 LEU A C 1
ATOM 2671 O O . LEU A 1 352 ? 25.480 -19.959 1.697 1.00 70.12 352 LEU A O 1
ATOM 2675 N N . GLY A 1 353 ? 27.335 -20.984 0.987 1.00 77.00 353 GLY A N 1
ATOM 2676 C CA . GLY A 1 353 ? 27.211 -22.128 1.886 1.00 77.00 353 GLY A CA 1
ATOM 2677 C C . GLY A 1 353 ? 27.367 -21.774 3.368 1.00 77.00 353 GLY A C 1
ATOM 2678 O O . GLY A 1 353 ? 26.678 -22.367 4.194 1.00 77.00 353 GLY A O 1
ATOM 2679 N N . ASP A 1 354 ? 28.222 -20.810 3.711 1.00 74.81 354 ASP A N 1
ATOM 2680 C CA . ASP A 1 354 ? 28.486 -20.431 5.103 1.00 74.81 354 ASP A CA 1
ATOM 2681 C C . ASP A 1 354 ? 27.349 -19.570 5.673 1.00 74.81 354 ASP A C 1
ATOM 2683 O O . ASP A 1 354 ? 26.905 -19.802 6.799 1.00 74.81 354 ASP A O 1
ATOM 2687 N N . SER A 1 355 ? 26.817 -18.634 4.878 1.00 81.06 355 SER A N 1
ATOM 2688 C CA . SER A 1 355 ? 25.623 -17.863 5.245 1.00 81.06 355 SER A CA 1
ATOM 2689 C C . SER A 1 355 ? 24.374 -18.745 5.293 1.00 81.06 355 SER A C 1
ATOM 2691 O O . SER A 1 355 ? 23.612 -18.663 6.256 1.00 81.06 355 SER A O 1
ATOM 2693 N N . ALA A 1 356 ? 24.196 -19.655 4.329 1.00 83.94 356 ALA A N 1
ATOM 2694 C CA . ALA A 1 356 ? 23.089 -20.613 4.332 1.00 83.94 356 ALA A CA 1
ATOM 2695 C C . ALA A 1 356 ? 23.117 -21.535 5.557 1.00 83.94 356 ALA A C 1
ATOM 2697 O O . ALA A 1 356 ? 22.074 -21.821 6.133 1.00 83.94 356 ALA A O 1
ATOM 2698 N N . LEU A 1 357 ? 24.297 -21.965 6.012 1.00 81.19 357 LEU A N 1
ATOM 2699 C CA . LEU A 1 357 ? 24.416 -22.809 7.202 1.00 81.19 357 LEU A CA 1
ATOM 2700 C C . LEU A 1 357 ? 23.940 -22.086 8.469 1.00 81.19 357 LEU A C 1
ATOM 2702 O O . LEU A 1 357 ? 23.225 -22.666 9.286 1.00 81.19 357 LEU A O 1
ATOM 2706 N N . VAL A 1 358 ? 24.300 -20.810 8.618 1.00 80.50 358 VAL A N 1
ATOM 2707 C CA . VAL A 1 358 ? 23.853 -19.983 9.746 1.00 80.50 358 VAL A CA 1
ATOM 2708 C C . VAL A 1 358 ? 22.338 -19.774 9.713 1.00 80.50 358 VAL A C 1
ATOM 2710 O O . VAL A 1 358 ? 21.681 -19.865 10.753 1.00 80.50 358 VAL A O 1
ATOM 2713 N N . VAL A 1 359 ? 21.765 -19.579 8.524 1.00 86.12 359 VAL A N 1
ATOM 2714 C CA . VAL A 1 359 ? 20.312 -19.485 8.348 1.00 86.12 359 VAL A CA 1
ATOM 2715 C C . VAL A 1 359 ? 19.618 -20.809 8.648 1.00 86.12 359 VAL A C 1
ATOM 2717 O O . VAL A 1 359 ? 18.604 -20.820 9.334 1.00 86.12 359 VAL A O 1
ATOM 2720 N N . GLU A 1 360 ? 20.152 -21.937 8.187 1.00 85.81 360 GLU A N 1
ATOM 2721 C CA . GLU A 1 360 ? 19.554 -23.253 8.429 1.00 85.81 360 GLU A CA 1
ATOM 2722 C C . GLU A 1 360 ? 19.390 -23.507 9.935 1.00 85.81 360 GLU A C 1
ATOM 2724 O O . GLU A 1 360 ? 18.332 -23.937 10.390 1.00 85.81 360 GLU A O 1
ATOM 2729 N N . MET A 1 361 ? 20.400 -23.143 10.729 1.00 80.62 361 MET A N 1
ATOM 2730 C CA . MET A 1 361 ? 20.359 -23.240 12.191 1.00 80.62 361 MET A CA 1
ATOM 2731 C C . MET A 1 361 ? 19.360 -22.261 12.827 1.00 80.62 361 MET A C 1
ATOM 2733 O O . MET A 1 361 ? 18.702 -22.602 13.815 1.00 80.62 361 MET A O 1
ATOM 2737 N N . MET A 1 362 ? 19.214 -21.061 12.259 1.00 87.56 362 MET A N 1
ATOM 2738 C CA . MET A 1 362 ? 18.202 -20.082 12.663 1.00 87.56 362 MET A CA 1
ATOM 2739 C C . MET A 1 362 ? 16.781 -20.627 12.455 1.00 87.56 362 MET A C 1
ATOM 2741 O O . MET A 1 362 ? 15.970 -20.616 13.382 1.00 87.56 362 MET A O 1
ATOM 2745 N N . LEU A 1 363 ? 16.505 -21.185 11.275 1.00 85.50 363 LEU A N 1
ATOM 2746 C CA . LEU A 1 363 ? 15.206 -21.763 10.925 1.00 85.50 363 LEU A CA 1
ATOM 2747 C C . LEU A 1 363 ? 14.915 -23.037 11.736 1.00 85.50 363 LEU A C 1
ATOM 2749 O O . LEU A 1 363 ? 13.804 -23.216 12.226 1.00 85.50 363 LEU A O 1
ATOM 2753 N N . GLN A 1 364 ? 15.912 -23.891 11.983 1.00 82.38 364 GLN A N 1
ATOM 2754 C CA . GLN A 1 364 ? 15.757 -25.038 12.889 1.00 82.38 364 GLN A CA 1
ATOM 2755 C C . GLN A 1 364 ? 15.387 -24.600 14.313 1.00 82.38 364 GLN A C 1
ATOM 2757 O O . GLN A 1 364 ? 14.516 -25.209 14.944 1.00 82.38 364 GLN A O 1
ATOM 2762 N N . ASN A 1 365 ? 16.018 -23.538 14.831 1.00 82.56 365 ASN A N 1
ATOM 2763 C CA . ASN A 1 365 ? 15.687 -23.005 16.152 1.00 82.56 365 ASN A CA 1
ATOM 2764 C C . ASN A 1 365 ? 14.246 -22.489 16.203 1.00 82.56 365 ASN A C 1
ATOM 2766 O O . ASN A 1 365 ? 13.513 -22.818 17.136 1.00 82.56 365 ASN A O 1
ATOM 2770 N N . LEU A 1 366 ? 13.832 -21.757 15.170 1.00 84.06 366 LEU A N 1
ATOM 2771 C CA . LEU A 1 366 ? 12.474 -21.261 15.010 1.00 84.06 366 LEU A CA 1
ATOM 2772 C C . LEU A 1 366 ? 11.429 -22.382 15.042 1.00 84.06 366 LEU A C 1
ATOM 2774 O O . LEU A 1 366 ? 10.475 -22.318 15.819 1.00 84.06 366 LEU A O 1
ATOM 2778 N N . LEU A 1 367 ? 11.624 -23.431 14.240 1.00 80.12 367 LEU A N 1
ATOM 2779 C CA . LEU A 1 367 ? 10.699 -24.565 14.181 1.00 80.12 367 LEU A CA 1
ATOM 2780 C C . LEU A 1 367 ? 10.660 -25.341 15.493 1.00 80.12 367 LEU A C 1
ATOM 2782 O O . LEU A 1 367 ? 9.586 -25.709 15.966 1.00 80.12 367 LEU A O 1
ATOM 2786 N N . THR A 1 368 ? 11.812 -25.516 16.137 1.00 72.94 368 THR A N 1
ATOM 2787 C CA . THR A 1 368 ? 11.890 -26.152 17.456 1.00 72.94 368 THR A CA 1
ATOM 2788 C C . THR A 1 368 ? 11.090 -25.365 18.499 1.00 72.94 368 THR A C 1
ATOM 2790 O O . THR A 1 368 ? 10.324 -25.963 19.254 1.00 72.94 368 THR A O 1
ATOM 2793 N N . ARG A 1 369 ? 11.195 -24.026 18.515 1.00 74.19 369 ARG A N 1
ATOM 2794 C CA . ARG A 1 369 ? 10.410 -23.159 19.415 1.00 74.19 369 ARG A CA 1
ATOM 2795 C C . ARG A 1 369 ? 8.910 -23.240 19.126 1.00 74.19 369 ARG A C 1
ATOM 2797 O O . ARG A 1 369 ? 8.117 -23.309 20.064 1.00 74.19 369 ARG A O 1
ATOM 2804 N N . ALA A 1 370 ? 8.515 -23.278 17.853 1.00 71.69 370 ALA A N 1
ATOM 2805 C CA . ALA A 1 370 ? 7.114 -23.435 17.462 1.00 71.69 370 ALA A CA 1
ATOM 2806 C C . ALA A 1 370 ? 6.527 -24.774 17.952 1.00 71.69 370 ALA A C 1
ATOM 2808 O O . ALA A 1 370 ? 5.428 -24.807 18.507 1.00 71.69 370 ALA A O 1
ATOM 2809 N N . VAL A 1 371 ? 7.286 -25.868 17.830 1.00 66.25 371 VAL A N 1
ATOM 2810 C CA . VAL A 1 371 ? 6.890 -27.192 18.336 1.00 66.25 371 VAL A CA 1
ATOM 2811 C C . VAL A 1 371 ? 6.816 -27.216 19.867 1.00 66.25 371 VAL A C 1
ATOM 2813 O O . VAL A 1 371 ? 5.835 -27.714 20.416 1.00 66.25 371 VAL A O 1
ATOM 2816 N N . GLN A 1 372 ? 7.793 -26.632 20.567 1.00 66.75 372 GLN A N 1
ATOM 2817 C CA . GLN A 1 372 ? 7.799 -26.545 22.036 1.00 66.75 372 GLN A CA 1
ATOM 2818 C C . GLN A 1 372 ? 6.600 -25.762 22.589 1.00 66.75 372 GLN A C 1
ATOM 2820 O O . GLN A 1 372 ? 6.053 -26.137 23.624 1.00 66.75 372 GLN A O 1
ATOM 2825 N N . ARG A 1 373 ? 6.143 -24.711 21.892 1.00 69.00 373 ARG A N 1
ATOM 2826 C CA . ARG A 1 373 ? 4.912 -23.987 22.259 1.00 69.00 373 ARG A CA 1
ATOM 2827 C C . ARG A 1 373 ? 3.656 -24.841 22.094 1.00 69.00 373 ARG A C 1
ATOM 2829 O O . ARG A 1 373 ? 2.738 -24.719 22.895 1.00 69.00 373 ARG A O 1
ATOM 2836 N N . ARG A 1 374 ? 3.611 -25.698 21.069 1.00 61.00 374 ARG A N 1
ATOM 2837 C CA . ARG A 1 374 ? 2.449 -26.549 20.774 1.00 61.00 374 ARG A CA 1
ATOM 2838 C C . ARG A 1 374 ? 2.367 -27.789 21.670 1.00 61.00 374 ARG A C 1
ATOM 2840 O O . ARG A 1 374 ? 1.265 -28.219 21.986 1.00 61.00 374 ARG A O 1
ATOM 2847 N N . LEU A 1 375 ? 3.509 -28.374 22.038 1.00 56.34 375 LEU A N 1
ATOM 2848 C CA . LEU A 1 375 ? 3.591 -29.675 22.721 1.00 56.34 375 LEU A CA 1
ATOM 2849 C C . LEU A 1 375 ? 4.085 -29.607 24.181 1.00 56.34 375 LEU A C 1
ATOM 2851 O O . LEU A 1 375 ? 4.079 -30.630 24.860 1.00 56.34 375 LEU A O 1
ATOM 2855 N N . GLY A 1 376 ? 4.501 -28.438 24.681 1.00 53.56 376 GLY A N 1
ATOM 2856 C CA . GLY A 1 376 ? 5.138 -28.293 25.998 1.00 53.56 376 GLY A CA 1
ATOM 2857 C C . GLY A 1 376 ? 6.665 -28.494 25.966 1.00 53.56 376 GLY A C 1
ATOM 2858 O O . GLY A 1 376 ? 7.227 -28.986 24.987 1.00 53.56 376 GLY A O 1
ATOM 2859 N N . SER A 1 377 ? 7.371 -28.073 27.031 1.00 51.78 377 SER A N 1
ATOM 2860 C CA . SER A 1 377 ? 8.835 -27.832 27.028 1.00 51.78 377 SER A CA 1
ATOM 2861 C C . SER A 1 377 ? 9.747 -29.068 26.920 1.00 51.78 377 SER A C 1
ATOM 2863 O O . SER A 1 377 ? 10.968 -28.925 26.916 1.00 51.78 377 SER A O 1
ATOM 2865 N N . THR A 1 378 ? 9.199 -30.277 26.800 1.00 47.50 378 THR A N 1
ATOM 2866 C CA . THR A 1 378 ? 9.957 -31.542 26.834 1.00 47.50 378 THR A CA 1
ATOM 2867 C C . THR A 1 378 ? 10.436 -32.036 25.466 1.00 47.50 378 THR A C 1
ATOM 2869 O O . THR A 1 378 ? 11.015 -33.118 25.366 1.00 47.50 378 THR A O 1
ATOM 2872 N N . VAL A 1 379 ? 10.252 -31.258 24.397 1.00 47.19 379 VAL A N 1
ATOM 2873 C CA . VAL A 1 379 ? 10.668 -31.668 23.052 1.00 47.19 379 VAL A CA 1
ATOM 2874 C C . VAL A 1 379 ? 12.168 -31.423 22.829 1.00 47.19 379 VAL A C 1
ATOM 2876 O O . VAL A 1 379 ? 12.647 -30.286 22.841 1.00 47.19 379 VAL A O 1
ATOM 2879 N N . ASN A 1 380 ? 12.903 -32.516 22.595 1.00 47.38 380 ASN A N 1
ATOM 2880 C CA . ASN A 1 380 ? 14.336 -32.541 22.291 1.00 47.38 380 ASN A CA 1
ATOM 2881 C C . ASN A 1 380 ? 14.664 -31.703 21.035 1.00 47.38 380 ASN A C 1
ATOM 2883 O O . ASN A 1 380 ? 13.949 -31.773 20.036 1.00 47.38 380 ASN A O 1
ATOM 2887 N N . GLY A 1 381 ? 15.782 -30.962 21.049 1.00 44.28 381 GLY A N 1
ATOM 2888 C CA . GLY A 1 381 ? 16.162 -29.935 20.053 1.00 44.28 381 GLY A CA 1
ATOM 2889 C C . GLY A 1 381 ? 16.440 -30.390 18.608 1.00 44.28 381 GLY A C 1
ATOM 2890 O O . GLY A 1 381 ? 17.056 -29.654 17.848 1.00 44.28 381 GLY A O 1
ATOM 2891 N N . LYS A 1 382 ? 16.016 -31.600 18.229 1.00 47.81 382 LYS A N 1
ATOM 2892 C CA . LYS A 1 382 ? 16.060 -32.159 16.866 1.00 47.81 382 LYS A CA 1
ATOM 2893 C C . LYS A 1 382 ? 14.676 -32.521 16.311 1.00 47.81 382 LYS A C 1
ATOM 2895 O O . LYS A 1 382 ? 14.599 -33.110 15.241 1.00 47.81 382 LYS A O 1
ATOM 2900 N N . ALA A 1 383 ? 13.592 -32.219 17.025 1.00 44.50 383 ALA A N 1
ATOM 2901 C CA . ALA A 1 383 ? 12.266 -32.738 16.686 1.00 44.50 383 ALA A CA 1
ATOM 2902 C C . ALA A 1 383 ? 11.662 -32.194 15.378 1.00 44.50 383 ALA A C 1
ATOM 2904 O O . ALA A 1 383 ? 10.732 -32.800 14.859 1.00 44.50 383 ALA A O 1
ATOM 2905 N N . ALA A 1 384 ? 12.186 -31.091 14.834 1.00 53.03 384 ALA A N 1
ATOM 2906 C CA . ALA A 1 384 ? 11.752 -30.528 13.559 1.00 53.03 384 ALA A CA 1
ATOM 2907 C C . ALA A 1 384 ? 12.937 -30.435 12.585 1.00 53.03 384 ALA A C 1
ATOM 2909 O O . ALA A 1 384 ? 13.568 -29.388 12.452 1.00 53.03 384 ALA A O 1
ATOM 2910 N N . SER A 1 385 ? 13.275 -31.547 11.929 1.00 54.28 385 SER A N 1
ATOM 2911 C CA . SER A 1 385 ? 14.149 -31.534 10.751 1.00 54.28 385 SER A CA 1
ATOM 2912 C C . SER A 1 385 ? 13.289 -31.616 9.496 1.00 54.28 385 SER A C 1
ATOM 2914 O O . SER A 1 385 ? 12.729 -32.669 9.198 1.00 54.28 385 SER A O 1
ATOM 2916 N N . GLU A 1 386 ? 13.178 -30.509 8.772 1.00 62.44 386 GLU A N 1
ATOM 2917 C CA . GLU A 1 386 ? 12.494 -30.461 7.481 1.00 62.44 386 GLU A CA 1
ATOM 2918 C C . GLU A 1 386 ? 13.490 -30.744 6.343 1.00 62.44 386 GLU A C 1
ATOM 2920 O O . GLU A 1 386 ? 14.530 -30.082 6.280 1.00 62.44 386 GLU A O 1
ATOM 2925 N N . PRO A 1 387 ? 13.196 -31.688 5.426 1.00 59.16 387 PRO A N 1
ATOM 2926 C CA . PRO A 1 387 ? 14.074 -32.008 4.295 1.00 59.16 387 PRO A CA 1
ATOM 2927 C C . PRO A 1 387 ? 14.387 -30.793 3.404 1.00 59.16 387 PRO A C 1
ATOM 2929 O O . PRO A 1 387 ? 15.486 -30.693 2.864 1.00 59.16 387 PRO A O 1
ATOM 2932 N N . ALA A 1 388 ? 13.446 -29.847 3.301 1.00 68.12 388 ALA A N 1
ATOM 2933 C CA . ALA A 1 388 ? 13.551 -28.646 2.472 1.00 68.12 388 ALA A CA 1
ATOM 2934 C C . ALA A 1 388 ? 14.385 -27.506 3.096 1.00 68.12 388 ALA A C 1
ATOM 2936 O O . ALA A 1 388 ? 14.699 -26.532 2.412 1.00 68.12 388 ALA A O 1
ATOM 2937 N N . LEU A 1 389 ? 14.790 -27.609 4.372 1.00 76.56 389 LEU A N 1
ATOM 2938 C CA . LEU A 1 389 ? 15.457 -26.505 5.081 1.00 76.56 389 LEU A CA 1
ATOM 2939 C C . LEU A 1 389 ? 16.765 -26.057 4.433 1.00 76.56 389 LEU A C 1
ATOM 2941 O O . LEU A 1 389 ? 17.085 -24.877 4.493 1.00 76.56 389 LEU A O 1
ATOM 2945 N N . SER A 1 390 ? 17.513 -26.973 3.814 1.00 75.38 390 SER A N 1
ATOM 2946 C CA . SER A 1 390 ? 18.788 -26.630 3.174 1.00 75.38 390 SER A CA 1
ATOM 2947 C C . SER A 1 390 ? 18.607 -25.839 1.869 1.00 75.38 390 SER A C 1
ATOM 2949 O O . SER A 1 390 ? 19.476 -25.051 1.501 1.00 75.38 390 SER A O 1
ATOM 2951 N N . GLY A 1 391 ? 17.484 -26.032 1.167 1.00 75.81 391 GLY A N 1
ATOM 2952 C CA . GLY A 1 391 ? 17.117 -25.224 -0.001 1.00 75.81 391 GLY A CA 1
ATOM 2953 C C . GLY A 1 391 ? 16.677 -23.829 0.431 1.00 75.81 391 GLY A C 1
ATOM 2954 O O . GLY A 1 391 ? 17.287 -22.834 0.043 1.00 75.81 391 GLY A O 1
ATOM 2955 N N . LEU A 1 392 ? 15.721 -23.782 1.361 1.00 79.12 392 LEU A N 1
ATOM 2956 C CA . LEU A 1 392 ? 15.198 -22.547 1.945 1.00 79.12 392 LEU A CA 1
ATOM 2957 C C . LEU A 1 392 ? 16.293 -21.687 2.591 1.00 79.12 392 LEU A C 1
ATOM 2959 O O . LEU A 1 392 ? 16.307 -20.468 2.446 1.00 79.12 392 LEU A O 1
ATOM 2963 N N . SER A 1 393 ? 17.254 -22.299 3.284 1.00 83.75 393 SER A N 1
ATOM 2964 C CA . SER A 1 393 ? 18.343 -21.554 3.914 1.00 83.75 393 SER A CA 1
ATOM 2965 C C . SER A 1 393 ? 19.290 -20.914 2.900 1.00 83.75 393 SER A C 1
ATOM 2967 O O . SER A 1 393 ? 19.792 -19.816 3.144 1.00 83.75 393 SER A O 1
ATOM 2969 N N . ARG A 1 394 ? 19.510 -21.559 1.746 1.00 81.44 394 ARG A N 1
ATOM 2970 C CA . ARG A 1 394 ? 20.289 -20.988 0.640 1.00 81.44 394 ARG A CA 1
ATOM 2971 C C . ARG A 1 394 ? 19.560 -19.840 -0.033 1.00 81.44 394 ARG A C 1
ATOM 2973 O O . ARG A 1 394 ? 20.201 -18.833 -0.307 1.00 81.44 394 ARG A O 1
ATOM 2980 N N . GLU A 1 395 ? 18.259 -19.969 -0.267 1.00 78.81 395 GLU A N 1
ATOM 2981 C CA . GLU A 1 395 ? 17.441 -18.894 -0.840 1.00 78.81 395 GLU A CA 1
ATOM 2982 C C . GLU A 1 395 ? 17.444 -17.664 0.066 1.00 78.81 395 GLU A C 1
ATOM 2984 O O . GLU A 1 395 ? 17.829 -16.578 -0.360 1.00 78.81 395 GLU A O 1
ATOM 2989 N N . PHE A 1 396 ? 17.156 -17.853 1.353 1.00 85.12 396 PHE A N 1
ATOM 2990 C CA . PHE A 1 396 ? 17.212 -16.781 2.342 1.00 85.12 396 PHE A CA 1
ATOM 2991 C C . PHE A 1 396 ? 18.593 -16.117 2.388 1.00 85.12 396 PHE A C 1
ATOM 2993 O O . PHE A 1 396 ? 18.711 -14.892 2.427 1.00 85.12 396 PHE A O 1
ATOM 3000 N N . ALA A 1 397 ? 19.665 -16.915 2.397 1.00 84.81 397 ALA A N 1
ATOM 3001 C CA . ALA A 1 397 ? 21.023 -16.390 2.428 1.00 84.81 397 ALA A CA 1
ATOM 3002 C C . ALA A 1 397 ? 21.384 -15.621 1.149 1.00 84.81 397 ALA A C 1
ATOM 3004 O O . ALA A 1 397 ? 22.107 -14.627 1.230 1.00 84.81 397 ALA A O 1
ATOM 3005 N N . ALA A 1 398 ? 20.879 -16.052 -0.008 1.00 78.12 398 ALA A N 1
ATOM 3006 C CA . ALA A 1 398 ? 21.041 -15.362 -1.282 1.00 78.12 398 ALA A CA 1
ATOM 3007 C C . ALA A 1 398 ? 20.309 -14.021 -1.318 1.00 78.12 398 ALA A C 1
ATOM 3009 O O . ALA A 1 398 ? 20.897 -13.020 -1.721 1.00 78.12 398 ALA A O 1
ATOM 3010 N N . GLU A 1 399 ? 19.063 -13.997 -0.857 1.00 80.38 399 GLU A N 1
ATOM 3011 C CA . GLU A 1 399 ? 18.211 -12.812 -0.899 1.00 80.38 399 GLU A CA 1
ATOM 3012 C C . GLU A 1 399 ? 18.605 -11.771 0.155 1.00 80.38 399 GLU A C 1
ATOM 3014 O O . GLU A 1 399 ? 18.715 -10.585 -0.149 1.00 80.38 399 GLU A O 1
ATOM 3019 N N . LEU A 1 400 ? 18.820 -12.206 1.401 1.00 79.25 400 LEU A N 1
ATOM 3020 C CA . LEU A 1 400 ? 18.831 -11.303 2.557 1.00 79.25 400 LEU A CA 1
ATOM 3021 C C . LEU A 1 400 ? 20.208 -11.121 3.197 1.00 79.25 400 LEU A C 1
ATOM 3023 O O . LEU A 1 400 ? 20.426 -10.120 3.877 1.00 79.25 400 LEU A O 1
ATOM 3027 N N . LEU A 1 401 ? 21.136 -12.066 3.008 1.00 80.56 401 LEU A N 1
ATOM 3028 C CA . LEU A 1 401 ? 22.447 -12.015 3.666 1.00 80.56 401 LEU A CA 1
ATOM 3029 C C . LEU A 1 401 ? 23.586 -11.665 2.713 1.00 80.56 401 LEU A C 1
ATOM 3031 O O . LEU A 1 401 ? 24.438 -10.858 3.063 1.00 80.56 401 LEU A O 1
ATOM 3035 N N . LEU A 1 402 ? 23.612 -12.217 1.502 1.00 79.38 402 LEU A N 1
ATOM 3036 C CA . LEU A 1 402 ? 24.655 -11.941 0.508 1.00 79.38 402 LEU A CA 1
ATOM 3037 C C . LEU A 1 402 ? 24.880 -10.447 0.202 1.00 79.38 402 LEU A C 1
ATOM 3039 O O . LEU A 1 402 ? 26.043 -10.073 0.022 1.00 79.38 402 LEU A O 1
ATOM 3043 N N . PRO A 1 403 ? 23.847 -9.580 0.209 1.00 80.00 403 PRO A N 1
ATOM 3044 C CA . PRO A 1 403 ? 24.039 -8.137 0.060 1.00 80.00 403 PRO A CA 1
ATOM 3045 C C . PRO A 1 403 ? 24.770 -7.450 1.229 1.00 80.00 403 PRO A C 1
ATOM 3047 O O . PRO A 1 403 ? 25.219 -6.317 1.073 1.00 80.00 403 PRO A O 1
ATOM 3050 N N . MET A 1 404 ? 24.896 -8.084 2.401 1.00 72.62 404 MET A N 1
ATOM 3051 C CA . MET A 1 404 ? 25.504 -7.466 3.586 1.00 72.62 404 MET A CA 1
ATOM 3052 C C . MET A 1 404 ? 27.015 -7.282 3.432 1.00 72.62 404 MET A C 1
ATOM 3054 O O . MET A 1 404 ? 27.720 -8.195 3.006 1.00 72.62 404 MET A O 1
ATOM 3058 N N . HIS A 1 405 ? 27.552 -6.151 3.880 1.00 74.88 405 HIS A N 1
ATOM 3059 C CA . HIS A 1 405 ? 28.991 -5.894 3.946 1.00 74.88 405 HIS A CA 1
ATOM 3060 C C . HIS A 1 405 ? 29.648 -6.539 5.177 1.00 74.88 405 HIS A C 1
ATOM 3062 O O . HIS A 1 405 ? 28.992 -6.876 6.164 1.00 74.88 405 HIS A O 1
ATOM 3068 N N . ALA A 1 406 ? 30.968 -6.739 5.126 1.00 68.88 406 ALA A N 1
ATOM 3069 C CA . ALA A 1 406 ? 31.725 -7.260 6.263 1.00 68.88 406 ALA A CA 1
ATOM 3070 C C . ALA A 1 406 ? 31.618 -6.311 7.472 1.00 68.88 406 ALA A C 1
ATOM 3072 O O . ALA A 1 406 ? 31.735 -5.096 7.326 1.00 68.88 406 ALA A O 1
ATOM 3073 N N . GLY A 1 407 ? 31.377 -6.865 8.662 1.00 51.47 407 GLY A N 1
ATOM 3074 C CA . GLY A 1 407 ? 31.110 -6.111 9.891 1.00 51.47 407 GLY A CA 1
ATOM 3075 C C . GLY A 1 407 ? 29.645 -5.696 10.082 1.00 51.47 407 GLY A C 1
ATOM 3076 O O . GLY A 1 407 ? 29.310 -5.138 11.125 1.00 51.47 407 GLY A O 1
ATOM 3077 N N . GLN A 1 408 ? 28.765 -5.968 9.114 1.00 66.69 408 GLN A N 1
ATOM 3078 C CA . GLN A 1 408 ? 27.353 -5.598 9.181 1.00 66.69 408 GLN A CA 1
ATOM 3079 C C . GLN A 1 408 ? 26.527 -6.650 9.935 1.00 66.69 408 GLN A C 1
ATOM 3081 O O . GLN A 1 408 ? 26.840 -7.844 9.929 1.00 66.69 408 GLN A O 1
ATOM 3086 N N . ALA A 1 409 ? 25.439 -6.209 10.564 1.00 63.28 409 ALA A N 1
ATOM 3087 C CA . ALA A 1 409 ? 24.459 -7.076 11.202 1.00 63.28 409 ALA A CA 1
ATOM 3088 C C . ALA A 1 409 ? 23.048 -6.723 10.728 1.00 63.28 409 ALA A C 1
ATOM 3090 O O . ALA A 1 409 ? 22.756 -5.560 10.457 1.00 63.28 409 ALA A O 1
ATOM 3091 N N . THR A 1 410 ? 22.181 -7.723 10.645 1.00 66.50 410 THR A N 1
ATOM 3092 C CA . THR A 1 410 ? 20.758 -7.555 10.339 1.00 66.50 410 THR A CA 1
ATOM 3093 C C . THR A 1 410 ? 19.931 -8.389 11.308 1.00 66.50 410 THR A C 1
ATOM 3095 O O . THR A 1 410 ? 20.395 -9.433 11.767 1.00 66.50 410 THR A O 1
ATOM 3098 N N . SER A 1 411 ? 18.737 -7.919 11.664 1.00 75.62 411 SER A N 1
ATOM 3099 C CA . SER A 1 411 ? 17.863 -8.594 12.627 1.00 75.62 411 SER A CA 1
ATOM 3100 C C . SER A 1 411 ? 16.520 -8.935 12.006 1.00 75.62 411 SER A C 1
ATOM 3102 O O . SER A 1 411 ? 15.950 -8.148 11.258 1.00 75.62 411 SER A O 1
ATOM 3104 N N . PHE A 1 412 ? 16.000 -10.097 12.376 1.00 76.19 412 PHE A N 1
ATOM 3105 C CA . PHE A 1 412 ? 14.761 -10.665 11.880 1.00 76.19 412 PHE A CA 1
ATOM 3106 C C . PHE A 1 412 ? 13.886 -11.072 13.062 1.00 76.19 412 PHE A C 1
ATOM 3108 O O . PHE A 1 412 ? 14.342 -11.783 13.959 1.00 76.19 412 PHE A O 1
ATOM 3115 N N . SER A 1 413 ? 12.623 -10.652 13.077 1.00 78.31 413 SER A N 1
ATOM 3116 C CA . SER A 1 413 ? 11.689 -11.105 14.111 1.00 78.31 413 SER A CA 1
ATOM 3117 C C . SER A 1 413 ? 11.267 -12.557 13.887 1.00 78.31 413 SER A C 1
ATOM 3119 O O . SER A 1 413 ? 11.279 -13.073 12.766 1.00 78.31 413 SER A O 1
ATOM 3121 N N . GLU A 1 414 ? 10.848 -13.226 14.959 1.00 76.25 414 GLU A N 1
ATOM 3122 C CA . GLU A 1 414 ? 10.293 -14.574 14.877 1.00 76.25 414 GLU A CA 1
ATOM 3123 C C . GLU A 1 414 ? 9.103 -14.642 13.914 1.00 76.25 414 GLU A C 1
ATOM 3125 O O . GLU A 1 414 ? 9.047 -15.537 13.070 1.00 76.25 414 GLU A O 1
ATOM 3130 N N . LYS A 1 415 ? 8.187 -13.666 13.993 1.00 70.44 415 LYS A N 1
ATOM 3131 C CA . LYS A 1 415 ? 7.030 -13.566 13.093 1.00 70.44 415 LYS A CA 1
ATOM 3132 C C . LYS A 1 415 ? 7.441 -13.377 11.636 1.00 70.44 415 LYS A C 1
ATOM 3134 O O . LYS A 1 415 ? 6.839 -13.992 10.758 1.00 70.44 415 LYS A O 1
ATOM 3139 N N . PHE A 1 416 ? 8.467 -12.565 11.370 1.00 73.25 416 PHE A N 1
ATOM 3140 C CA . PHE A 1 416 ? 9.008 -12.403 10.021 1.00 73.25 416 PHE A CA 1
ATOM 3141 C C . PHE A 1 416 ? 9.484 -13.746 9.463 1.00 73.25 416 PHE A C 1
ATOM 3143 O O . PHE A 1 416 ? 9.059 -14.143 8.381 1.00 73.25 416 PHE A O 1
ATOM 3150 N N . LEU A 1 417 ? 10.304 -14.478 10.222 1.00 79.25 417 LEU A N 1
ATOM 3151 C CA . LEU A 1 417 ? 10.845 -15.753 9.759 1.00 79.25 417 LEU A CA 1
ATOM 3152 C C . LEU A 1 417 ? 9.753 -16.817 9.577 1.00 79.25 417 LEU A C 1
ATOM 3154 O O . LEU A 1 417 ? 9.822 -17.600 8.634 1.00 79.25 417 LEU A O 1
ATOM 3158 N N . GLN A 1 418 ? 8.729 -16.835 10.439 1.00 74.94 418 GLN A N 1
ATOM 3159 C CA . GLN A 1 418 ? 7.577 -17.733 10.286 1.00 74.94 418 GLN A CA 1
ATOM 3160 C C . GLN A 1 418 ? 6.803 -17.446 9.003 1.00 74.94 418 GLN A C 1
ATOM 3162 O O . GLN A 1 418 ? 6.467 -18.380 8.280 1.00 74.94 418 GLN A O 1
ATOM 3167 N N . ARG A 1 419 ? 6.546 -16.167 8.706 1.00 67.62 419 ARG A N 1
ATOM 3168 C CA . ARG A 1 419 ? 5.845 -15.750 7.484 1.00 67.62 419 ARG A CA 1
ATOM 3169 C C . ARG A 1 419 ? 6.679 -16.035 6.238 1.00 67.62 419 ARG A C 1
ATOM 3171 O O . ARG A 1 419 ? 6.154 -16.600 5.287 1.00 67.62 419 ARG A O 1
ATOM 3178 N N . TRP A 1 420 ? 7.976 -15.726 6.267 1.00 77.00 420 TRP A N 1
ATOM 3179 C CA . TRP A 1 420 ? 8.896 -16.018 5.164 1.00 77.00 420 TRP A CA 1
ATOM 3180 C C . TRP A 1 420 ? 8.938 -17.526 4.858 1.00 77.00 420 TRP A C 1
ATOM 3182 O O . TRP A 1 420 ? 8.772 -17.929 3.709 1.00 77.00 420 TRP A O 1
ATOM 3192 N N . LEU A 1 421 ? 9.045 -18.370 5.894 1.00 75.56 421 LEU A N 1
ATOM 3193 C CA . LEU A 1 421 ? 8.969 -19.827 5.750 1.00 75.56 421 LEU A CA 1
ATOM 3194 C C . LEU A 1 421 ? 7.612 -20.302 5.230 1.00 75.56 421 LEU A C 1
ATOM 3196 O O . LEU A 1 421 ? 7.574 -21.152 4.348 1.00 75.56 421 LEU A O 1
ATOM 3200 N N . ALA A 1 422 ? 6.505 -19.801 5.784 1.00 67.75 422 ALA A N 1
ATOM 3201 C CA . ALA A 1 422 ? 5.162 -20.215 5.386 1.00 67.75 422 ALA A CA 1
ATOM 3202 C C . ALA A 1 422 ? 4.896 -19.902 3.910 1.00 67.75 422 ALA A C 1
ATOM 3204 O O . ALA A 1 422 ? 4.417 -20.771 3.184 1.00 67.75 422 ALA A O 1
ATOM 3205 N N . ASN A 1 423 ? 5.297 -18.709 3.461 1.00 65.19 423 ASN A N 1
ATOM 3206 C CA . ASN A 1 423 ? 5.174 -18.305 2.067 1.00 65.19 423 ASN A CA 1
ATOM 3207 C C . ASN A 1 423 ? 5.962 -19.246 1.155 1.00 65.19 423 ASN A C 1
ATOM 3209 O O . ASN A 1 423 ? 5.408 -19.712 0.172 1.00 65.19 423 ASN A O 1
ATOM 3213 N N . ARG A 1 424 ? 7.214 -19.587 1.499 1.00 68.31 424 ARG A N 1
ATOM 3214 C CA . ARG A 1 424 ? 8.099 -20.434 0.675 1.00 68.31 424 ARG A CA 1
ATOM 3215 C C . ARG A 1 424 ? 7.802 -21.940 0.754 1.00 68.31 424 ARG A C 1
ATOM 3217 O O . ARG A 1 424 ? 8.089 -22.666 -0.191 1.00 68.31 424 ARG A O 1
ATOM 3224 N N . ARG A 1 425 ? 7.172 -22.423 1.831 1.00 63.66 425 ARG A N 1
ATOM 3225 C CA . ARG A 1 425 ? 6.704 -23.821 1.943 1.00 63.66 425 ARG A CA 1
ATOM 3226 C C . ARG A 1 425 ? 5.646 -24.169 0.910 1.00 63.66 425 ARG A C 1
ATOM 3228 O O . ARG A 1 425 ? 5.702 -25.252 0.342 1.00 63.66 425 ARG A O 1
ATOM 3235 N N . HIS A 1 426 ? 4.734 -23.237 0.640 1.00 49.88 426 HIS A N 1
ATOM 3236 C CA . HIS A 1 426 ? 3.687 -23.442 -0.356 1.00 49.88 426 HIS A CA 1
ATOM 3237 C C . HIS A 1 426 ? 4.273 -23.738 -1.749 1.00 49.88 426 HIS A C 1
ATOM 3239 O O . HIS A 1 426 ? 3.745 -24.575 -2.467 1.00 49.88 426 HIS A O 1
ATOM 3245 N N . TRP A 1 427 ? 5.426 -23.151 -2.084 1.00 39.56 427 TRP A N 1
ATOM 3246 C CA . TRP A 1 427 ? 6.110 -23.359 -3.366 1.00 39.56 427 TRP A CA 1
ATOM 3247 C C . TRP A 1 427 ? 6.802 -24.723 -3.496 1.00 39.56 427 TRP A C 1
ATOM 3249 O O . TRP A 1 427 ? 6.811 -25.307 -4.581 1.00 39.56 427 TRP A O 1
ATOM 3259 N N . HIS A 1 428 ? 7.370 -25.258 -2.410 1.00 45.75 428 HIS A N 1
ATOM 3260 C CA . HIS A 1 428 ? 8.033 -26.566 -2.443 1.00 45.75 428 HIS A CA 1
ATOM 3261 C C . HIS A 1 428 ? 7.049 -27.742 -2.434 1.00 45.75 428 HIS A C 1
ATOM 3263 O O . HIS A 1 428 ? 7.342 -28.745 -3.077 1.00 45.75 428 HIS A O 1
ATOM 3269 N N . ASP A 1 429 ? 5.883 -27.609 -1.793 1.00 40.53 429 ASP A N 1
ATOM 3270 C CA . ASP A 1 429 ? 4.830 -28.640 -1.827 1.00 40.53 429 ASP A CA 1
ATOM 3271 C C . ASP A 1 429 ? 4.096 -28.703 -3.184 1.00 40.53 429 ASP A C 1
ATOM 3273 O O . ASP A 1 429 ? 3.469 -29.709 -3.494 1.00 40.53 429 ASP A O 1
ATOM 3277 N N . ILE A 1 430 ? 4.187 -27.653 -4.010 1.00 35.00 430 ILE A N 1
ATOM 3278 C CA . ILE A 1 430 ? 3.653 -27.624 -5.387 1.00 35.00 430 ILE A CA 1
ATOM 3279 C C . ILE A 1 430 ? 4.675 -28.174 -6.405 1.00 35.00 430 ILE A C 1
ATOM 3281 O O . ILE A 1 430 ? 4.309 -28.569 -7.510 1.00 35.00 430 ILE A O 1
ATOM 3285 N N . SER A 1 431 ? 5.960 -28.221 -6.035 1.00 35.56 431 SER A N 1
ATOM 3286 C CA . SER A 1 431 ? 7.072 -28.626 -6.912 1.00 35.56 431 SER A CA 1
ATOM 3287 C C . SER A 1 431 ? 7.590 -30.054 -6.657 1.00 35.56 431 SER A C 1
ATOM 3289 O O . SER A 1 431 ? 8.593 -30.446 -7.261 1.00 35.56 431 SER A O 1
ATOM 3291 N N . ALA A 1 432 ? 6.948 -30.808 -5.760 1.00 36.69 432 ALA A N 1
ATOM 3292 C CA . ALA A 1 432 ? 7.216 -32.218 -5.455 1.00 36.69 432 ALA A CA 1
ATOM 3293 C C . ALA A 1 432 ? 6.036 -33.083 -5.909 1.00 36.69 432 ALA A C 1
ATOM 3295 O O . ALA A 1 432 ? 6.299 -34.207 -6.398 1.00 36.69 432 ALA A O 1
#

Mean predicted aligned error: 14.7 Å

Nearest PDB structures (foldseek):
  6j05-assembly1_A  TM=7.944E-01  e=6.911E-02  Acidithiobacillus ferrooxidans
  2kko-assembly1_B  TM=7.373E-01  e=7.883E-02  Mycobacterium tuberculosis variant bovis
  6cdb-assembly1_A  TM=8.565E-01  e=1.980E-01  Staphylococcus aureus
  1r22-assembly1_B  TM=7.372E-01  e=1.590E-01  Synechococcus elongatus PCC 7942 = FACHB-805
  4a6d-assembly1_A  TM=4.404E-01  e=1.196E-02  Homo sapiens

pLDDT: mean 77.43, std 17.59, range [32.75, 97.75]

Solvent-accessible surface area (backbone atoms only — not comparable to full-atom values): 23915 Å² total; per-residue (Å²): 132,53,73,41,54,51,52,50,51,31,51,49,47,28,53,38,18,53,37,24,61,49,33,44,90,45,98,49,72,78,44,58,52,30,37,54,59,66,55,55,49,51,44,52,48,26,57,47,47,91,78,42,63,68,62,42,50,49,52,34,52,36,48,37,76,43,46,80,74,51,43,69,65,38,41,63,61,46,46,79,69,45,55,70,70,31,46,56,31,29,54,55,44,51,52,53,19,54,52,50,43,58,72,68,54,72,62,97,81,60,93,67,78,82,84,71,66,94,50,66,61,58,61,62,85,42,36,15,36,45,52,58,41,33,24,73,74,66,35,57,48,48,49,22,34,45,53,50,58,39,68,61,45,44,80,56,72,41,39,66,68,57,42,14,64,75,46,32,38,56,66,64,53,32,48,56,29,49,54,53,37,37,77,70,58,49,32,41,80,44,82,56,87,97,43,56,29,37,31,52,58,54,52,68,60,54,34,56,76,60,71,50,72,33,84,38,63,66,64,51,60,62,51,47,40,48,53,49,52,52,50,56,51,30,48,41,36,72,71,70,50,78,62,41,50,68,49,52,36,54,50,45,55,56,46,43,71,60,20,72,78,72,75,50,38,86,71,60,59,70,63,84,41,70,70,31,42,54,51,35,51,53,49,51,49,49,55,44,24,53,71,34,54,53,57,83,72,70,54,72,75,47,38,36,38,36,40,34,32,37,72,88,54,42,34,35,24,31,39,29,39,50,96,54,74,74,38,79,74,37,58,64,82,63,99,82,78,65,80,82,61,62,82,68,68,84,61,71,68,80,40,70,67,44,44,11,51,34,41,34,52,50,53,40,50,51,46,38,52,55,49,29,71,75,73,40,88,82,65,60,95,69,81,52,78,60,91,60,42,69,57,54,14,36,51,50,22,60,73,71,47,64,80,57,53,72,60,38,70,52,74,44,46,48,68,54,53,51,50,56,49,54,61,54,49,58,56,55,71,74,73,109

Sequence (432 aa):
MTFSDEITTLALELVKSLWAELGVGGSQCRHDWQAIDLEPLIIFTASLARTDDVFVTRTISWCALNSSWMSIDRLRNLSPRFCPATRESLAVFISATDDYARSKKPDEGSGHALQVASGEWPDLKRPALIQLRLRALVGAGARAEVLKVMLGDPEEPISAAELAQNAAFGTRGCAEALDALGAAGILKVEPAGDVFVYRLARPSDLTMAVNGVPVAFPDWIAVFTTIDAIREYAARKGEGQAGGVAAAKKLTGALRTRFGRLGVAAEVPDIKDETSVMAFENWARSFVADHAGATLRTDFNEASYTVHRLALGGWIATVTVAGGQPRPLALSDTPMLRPERRKQRRSKPDSLGDSALVVEMMLQNLLTRAVQRRLGSTVNGKAASEPALSGLSREFAAELLLPMHAGQATSFSEKFLQRWLANRRHWHDISA